Protein AF-A0A9P1H588-F1 (afdb_monomer)

pLDDT: mean 72.09, std 21.63, range [24.16, 95.81]

Foldseek 3Di:
DEAEEEEADAPVPDPDDPVVVVPVPPDDDDDDDDDDDDDDDDDDDDPVVVVVVVPPPDDDDPDPPVVVCCVVCVVVVVVVVVVVVVVPDPRYDYDDDPDHDDDLVVLVVVVVPDPPFDFDDLLDLDFFDFDPRYEYEYELADPPDDPVSLVVLLVVLVCLQACDRPSRRGFYFYHYHYACLSCCQAQFPPFLQSDAPNVLSNLQWFPAAADLADDALPDPVNQVSLVVPPRNVHRDDLVLLLVLLLVLVVLCVVVVHDNDPPRQHPSNVVSVVVVPVLQVVLVVCVVVVVDDCPDPSNVVNVVVVVVVVVCVVVCPPLVVLLVLQVVLQVCVVVVPDDPVVSVVSVVVSLVVLVPDDPVRNLVSLRVNLRVLQVPAVVRQGSSSVHNSDHIGTDRGNSLCHHPDPLVLVLSLLSVQQSVCQSFAPLVSLCSLPNCRSVQQVVQQVLQDDVNNSHFHDPRRSRGHGNSSDGNSSSSSSSVSLVVRPPRDDPVVSCVVCVVVPPPDPPPDDDDDDDDD

Sequence (516 aa):
MNGALLTIADSKQYGFSPSAASRLSRAAPCFLAEGGALKGILVPKGPVAEQLAATNVWKTQRSKLCQDIGRYLGPHFSAMLAATSLISSPARESGIIPKSGLLWTDLKEVLDSLPHQTRLDPQSPTPPARNDTLLVTANLSVYPKSRMTTLYLYQLLSAIRSGTLFQEYGLVRMLIWARPEDIRSTILPMTVQARGRSAVEAELACEWINEVAGLDSQDPVFQSAIYRSKRSGGPRDRAIELQSAYQTLQRLLSQGRTIPRGRDTKLIKEAKAMIKDQLDELEDAFDAGEFEKGSTEHKRLKRLQYRRNNDTKQAGSYVDLLQEHAELAQLHASGATSAEELQERERLWNDKVDALNPHSLSTFRLIRDNLHLFQQDPPAMLWDRRTLEPLAPQAMSPLLRGPGEGSKVFDLLVKVMLRNSTVPVTERLDDVWPDAAAGVLPGCAGLHDPARGGTFGQGRHAELCARALNAGQWVEMVEAWMKWPFRPRWERLERQHSEVEVEDDGSGTADGEFLL

Structure (mmCIF, N/CA/C/O backbone):
data_AF-A0A9P1H588-F1
#
_entry.id   AF-A0A9P1H588-F1
#
loop_
_atom_site.group_PDB
_atom_site.id
_atom_site.type_symbol
_atom_site.label_atom_id
_atom_site.label_alt_id
_atom_site.label_comp_id
_atom_site.label_asym_id
_atom_site.label_entity_id
_atom_site.label_seq_id
_atom_site.pdbx_PDB_ins_code
_atom_site.Cartn_x
_atom_site.Cartn_y
_atom_site.Cartn_z
_atom_site.occupancy
_atom_site.B_iso_or_equiv
_atom_site.auth_seq_id
_atom_site.auth_comp_id
_atom_site.auth_asym_id
_atom_site.auth_atom_id
_atom_site.pdbx_PDB_model_num
ATOM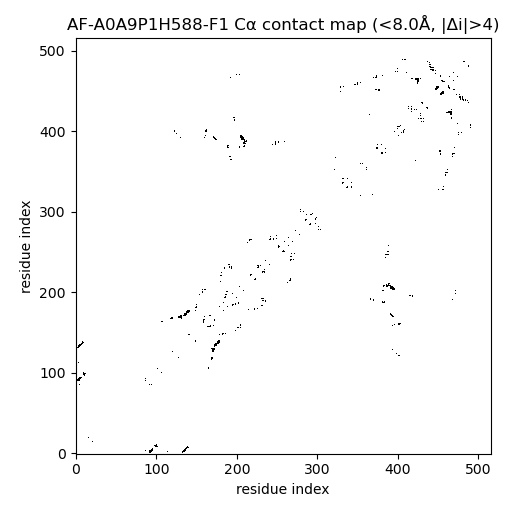 1 N N . MET A 1 1 ? 14.682 -33.164 -10.391 1.00 27.50 1 MET A N 1
ATOM 2 C CA . MET A 1 1 ? 14.469 -31.712 -10.572 1.00 27.50 1 MET A CA 1
ATOM 3 C C . MET A 1 1 ? 15.833 -31.053 -10.509 1.00 27.50 1 MET A C 1
ATOM 5 O O . MET A 1 1 ? 16.368 -30.909 -9.415 1.00 27.50 1 MET A O 1
ATOM 9 N N . ASN A 1 2 ? 16.410 -30.755 -11.673 1.00 27.55 2 ASN A N 1
ATOM 10 C CA . ASN A 1 2 ? 17.705 -30.088 -11.793 1.00 27.55 2 ASN A CA 1
ATOM 11 C C . ASN A 1 2 ? 17.444 -28.587 -11.639 1.00 27.55 2 ASN A C 1
ATOM 13 O O . ASN A 1 2 ? 16.837 -27.985 -12.518 1.00 27.55 2 ASN A O 1
ATOM 17 N N . GLY A 1 3 ? 17.793 -28.015 -10.490 1.00 30.83 3 GLY A N 1
ATOM 18 C CA . GLY A 1 3 ? 17.626 -26.589 -10.210 1.00 30.83 3 GLY A CA 1
ATOM 19 C C . GLY A 1 3 ? 18.947 -26.003 -9.739 1.00 30.83 3 GLY A C 1
ATOM 20 O O . GLY A 1 3 ? 19.636 -26.631 -8.932 1.00 30.83 3 GLY A O 1
ATOM 21 N N . ALA A 1 4 ? 19.290 -24.822 -10.248 1.00 38.81 4 ALA A N 1
ATOM 22 C CA . ALA A 1 4 ? 20.486 -24.089 -9.849 1.00 38.81 4 ALA A CA 1
ATOM 23 C C . ALA A 1 4 ? 20.171 -23.221 -8.621 1.00 38.81 4 ALA A C 1
ATOM 25 O O . ALA A 1 4 ? 19.165 -22.505 -8.594 1.00 38.81 4 ALA A O 1
ATOM 26 N N . LEU A 1 5 ? 21.027 -23.293 -7.598 1.00 36.19 5 LEU A N 1
ATOM 27 C CA . LEU A 1 5 ? 20.930 -22.469 -6.391 1.00 36.19 5 LEU A CA 1
ATOM 28 C C . LEU A 1 5 ? 22.098 -21.484 -6.365 1.00 36.19 5 LEU A C 1
ATOM 30 O O . LEU A 1 5 ? 23.245 -21.892 -6.181 1.00 36.19 5 LEU A O 1
ATOM 34 N N . LEU A 1 6 ? 21.799 -20.191 -6.496 1.00 39.62 6 LEU A N 1
ATOM 35 C CA . LEU A 1 6 ? 22.802 -19.134 -6.391 1.00 39.62 6 LEU A CA 1
ATOM 36 C C . LEU A 1 6 ? 22.753 -18.495 -5.001 1.00 39.62 6 LEU A C 1
ATOM 38 O O . LEU A 1 6 ? 21.721 -17.953 -4.602 1.00 39.62 6 LEU A O 1
ATOM 42 N N . THR A 1 7 ? 23.877 -18.546 -4.281 1.00 41.47 7 THR A N 1
ATOM 43 C CA . THR A 1 7 ? 24.024 -17.944 -2.947 1.00 41.47 7 THR A CA 1
ATOM 44 C C . THR A 1 7 ? 24.981 -16.762 -2.997 1.00 41.47 7 THR A C 1
ATOM 46 O O . THR A 1 7 ? 26.146 -16.927 -3.349 1.00 41.47 7 THR A O 1
ATOM 49 N N . ILE A 1 8 ? 24.496 -15.579 -2.610 1.00 47.53 8 ILE A N 1
ATOM 50 C CA . ILE A 1 8 ? 25.282 -14.339 -2.560 1.00 47.53 8 ILE A CA 1
ATOM 51 C C . ILE A 1 8 ? 25.551 -13.974 -1.093 1.00 47.53 8 ILE A C 1
ATOM 53 O O . ILE A 1 8 ? 24.610 -13.727 -0.330 1.00 47.53 8 ILE A O 1
ATOM 57 N N . ALA A 1 9 ? 26.829 -13.937 -0.702 1.00 38.12 9 ALA A N 1
ATOM 58 C CA . ALA A 1 9 ? 27.287 -13.557 0.636 1.00 38.12 9 ALA A CA 1
ATOM 59 C C . ALA A 1 9 ? 28.524 -12.646 0.553 1.00 38.12 9 ALA A C 1
ATOM 61 O O . ALA A 1 9 ? 29.421 -12.901 -0.246 1.00 38.12 9 ALA A O 1
ATOM 62 N N . ASP A 1 10 ? 28.589 -11.604 1.390 1.00 37.91 10 ASP A N 1
ATOM 63 C CA . ASP A 1 10 ? 29.762 -10.724 1.479 1.00 37.91 10 ASP A CA 1
ATOM 64 C C . ASP A 1 10 ? 30.864 -11.371 2.339 1.00 37.91 10 ASP A C 1
ATOM 66 O O . ASP A 1 10 ? 30.681 -11.657 3.526 1.00 37.91 10 ASP A O 1
ATOM 70 N N . SER A 1 11 ? 32.026 -11.612 1.731 1.00 34.56 11 SER A N 1
ATOM 71 C CA . SER A 1 11 ? 33.155 -12.351 2.311 1.00 34.56 11 SER A CA 1
ATOM 72 C C . SER A 1 11 ? 33.878 -11.609 3.445 1.00 34.56 11 SER A C 1
ATOM 74 O O . SER A 1 11 ? 34.605 -12.237 4.215 1.00 34.56 11 SER A O 1
ATOM 76 N N . LYS A 1 12 ? 33.662 -10.294 3.618 1.00 37.06 12 LYS A N 1
ATOM 77 C CA . LYS A 1 12 ? 34.299 -9.515 4.701 1.00 37.06 12 LYS A CA 1
ATOM 78 C C . LYS A 1 12 ? 33.851 -9.925 6.111 1.00 37.06 12 LYS A C 1
ATOM 80 O O . LYS A 1 12 ? 34.501 -9.543 7.082 1.00 37.06 12 LYS A O 1
ATOM 85 N N . GLN A 1 13 ? 32.772 -10.701 6.245 1.00 38.28 13 GLN A N 1
ATOM 86 C CA . GLN A 1 13 ? 32.217 -11.096 7.546 1.00 38.28 13 GLN A CA 1
ATOM 87 C C . GLN A 1 13 ? 33.038 -12.135 8.316 1.00 38.28 13 GLN A C 1
ATOM 89 O O . GLN A 1 13 ? 32.892 -12.238 9.534 1.00 38.28 13 GLN A O 1
ATOM 94 N N . TYR A 1 14 ? 33.914 -12.886 7.655 1.00 35.94 14 TYR A N 1
ATOM 95 C CA . TYR A 1 14 ? 34.681 -13.944 8.303 1.00 35.94 14 TYR A CA 1
ATOM 96 C C . TYR A 1 14 ? 36.145 -13.745 7.944 1.00 35.94 14 TYR A C 1
ATOM 98 O O . TYR A 1 14 ? 36.540 -14.087 6.839 1.00 35.94 14 TYR A O 1
ATOM 106 N N . GLY A 1 15 ? 36.935 -13.148 8.842 1.00 29.73 15 GLY A N 1
ATOM 107 C CA . GLY A 1 15 ? 38.349 -12.810 8.632 1.00 29.73 15 GLY A CA 1
ATOM 108 C C . GLY A 1 15 ? 39.268 -14.016 8.397 1.00 29.73 15 GLY A C 1
ATOM 109 O O . GLY A 1 15 ? 40.165 -14.282 9.192 1.00 29.73 15 GLY A O 1
ATOM 110 N N . PHE A 1 16 ? 39.061 -14.745 7.305 1.00 30.00 16 PHE A N 1
ATOM 111 C CA . PHE A 1 16 ? 39.879 -15.856 6.860 1.00 30.00 16 PHE A CA 1
ATOM 112 C C . PHE A 1 16 ? 40.763 -15.400 5.703 1.00 30.00 16 PHE A C 1
ATOM 114 O O . PHE A 1 16 ? 40.293 -14.935 4.667 1.00 30.00 16 PHE A O 1
ATOM 121 N N . SER A 1 17 ? 42.072 -15.555 5.897 1.00 30.83 17 SER A N 1
ATOM 122 C CA . SER A 1 17 ? 43.066 -15.411 4.836 1.00 30.83 17 SER A CA 1
ATOM 123 C C . SER A 1 17 ? 42.793 -16.417 3.699 1.00 30.83 17 SER A C 1
ATOM 125 O O . SER A 1 17 ? 42.458 -17.573 3.994 1.00 30.83 17 SER A O 1
ATOM 127 N N . PRO A 1 18 ? 43.006 -16.044 2.419 1.00 32.97 18 PRO A N 1
ATOM 128 C CA . PRO A 1 18 ? 42.780 -16.916 1.260 1.00 32.97 18 PRO A CA 1
ATOM 129 C C . PRO A 1 18 ? 43.540 -18.254 1.311 1.00 32.97 18 PRO A C 1
ATOM 131 O O . PRO A 1 18 ? 43.144 -19.219 0.660 1.00 32.97 18 PRO A O 1
ATOM 134 N N . SER A 1 19 ? 44.612 -18.360 2.106 1.00 33.56 19 SER A N 1
ATOM 135 C CA . SER A 1 19 ? 45.424 -19.581 2.197 1.00 33.56 19 SER A CA 1
ATOM 136 C C . SER A 1 19 ? 44.810 -20.690 3.065 1.00 33.56 19 SER A C 1
ATOM 138 O O . SER A 1 19 ? 45.186 -21.855 2.912 1.00 33.56 19 SER A O 1
ATOM 140 N N . ALA A 1 20 ? 43.841 -20.373 3.934 1.00 30.97 20 ALA A N 1
ATOM 141 C CA . ALA A 1 20 ? 43.217 -21.339 4.847 1.00 30.97 20 ALA A CA 1
ATOM 142 C C . ALA A 1 20 ? 42.082 -22.156 4.195 1.00 30.97 20 ALA A C 1
ATOM 144 O O . ALA A 1 20 ? 41.838 -23.296 4.592 1.00 30.97 20 ALA A O 1
ATOM 145 N N . ALA A 1 21 ? 41.434 -21.620 3.154 1.00 32.25 21 ALA A N 1
ATOM 146 C CA . ALA A 1 21 ? 40.310 -22.268 2.472 1.00 32.25 21 ALA A CA 1
ATOM 147 C C . ALA A 1 21 ? 40.713 -23.544 1.703 1.00 32.25 21 ALA A C 1
ATOM 149 O O . ALA A 1 21 ? 39.918 -24.472 1.581 1.00 32.25 21 ALA A O 1
ATOM 150 N N . SER A 1 22 ? 41.970 -23.645 1.253 1.00 31.50 22 SER A N 1
ATOM 151 C CA . SER A 1 22 ? 42.466 -24.807 0.494 1.00 31.50 22 SER A CA 1
ATOM 152 C C . SER A 1 22 ? 42.717 -26.062 1.345 1.00 31.50 22 SER A C 1
ATOM 154 O O . SER A 1 22 ? 42.789 -27.163 0.803 1.00 31.50 22 SER A O 1
ATOM 156 N N . ARG A 1 23 ? 42.832 -25.932 2.677 1.00 29.91 23 ARG A N 1
ATOM 157 C CA . ARG A 1 23 ? 43.155 -27.060 3.576 1.00 29.91 23 ARG A CA 1
ATOM 158 C C . ARG A 1 23 ? 41.939 -27.690 4.256 1.00 29.91 23 ARG A C 1
ATOM 160 O O . ARG A 1 23 ? 42.071 -28.756 4.848 1.00 29.91 23 ARG A O 1
ATOM 167 N N . LEU A 1 24 ? 40.759 -27.079 4.140 1.00 30.44 24 LEU A N 1
ATOM 168 C CA . LEU A 1 24 ? 39.520 -27.564 4.762 1.00 30.44 24 LEU A CA 1
ATOM 169 C C . LEU A 1 24 ? 38.734 -28.573 3.901 1.00 30.44 24 LEU A C 1
ATOM 171 O O . LEU A 1 24 ? 37.758 -29.133 4.385 1.00 30.44 24 LEU A O 1
ATOM 175 N N . SER A 1 25 ? 39.173 -28.885 2.673 1.00 29.28 25 SER A N 1
ATOM 176 C CA . SER A 1 25 ? 38.497 -29.870 1.805 1.00 29.28 25 SER A CA 1
ATOM 177 C C . SER A 1 25 ? 38.886 -31.337 2.056 1.00 29.28 25 SER A C 1
ATOM 179 O O . SER A 1 25 ? 38.383 -32.221 1.368 1.00 29.28 25 SER A O 1
ATOM 181 N N . ARG A 1 26 ? 39.768 -31.633 3.027 1.00 29.36 26 ARG A N 1
ATOM 182 C CA . ARG A 1 26 ? 40.278 -33.003 3.265 1.00 29.36 26 ARG A CA 1
ATOM 183 C C . ARG A 1 26 ? 40.139 -33.549 4.691 1.00 29.36 26 ARG A C 1
ATOM 185 O O . ARG A 1 26 ? 40.778 -34.546 5.005 1.00 29.36 26 ARG A O 1
ATOM 192 N N . ALA A 1 27 ? 39.298 -32.971 5.548 1.00 27.73 27 ALA A N 1
ATOM 193 C CA . ALA A 1 27 ? 39.083 -33.528 6.887 1.00 27.73 27 ALA A CA 1
ATOM 194 C C . ALA A 1 27 ? 37.613 -33.479 7.333 1.00 27.73 27 ALA A C 1
ATOM 196 O O . ALA A 1 27 ? 37.165 -32.529 7.966 1.00 27.73 27 ALA A O 1
ATOM 197 N N . ALA A 1 28 ? 36.888 -34.557 7.051 1.00 26.22 28 ALA A N 1
ATOM 198 C CA . ALA A 1 28 ? 35.768 -35.054 7.851 1.00 26.22 28 ALA A CA 1
ATOM 199 C C . ALA A 1 28 ? 35.839 -36.597 7.807 1.00 26.22 28 ALA A C 1
ATOM 201 O O . ALA A 1 28 ? 36.301 -37.103 6.781 1.00 26.22 28 ALA A O 1
ATOM 202 N N . PRO A 1 29 ? 35.417 -37.365 8.839 1.00 35.31 29 PRO A N 1
ATOM 203 C CA . PRO A 1 29 ? 34.586 -36.980 9.988 1.00 35.31 29 PRO A CA 1
ATOM 204 C C . PRO A 1 29 ? 35.124 -37.475 11.354 1.00 35.31 29 PRO A C 1
ATOM 206 O O . PRO A 1 29 ? 35.472 -38.638 11.493 1.00 35.31 29 PRO A O 1
ATOM 209 N N . CYS A 1 30 ? 35.099 -36.652 12.408 1.00 24.55 30 CYS A N 1
ATOM 210 C CA . CYS A 1 30 ? 35.303 -37.141 13.783 1.00 24.55 30 CYS A CA 1
ATOM 211 C C . CYS A 1 30 ? 34.562 -36.268 14.801 1.00 24.55 30 CYS A C 1
ATOM 213 O O . CYS A 1 30 ? 35.225 -35.595 15.567 1.00 24.55 30 CYS A O 1
ATOM 215 N N . PHE A 1 31 ? 33.225 -36.259 14.828 1.00 26.16 31 PHE A N 1
ATOM 216 C CA . PHE A 1 31 ? 32.462 -35.927 16.045 1.00 26.16 31 PHE A CA 1
ATOM 217 C C . PHE A 1 31 ? 31.064 -36.560 15.969 1.00 26.16 31 PHE A C 1
ATOM 219 O O . PHE A 1 31 ? 30.153 -36.024 15.345 1.00 26.16 31 PHE A O 1
ATOM 226 N N . LEU A 1 32 ? 30.918 -37.715 16.618 1.00 24.61 32 LEU A N 1
ATOM 227 C CA . LEU A 1 32 ? 29.656 -38.225 17.149 1.00 24.61 32 LEU A CA 1
ATOM 228 C C . LEU A 1 32 ? 29.742 -38.098 18.672 1.00 24.61 32 LEU A C 1
ATOM 230 O O . LEU A 1 32 ? 30.739 -38.522 19.253 1.00 24.61 32 LEU A O 1
ATOM 234 N N . ALA A 1 33 ? 28.709 -37.549 19.307 1.00 28.00 33 ALA A N 1
ATOM 235 C CA . ALA A 1 33 ? 28.378 -37.863 20.693 1.00 28.00 33 ALA A CA 1
ATOM 236 C C . ALA A 1 33 ? 26.897 -37.573 20.961 1.00 28.00 33 ALA A C 1
ATOM 238 O O . ALA A 1 33 ? 26.362 -36.531 20.580 1.00 28.00 33 ALA A O 1
ATOM 239 N N . GLU A 1 34 ? 26.280 -38.569 21.585 1.00 25.27 34 GLU A N 1
ATOM 240 C CA . GLU A 1 34 ? 24.872 -38.745 21.907 1.00 25.27 34 GLU A CA 1
ATOM 241 C C . GLU A 1 34 ? 24.440 -37.947 23.149 1.00 25.27 34 GLU A C 1
ATOM 243 O O . GLU A 1 34 ? 25.205 -37.187 23.742 1.00 25.27 34 GLU A O 1
ATOM 248 N N . GLY A 1 35 ? 23.164 -38.103 23.505 1.00 27.55 35 GLY A N 1
ATOM 249 C CA . GLY A 1 35 ? 22.452 -37.305 24.491 1.00 27.55 35 GLY A CA 1
ATOM 250 C C . GLY A 1 35 ? 23.005 -37.339 25.917 1.00 27.55 35 GLY A C 1
ATOM 251 O O . GLY A 1 35 ? 23.657 -38.275 26.365 1.00 27.55 35 GLY A O 1
ATOM 252 N N . GLY A 1 36 ? 22.658 -36.288 26.655 1.00 24.16 36 GLY A N 1
ATOM 253 C CA . GLY A 1 36 ? 22.963 -36.144 28.072 1.00 24.16 36 GLY A CA 1
ATOM 254 C C . GLY A 1 36 ? 23.165 -34.679 28.423 1.00 24.16 36 GLY A C 1
ATOM 255 O O . GLY A 1 36 ? 24.095 -34.036 27.947 1.00 24.16 36 GLY A O 1
ATOM 256 N N . ALA A 1 37 ? 22.272 -34.128 29.240 1.00 39.78 37 ALA A N 1
ATOM 257 C CA . ALA A 1 37 ? 22.438 -32.799 29.806 1.00 39.78 37 ALA A CA 1
ATOM 258 C C . ALA A 1 37 ? 23.765 -32.716 30.574 1.00 39.78 37 ALA A C 1
ATOM 260 O O . ALA A 1 37 ? 23.980 -33.552 31.441 1.00 39.78 37 ALA A O 1
ATOM 261 N N . LEU A 1 38 ? 24.604 -31.705 30.307 1.00 29.67 38 LEU A N 1
ATOM 262 C CA . LEU A 1 38 ? 25.518 -31.107 31.289 1.00 29.67 38 LEU A CA 1
ATOM 263 C C . LEU A 1 38 ? 26.227 -29.858 30.742 1.00 29.67 38 LEU A C 1
ATOM 265 O O . LEU A 1 38 ? 26.646 -29.783 29.589 1.00 29.67 38 LEU A O 1
ATOM 269 N N . LYS A 1 39 ? 26.387 -28.881 31.640 1.00 41.09 39 LYS A N 1
ATOM 270 C CA . LYS A 1 39 ? 27.333 -27.764 31.549 1.00 41.09 39 LYS A CA 1
ATOM 271 C C . LYS A 1 39 ? 28.730 -28.306 31.211 1.00 41.09 39 LYS A C 1
ATOM 273 O O . LYS A 1 39 ? 29.332 -28.973 32.045 1.00 41.09 39 LYS A O 1
ATOM 278 N N . GLY A 1 40 ? 29.257 -27.975 30.035 1.00 28.36 40 GLY A N 1
ATOM 279 C CA . GLY A 1 40 ? 30.626 -28.295 29.632 1.00 28.36 40 GLY A CA 1
ATOM 280 C C . GLY A 1 40 ? 31.400 -27.028 29.289 1.00 28.36 40 GLY A C 1
ATOM 281 O O . GLY A 1 40 ? 31.149 -26.400 28.265 1.00 28.36 40 GLY A O 1
ATOM 282 N N . ILE A 1 41 ? 32.335 -26.644 30.157 1.00 33.72 41 ILE A N 1
ATOM 283 C CA . ILE A 1 41 ? 33.382 -25.666 29.851 1.00 33.72 41 ILE A CA 1
ATOM 284 C C . ILE A 1 41 ? 34.325 -26.337 28.844 1.00 33.72 41 ILE A C 1
ATOM 286 O O . ILE A 1 41 ? 34.918 -27.368 29.150 1.00 33.72 41 ILE A O 1
ATOM 290 N N . LEU A 1 42 ? 34.450 -25.770 27.642 1.00 30.98 42 LEU A N 1
ATOM 291 C CA . LEU A 1 42 ? 35.423 -26.212 26.642 1.00 30.98 42 LEU A CA 1
ATOM 292 C C . LEU A 1 42 ? 36.839 -25.912 27.155 1.00 30.98 42 LEU A C 1
ATOM 294 O O . LEU A 1 42 ? 37.259 -24.756 27.179 1.00 30.98 42 LEU A O 1
ATOM 298 N N . VAL A 1 43 ? 37.568 -26.947 27.571 1.00 35.69 43 VAL A N 1
ATOM 299 C CA . VAL A 1 43 ? 39.010 -26.862 27.839 1.00 35.69 43 VAL A CA 1
ATOM 300 C C . VAL A 1 43 ? 39.738 -27.253 26.554 1.00 35.69 43 VAL A C 1
ATOM 302 O O . VAL A 1 43 ? 39.566 -28.383 26.090 1.00 35.69 43 VAL A O 1
ATOM 305 N N . PRO A 1 44 ? 40.532 -26.362 25.945 1.00 39.03 44 PRO A N 1
ATOM 306 C CA . PRO A 1 44 ? 41.253 -26.710 24.736 1.00 39.03 44 PRO A CA 1
ATOM 307 C C . PRO A 1 44 ? 42.464 -27.589 25.087 1.00 39.03 44 PRO A C 1
ATOM 309 O O . PRO A 1 44 ? 43.233 -27.263 25.987 1.00 39.03 44 PRO A O 1
ATOM 312 N N . LYS A 1 45 ? 42.634 -28.713 24.381 1.00 33.59 45 LYS A N 1
ATOM 313 C CA . LYS A 1 45 ? 43.837 -29.557 24.455 1.00 33.59 45 LYS A CA 1
ATOM 314 C C . LYS A 1 45 ? 44.614 -29.450 23.147 1.00 33.59 45 LYS A C 1
ATOM 316 O O . LYS A 1 45 ? 44.046 -29.661 22.079 1.00 33.59 45 LYS A O 1
ATOM 321 N N . GLY A 1 46 ? 45.906 -29.144 23.246 1.00 46.12 46 GLY A N 1
ATOM 322 C CA . GLY A 1 46 ? 46.850 -29.135 22.128 1.00 46.12 46 GLY A CA 1
ATOM 323 C C . GLY A 1 46 ? 47.916 -28.036 22.257 1.00 46.12 46 GLY A C 1
ATOM 324 O O . GLY A 1 46 ? 47.634 -26.981 22.828 1.00 46.12 46 GLY A O 1
ATOM 325 N N . PRO A 1 47 ? 49.119 -28.235 21.686 1.00 38.28 47 PRO A N 1
ATOM 326 C CA . PRO A 1 47 ? 50.273 -27.347 21.888 1.00 38.28 47 PRO A CA 1
ATOM 327 C C . PRO A 1 47 ? 50.039 -25.913 21.379 1.00 38.28 47 PRO A C 1
ATOM 329 O O . PRO A 1 47 ? 50.567 -24.955 21.935 1.00 38.28 47 PRO A O 1
ATOM 332 N N . VAL A 1 48 ? 49.176 -25.743 20.372 1.00 38.34 48 VAL A N 1
ATOM 333 C CA . VAL A 1 48 ? 48.781 -24.426 19.839 1.00 38.34 48 VAL A CA 1
ATOM 334 C C . VAL A 1 48 ? 47.819 -23.692 20.785 1.00 38.34 48 VAL A C 1
ATOM 336 O O . VAL A 1 48 ? 47.861 -22.468 20.897 1.00 38.34 48 VAL A O 1
ATOM 339 N N . ALA A 1 49 ? 46.968 -24.424 21.508 1.00 42.06 49 ALA A N 1
ATOM 340 C CA . ALA A 1 49 ? 46.029 -23.837 22.457 1.00 42.06 49 ALA A CA 1
ATOM 341 C C . ALA A 1 49 ? 46.699 -23.421 23.775 1.00 42.06 49 ALA A C 1
ATOM 343 O O . ALA A 1 49 ? 46.323 -22.403 24.354 1.00 42.06 49 ALA A O 1
ATOM 344 N N . GLU A 1 50 ? 47.719 -24.162 24.216 1.00 43.34 50 GLU A N 1
ATOM 345 C CA . GLU A 1 50 ? 48.541 -23.799 25.377 1.00 43.34 50 GLU A CA 1
ATOM 346 C C . GLU A 1 50 ? 49.407 -22.559 25.095 1.00 43.34 50 GLU A C 1
ATOM 348 O O . GLU A 1 50 ? 49.501 -21.671 25.943 1.00 43.34 50 GLU A O 1
ATOM 353 N N . GLN A 1 51 ? 49.938 -22.420 23.872 1.00 44.22 51 GLN A N 1
ATOM 354 C CA . GLN A 1 51 ? 50.652 -21.208 23.447 1.00 44.22 51 GLN A CA 1
ATOM 355 C C . GLN A 1 51 ? 49.742 -19.974 23.374 1.00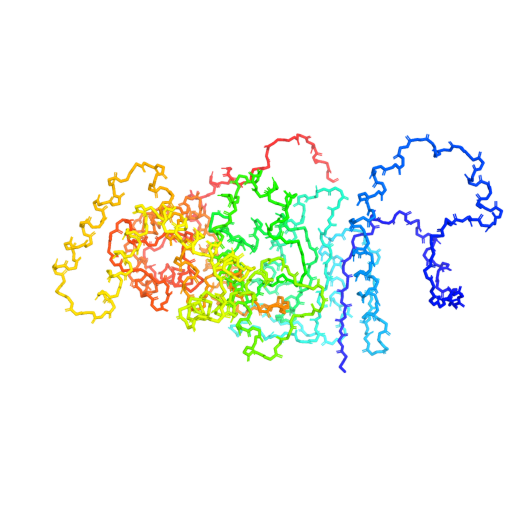 44.22 51 GLN A C 1
ATOM 357 O O . GLN A 1 51 ? 50.151 -18.888 23.775 1.00 44.22 51 GLN A O 1
ATOM 362 N N . LEU A 1 52 ? 48.490 -20.125 22.928 1.00 39.06 52 LEU A N 1
ATOM 363 C CA . LEU A 1 52 ? 47.524 -19.022 22.896 1.00 39.06 52 LEU A CA 1
ATOM 364 C C . LEU A 1 52 ? 47.047 -18.618 24.302 1.00 39.06 52 LEU A C 1
ATOM 366 O O . LEU A 1 52 ? 46.859 -17.427 24.556 1.00 39.06 52 LEU A O 1
ATOM 370 N N . ALA A 1 53 ? 46.922 -19.567 25.235 1.00 41.78 53 ALA A N 1
ATOM 371 C CA . ALA A 1 53 ? 46.572 -19.291 26.630 1.00 41.78 53 ALA A CA 1
ATOM 372 C C . ALA A 1 53 ? 47.672 -18.521 27.394 1.00 41.78 53 ALA A C 1
ATOM 374 O O . ALA A 1 53 ? 47.356 -17.726 28.280 1.00 41.78 53 ALA A O 1
ATOM 375 N N . ALA A 1 54 ? 48.946 -18.692 27.022 1.00 40.28 54 ALA A N 1
ATOM 376 C CA . ALA A 1 54 ? 50.085 -18.016 27.650 1.00 40.28 54 ALA A CA 1
ATOM 377 C C . ALA A 1 54 ? 50.204 -16.515 27.307 1.00 40.28 54 ALA A C 1
ATOM 379 O O . ALA A 1 54 ? 50.898 -15.777 28.003 1.00 40.28 54 ALA A O 1
ATOM 380 N N . THR A 1 55 ? 49.516 -16.031 26.265 1.00 40.31 55 THR A N 1
ATOM 381 C CA . THR A 1 55 ? 49.703 -14.654 25.766 1.00 40.31 55 THR A CA 1
ATOM 382 C C . THR A 1 55 ? 48.991 -13.565 26.578 1.00 40.31 55 THR A C 1
ATOM 384 O O . THR A 1 55 ? 49.233 -12.390 26.332 1.00 40.31 55 THR A O 1
ATOM 387 N N . ASN A 1 56 ? 48.139 -13.894 27.559 1.00 35.25 56 ASN A N 1
ATOM 388 C CA . ASN A 1 56 ? 47.437 -12.919 28.423 1.00 35.25 56 ASN A CA 1
ATOM 389 C C . ASN A 1 56 ? 46.674 -11.776 27.692 1.00 35.25 56 ASN A C 1
ATOM 391 O O . ASN A 1 56 ? 46.228 -10.832 28.339 1.00 35.25 56 ASN A O 1
ATOM 395 N N . VAL A 1 57 ? 46.426 -11.874 26.377 1.00 35.12 57 VAL A N 1
ATOM 396 C CA . VAL A 1 57 ? 45.772 -10.823 25.560 1.00 35.12 57 VAL A CA 1
ATOM 397 C C . VAL A 1 57 ? 44.261 -10.687 25.846 1.00 35.12 57 VAL A C 1
ATOM 399 O O . VAL A 1 57 ? 43.619 -9.738 25.410 1.00 35.12 57 VAL A O 1
ATOM 402 N N . TRP A 1 58 ? 43.664 -11.597 26.626 1.00 34.34 58 TRP A N 1
ATOM 403 C CA . TRP A 1 58 ? 42.211 -11.658 26.850 1.00 34.34 58 TRP A CA 1
ATOM 404 C C . TRP A 1 58 ? 41.817 -11.671 28.337 1.00 34.34 58 TRP A C 1
ATOM 406 O O . TRP A 1 58 ? 41.209 -12.618 28.835 1.00 34.34 58 TRP A O 1
ATOM 416 N N . LYS A 1 59 ? 42.106 -10.582 29.049 1.00 29.08 59 LYS A N 1
ATOM 417 C CA . LYS A 1 59 ? 41.395 -10.160 30.272 1.00 29.08 59 LYS A CA 1
ATOM 418 C C . LYS A 1 59 ? 41.100 -8.668 30.062 1.00 29.08 59 LYS A C 1
ATOM 420 O O . LYS A 1 59 ? 42.031 -7.889 29.974 1.00 29.08 59 LYS A O 1
ATOM 425 N N . THR A 1 60 ? 39.881 -8.164 29.867 1.00 31.69 60 THR A N 1
ATOM 426 C CA . THR A 1 60 ? 38.769 -8.138 30.825 1.00 31.69 60 THR A CA 1
ATOM 427 C C . THR A 1 60 ? 37.591 -7.414 30.142 1.00 31.69 60 THR A C 1
ATOM 429 O O . THR A 1 60 ? 37.629 -6.196 30.070 1.00 31.69 60 THR A O 1
ATOM 432 N N . GLN A 1 61 ? 36.575 -8.109 29.604 1.00 30.50 61 GLN A N 1
ATOM 433 C CA . GLN A 1 61 ? 35.232 -7.533 29.304 1.00 30.50 61 GLN A CA 1
ATOM 434 C C . GLN A 1 61 ? 34.214 -8.590 28.804 1.00 30.50 61 GLN A C 1
ATOM 436 O O . GLN A 1 61 ? 33.403 -8.359 27.911 1.00 30.50 61 GLN A O 1
ATOM 441 N N . ARG A 1 62 ? 34.250 -9.813 29.352 1.00 34.00 62 ARG A N 1
ATOM 442 C CA . ARG A 1 62 ? 33.599 -10.979 28.720 1.00 34.00 62 ARG A CA 1
ATOM 443 C C . ARG A 1 62 ? 32.189 -11.354 29.205 1.00 34.00 62 ARG A C 1
ATOM 445 O O . ARG A 1 62 ? 31.706 -12.396 28.782 1.00 34.00 62 ARG A O 1
ATOM 452 N N . SER A 1 63 ? 31.496 -10.573 30.042 1.00 35.72 63 SER A N 1
ATOM 453 C CA . SER A 1 63 ? 30.190 -11.032 30.571 1.00 35.72 63 SER A CA 1
ATOM 454 C C . SER A 1 63 ? 28.945 -10.498 29.848 1.00 35.72 63 SER A C 1
ATOM 456 O O . SER A 1 63 ? 27.994 -11.259 29.704 1.00 35.72 63 SER A O 1
ATOM 458 N N . LYS A 1 64 ? 28.933 -9.261 29.326 1.00 33.38 64 LYS A N 1
ATOM 459 C CA . LYS A 1 64 ? 27.747 -8.701 28.634 1.00 33.38 64 LYS A CA 1
ATOM 460 C C . LYS A 1 64 ? 27.746 -8.942 27.122 1.00 33.38 64 LYS A C 1
ATOM 462 O O . LYS A 1 64 ? 26.792 -9.494 26.587 1.00 33.38 64 LYS A O 1
ATOM 467 N N . LEU A 1 65 ? 28.857 -8.646 26.446 1.00 31.95 65 LEU A N 1
ATOM 468 C CA . LEU A 1 65 ? 28.934 -8.717 24.983 1.00 31.95 65 LEU A CA 1
ATOM 469 C C . LEU A 1 65 ? 28.792 -10.154 24.442 1.00 31.95 65 LEU A C 1
ATOM 471 O O . LEU A 1 65 ? 28.154 -10.369 23.421 1.00 31.95 65 LEU A O 1
ATOM 475 N N . CYS A 1 66 ? 29.326 -11.162 25.143 1.00 30.84 66 CYS A N 1
ATOM 476 C CA . CYS A 1 66 ? 29.197 -12.566 24.727 1.00 30.84 66 CYS A CA 1
ATOM 477 C C . CYS A 1 66 ? 27.790 -13.147 24.965 1.00 30.84 66 CYS A C 1
ATOM 479 O O . CYS A 1 66 ? 27.378 -14.037 24.224 1.00 30.84 66 CYS A O 1
ATOM 481 N N . GLN A 1 67 ? 27.039 -12.645 25.955 1.00 32.72 67 GLN A N 1
ATOM 482 C CA . GLN A 1 67 ? 25.646 -13.060 26.171 1.00 32.72 67 GLN A CA 1
ATOM 483 C C . GLN A 1 67 ? 24.712 -12.474 25.108 1.00 32.72 67 GLN A C 1
ATOM 485 O O . GLN A 1 67 ? 23.823 -13.179 24.629 1.00 32.72 67 GLN A O 1
ATOM 490 N N . ASP A 1 68 ? 24.957 -11.233 24.684 1.00 35.41 68 ASP A N 1
ATOM 491 C CA . ASP A 1 68 ? 24.184 -10.606 23.613 1.00 35.41 68 ASP A CA 1
ATOM 492 C C . ASP A 1 68 ? 24.551 -11.207 22.246 1.00 35.41 68 ASP A C 1
ATOM 494 O O . ASP A 1 68 ? 23.668 -11.647 21.513 1.00 35.41 68 ASP A O 1
ATOM 498 N N . ILE A 1 69 ? 25.842 -11.377 21.938 1.00 33.91 69 ILE A N 1
ATOM 499 C CA . ILE A 1 69 ? 26.295 -12.004 20.682 1.00 33.91 69 ILE A CA 1
ATOM 500 C C . ILE A 1 69 ? 25.795 -13.453 20.552 1.00 33.91 69 ILE A C 1
ATOM 502 O O . ILE A 1 69 ? 25.385 -13.858 19.466 1.00 33.91 69 ILE A O 1
ATOM 506 N N . GLY A 1 70 ? 25.757 -14.230 21.641 1.00 29.66 70 GLY A N 1
ATOM 507 C CA . GLY A 1 70 ? 25.221 -15.597 21.624 1.00 29.66 70 GLY A CA 1
ATOM 508 C C . GLY A 1 70 ? 23.716 -15.668 21.328 1.00 29.66 70 GLY A C 1
ATOM 509 O O . GLY A 1 70 ? 23.271 -16.594 20.649 1.00 29.66 70 GLY A O 1
ATOM 510 N N . ARG A 1 71 ? 22.935 -14.671 21.775 1.00 38.53 71 ARG A N 1
ATOM 511 C CA . ARG A 1 71 ? 21.498 -14.555 21.464 1.00 38.53 71 ARG A CA 1
ATOM 512 C C . ARG A 1 71 ? 21.238 -14.126 20.021 1.00 38.53 71 ARG A C 1
ATOM 514 O O . ARG A 1 71 ? 20.284 -14.615 19.426 1.00 38.53 71 ARG A O 1
ATOM 521 N N . TYR A 1 72 ? 22.089 -13.265 19.459 1.00 37.69 72 TYR A N 1
ATOM 522 C CA . TYR A 1 72 ? 21.972 -12.819 18.069 1.00 37.69 72 TYR A CA 1
ATOM 523 C C . TYR A 1 72 ? 22.486 -13.868 17.074 1.00 37.69 72 TYR A C 1
ATOM 525 O O . TYR A 1 72 ? 21.813 -14.158 16.093 1.00 37.69 72 TYR A O 1
ATOM 533 N N . LEU A 1 73 ? 23.642 -14.492 17.315 1.00 31.22 73 LEU A N 1
ATOM 534 C CA . LEU A 1 73 ? 24.269 -15.383 16.333 1.00 31.22 73 LEU A CA 1
ATOM 535 C C . LEU A 1 73 ? 23.747 -16.823 16.359 1.00 31.22 73 LEU A C 1
ATOM 537 O O . LEU A 1 73 ? 23.820 -17.488 15.331 1.00 31.22 73 LEU A O 1
ATOM 541 N N . GLY A 1 74 ? 23.196 -17.316 17.475 1.00 30.72 74 GLY A N 1
ATOM 542 C CA . GLY A 1 74 ? 22.704 -18.699 17.582 1.00 30.72 74 GLY A CA 1
ATOM 543 C C . GLY A 1 74 ? 21.676 -19.091 16.502 1.00 30.72 74 GLY A C 1
ATOM 544 O O . GLY A 1 74 ? 21.860 -20.115 15.838 1.00 30.72 74 GLY A O 1
ATOM 545 N N . PRO A 1 75 ? 20.632 -18.275 16.255 1.00 40.75 75 PRO A N 1
ATOM 546 C CA . PRO A 1 75 ? 19.676 -18.516 15.174 1.00 40.75 75 PRO A CA 1
ATOM 547 C C . PRO A 1 75 ? 20.280 -18.310 13.776 1.00 40.75 75 PRO A C 1
ATOM 549 O O . PRO A 1 75 ? 20.002 -19.101 12.879 1.00 40.75 75 PRO A O 1
ATOM 552 N N . HIS A 1 76 ? 21.135 -17.296 13.588 1.00 38.09 76 HIS A N 1
ATOM 553 C CA . HIS A 1 76 ? 21.755 -16.991 12.290 1.00 38.09 76 HIS A CA 1
ATOM 554 C C . HIS A 1 76 ? 22.743 -18.073 11.835 1.00 38.09 76 HIS A C 1
ATOM 556 O O . HIS A 1 76 ? 22.721 -18.466 10.672 1.00 38.09 76 HIS A O 1
ATOM 562 N N . PHE A 1 77 ? 23.561 -18.611 12.743 1.00 30.73 77 PHE A N 1
ATOM 563 C CA . PHE A 1 77 ? 24.530 -19.664 12.427 1.00 30.73 77 PHE A CA 1
ATOM 564 C C . PHE A 1 77 ? 23.834 -21.004 12.149 1.00 30.73 77 PHE A C 1
ATOM 566 O O . PHE A 1 77 ? 24.204 -21.711 11.215 1.00 30.73 77 PHE A O 1
ATOM 573 N N . SER A 1 78 ? 22.775 -21.321 12.902 1.00 32.28 78 SER A N 1
ATOM 574 C CA . SER A 1 78 ? 21.969 -22.530 12.690 1.00 32.28 78 SER A CA 1
ATOM 575 C C . SER A 1 78 ? 21.143 -22.458 11.395 1.00 32.28 78 SER A C 1
ATOM 577 O O . SER A 1 78 ? 21.067 -23.435 10.655 1.00 32.28 78 SER A O 1
ATOM 579 N N . ALA A 1 79 ? 20.599 -21.284 11.047 1.00 39.81 79 ALA A N 1
ATOM 580 C CA . ALA A 1 79 ? 19.900 -21.061 9.779 1.00 39.81 79 ALA A CA 1
ATOM 581 C C . ALA A 1 79 ? 20.848 -21.078 8.569 1.00 39.81 79 ALA A C 1
ATOM 583 O O . ALA A 1 79 ? 20.489 -21.617 7.524 1.00 39.81 79 ALA A O 1
ATOM 584 N N . MET A 1 80 ? 22.068 -20.549 8.709 1.00 34.88 80 MET A N 1
ATOM 585 C CA . MET A 1 80 ? 23.088 -20.616 7.661 1.00 34.88 80 MET A CA 1
ATOM 586 C C . MET A 1 80 ? 23.577 -22.056 7.452 1.00 34.88 80 MET A C 1
ATOM 588 O O . MET A 1 80 ? 23.686 -22.502 6.314 1.00 34.88 80 MET A O 1
ATOM 592 N N . LEU A 1 81 ? 23.772 -22.829 8.527 1.00 33.03 81 LEU A N 1
ATOM 593 C CA . LEU A 1 81 ? 24.069 -24.265 8.446 1.00 33.03 81 LEU A CA 1
ATOM 594 C C . LEU A 1 81 ? 22.901 -25.068 7.850 1.00 33.03 81 LEU A C 1
ATOM 596 O O . LEU A 1 81 ? 23.133 -25.968 7.048 1.00 33.03 81 LEU A O 1
ATOM 600 N N . ALA A 1 82 ? 21.648 -24.710 8.148 1.00 36.72 82 ALA A N 1
ATOM 601 C CA . ALA A 1 82 ? 20.472 -25.324 7.527 1.00 36.72 82 ALA A CA 1
ATOM 602 C C . ALA A 1 82 ? 20.349 -24.975 6.030 1.00 36.72 82 ALA A C 1
ATOM 604 O O . ALA A 1 82 ? 20.062 -25.856 5.219 1.00 36.72 82 ALA A O 1
ATOM 605 N N . ALA A 1 83 ? 20.647 -23.733 5.633 1.00 35.06 83 ALA A N 1
ATOM 606 C CA . ALA A 1 83 ? 20.780 -23.353 4.226 1.00 35.06 83 ALA A CA 1
ATOM 607 C C . ALA A 1 83 ? 21.928 -24.122 3.550 1.00 35.06 83 ALA A C 1
ATOM 609 O O . ALA A 1 83 ? 21.779 -24.569 2.421 1.00 35.06 83 ALA A O 1
ATOM 610 N N . THR A 1 84 ? 23.017 -24.385 4.276 1.00 33.97 84 THR A N 1
ATOM 611 C CA . THR A 1 84 ? 24.131 -25.223 3.805 1.00 33.97 84 THR A CA 1
ATOM 612 C C . THR A 1 84 ? 23.734 -26.703 3.683 1.00 33.97 84 THR A C 1
ATOM 614 O O . THR A 1 84 ? 24.200 -27.396 2.787 1.00 33.97 84 THR A O 1
ATOM 617 N N . SER A 1 85 ? 22.799 -27.201 4.497 1.00 32.91 85 SER A N 1
ATOM 618 C CA . SER A 1 85 ? 22.257 -28.564 4.349 1.00 32.91 85 SER A CA 1
ATOM 619 C C . SER A 1 85 ? 21.333 -28.732 3.129 1.00 32.91 85 SER A C 1
ATOM 621 O O . SER A 1 85 ? 21.218 -29.827 2.587 1.00 32.91 85 SER A O 1
ATOM 623 N N . LEU A 1 86 ? 20.723 -27.645 2.632 1.00 37.19 86 LEU A N 1
ATOM 624 C CA . LEU A 1 86 ? 20.001 -27.629 1.347 1.00 37.19 86 LEU A CA 1
ATOM 625 C C . LEU A 1 86 ? 20.947 -27.667 0.133 1.00 37.19 86 LEU A C 1
ATOM 627 O O . LEU A 1 86 ? 20.507 -28.023 -0.963 1.00 37.19 86 LEU A O 1
ATOM 631 N N . ILE A 1 87 ? 22.222 -27.316 0.334 1.00 40.28 87 ILE A N 1
ATOM 632 C CA . ILE A 1 87 ? 23.287 -27.326 -0.680 1.00 40.28 87 ILE A CA 1
ATOM 633 C C . ILE A 1 87 ? 23.833 -28.751 -0.896 1.00 40.28 87 ILE A C 1
ATOM 635 O O . ILE A 1 87 ? 24.304 -29.065 -1.980 1.00 40.28 87 ILE A O 1
ATOM 639 N N . SER A 1 88 ? 23.708 -29.665 0.074 1.00 31.84 88 SER A N 1
ATOM 640 C CA . SER A 1 88 ? 24.311 -31.008 0.002 1.00 31.84 88 SER A CA 1
ATOM 641 C C . SER A 1 88 ? 23.433 -32.096 -0.641 1.00 31.84 88 SER A C 1
ATOM 643 O O . SER A 1 88 ? 23.663 -33.282 -0.401 1.00 31.84 88 SER A O 1
ATOM 645 N N . SER A 1 89 ? 22.406 -31.744 -1.424 1.00 36.41 89 SER A N 1
ATOM 646 C CA . SER A 1 89 ? 21.639 -32.746 -2.178 1.00 36.41 89 SER A CA 1
ATOM 647 C C . SER A 1 89 ? 22.361 -33.056 -3.497 1.00 36.41 89 SER A C 1
ATOM 649 O O . SER A 1 89 ? 22.615 -32.125 -4.259 1.00 36.41 89 SER A O 1
ATOM 651 N N . PRO A 1 90 ? 22.662 -34.328 -3.821 1.00 35.47 90 PRO A N 1
ATOM 652 C CA . PRO A 1 90 ? 23.533 -34.705 -4.945 1.00 35.47 90 PRO A CA 1
ATOM 653 C C . PRO A 1 90 ? 22.970 -34.395 -6.348 1.00 35.47 90 PRO A C 1
ATOM 655 O O . PRO A 1 90 ? 23.607 -34.721 -7.342 1.00 35.47 90 PRO A O 1
ATOM 658 N N . ALA A 1 91 ? 21.789 -33.775 -6.447 1.00 39.22 91 ALA A N 1
ATOM 659 C CA . ALA A 1 91 ? 21.104 -33.458 -7.702 1.00 39.22 91 ALA A CA 1
ATOM 660 C C . ALA A 1 91 ? 21.075 -31.952 -8.047 1.00 39.22 91 ALA A C 1
ATOM 662 O O . ALA A 1 91 ? 20.330 -31.551 -8.941 1.00 39.22 91 ALA A O 1
ATOM 663 N N . ARG A 1 92 ? 21.813 -31.099 -7.321 1.00 49.56 92 ARG A N 1
ATOM 664 C CA . ARG A 1 92 ? 21.816 -29.641 -7.535 1.00 49.56 92 ARG A CA 1
ATOM 665 C C . ARG A 1 92 ? 23.230 -29.131 -7.784 1.00 49.56 92 ARG A C 1
ATOM 667 O O . ARG A 1 92 ? 24.117 -29.340 -6.964 1.00 49.56 92 ARG A O 1
ATOM 674 N N . GLU A 1 93 ? 23.420 -28.433 -8.897 1.00 50.53 93 GLU A N 1
ATOM 675 C CA . GLU A 1 93 ? 24.638 -27.669 -9.155 1.00 50.53 93 GLU A CA 1
ATOM 676 C C . GLU A 1 93 ? 24.618 -26.416 -8.269 1.00 50.53 93 GLU A C 1
ATOM 678 O O . GLU A 1 93 ? 23.762 -25.538 -8.413 1.00 50.53 93 GLU A O 1
ATOM 683 N N . SER A 1 94 ? 25.529 -26.356 -7.299 1.00 51.16 94 SER A N 1
ATOM 684 C CA . SER A 1 94 ? 25.697 -25.218 -6.396 1.00 51.16 94 SER A CA 1
ATOM 685 C C . SER A 1 94 ? 27.129 -24.698 -6.485 1.00 51.16 94 SER A C 1
ATOM 687 O O . SER A 1 94 ? 28.071 -25.433 -6.183 1.00 51.16 94 SER A O 1
ATOM 689 N N . GLY A 1 95 ? 27.296 -23.434 -6.874 1.00 52.12 95 GLY A N 1
ATOM 690 C CA . GLY A 1 95 ? 28.586 -22.745 -6.917 1.00 52.12 95 GLY A CA 1
ATOM 691 C C . GLY A 1 95 ? 28.634 -21.613 -5.894 1.00 52.12 95 GLY A C 1
ATOM 692 O O . GLY A 1 95 ? 27.712 -20.804 -5.821 1.00 52.12 95 GLY A O 1
ATOM 693 N N . ILE A 1 96 ? 29.708 -21.547 -5.104 1.00 54.44 96 ILE A N 1
ATOM 694 C CA . ILE A 1 96 ? 30.017 -20.383 -4.262 1.00 54.44 96 ILE A CA 1
ATOM 695 C C . ILE A 1 96 ? 31.026 -19.530 -5.027 1.00 54.44 96 ILE A C 1
ATOM 697 O O . ILE A 1 96 ? 32.100 -20.024 -5.367 1.00 54.44 96 ILE A O 1
ATOM 701 N N . ILE A 1 97 ? 30.703 -18.260 -5.279 1.00 56.91 97 ILE A N 1
ATOM 702 C CA . ILE A 1 97 ? 31.633 -17.312 -5.903 1.00 56.91 97 ILE A CA 1
ATOM 703 C C . ILE A 1 97 ? 32.374 -16.542 -4.804 1.00 56.91 97 ILE A C 1
ATOM 705 O O . ILE A 1 97 ? 31.747 -15.768 -4.080 1.00 56.91 97 ILE A O 1
ATOM 709 N N . PRO A 1 98 ? 33.698 -16.720 -4.654 1.00 54.31 98 PRO A N 1
ATOM 710 C CA . PRO A 1 98 ? 34.479 -16.055 -3.619 1.00 54.31 98 PRO A CA 1
ATOM 711 C C . PRO A 1 98 ? 34.898 -14.646 -4.074 1.00 54.31 98 PRO A C 1
ATOM 713 O O . PRO A 1 98 ? 36.086 -14.364 -4.213 1.00 54.31 98 PRO A O 1
ATOM 716 N N . LYS A 1 99 ? 33.930 -13.759 -4.334 1.00 59.88 99 LYS A N 1
ATOM 717 C CA . LYS A 1 99 ? 34.178 -12.338 -4.637 1.00 59.88 99 LYS A CA 1
ATOM 718 C C . LYS A 1 99 ? 33.606 -11.462 -3.515 1.00 59.88 99 LYS A C 1
ATOM 720 O O . LYS A 1 99 ? 32.563 -11.770 -2.945 1.00 59.88 99 LYS A O 1
ATOM 725 N N . SER A 1 100 ? 34.343 -10.418 -3.136 1.00 52.69 100 SER A N 1
ATOM 726 C CA . SER A 1 100 ? 33.994 -9.527 -2.020 1.00 52.69 100 SER A CA 1
ATOM 727 C C . SER A 1 100 ? 33.100 -8.386 -2.502 1.00 52.69 100 SER A C 1
ATOM 729 O O . SER A 1 100 ? 33.478 -7.673 -3.428 1.00 52.69 100 SER A O 1
ATOM 731 N N . GLY A 1 101 ? 31.975 -8.149 -1.824 1.00 58.88 101 GLY A N 1
ATOM 732 C CA . GLY A 1 101 ? 30.994 -7.137 -2.222 1.00 58.88 101 GLY A CA 1
ATOM 733 C C . GLY A 1 101 ? 30.056 -7.574 -3.357 1.00 58.88 101 GLY A C 1
ATOM 734 O O . GLY A 1 101 ? 30.294 -8.548 -4.066 1.00 58.88 101 GLY A O 1
ATOM 735 N N . LEU A 1 102 ? 28.944 -6.849 -3.504 1.00 67.06 102 LEU A N 1
ATOM 736 C CA . LEU A 1 102 ? 27.915 -7.118 -4.511 1.00 67.06 102 LEU A CA 1
ATOM 737 C C . LEU A 1 102 ? 28.141 -6.174 -5.701 1.00 67.06 102 LEU A C 1
ATOM 739 O O . LEU A 1 102 ? 27.573 -5.082 -5.762 1.00 67.06 102 LEU A O 1
ATOM 743 N N . LEU A 1 103 ? 29.047 -6.570 -6.601 1.00 71.94 103 LEU A N 1
ATOM 744 C CA . LEU A 1 103 ? 29.294 -5.885 -7.870 1.00 71.94 103 LEU A CA 1
ATOM 745 C C . LEU A 1 103 ? 28.446 -6.531 -8.969 1.00 71.94 103 LEU A C 1
ATOM 747 O O . LEU A 1 103 ? 28.535 -7.730 -9.229 1.00 71.94 103 LEU A O 1
ATOM 751 N N . TRP A 1 104 ? 27.618 -5.731 -9.639 1.00 72.94 104 TRP A N 1
ATOM 752 C CA . TRP A 1 104 ? 26.695 -6.228 -10.665 1.00 72.94 104 TRP A CA 1
ATOM 753 C C . TRP A 1 104 ? 27.400 -6.837 -11.882 1.00 72.94 104 TRP A C 1
ATOM 755 O O . TRP A 1 104 ? 26.844 -7.718 -12.532 1.00 72.94 104 TRP A O 1
ATOM 765 N N . THR A 1 105 ? 28.623 -6.398 -12.177 1.00 76.75 105 THR A N 1
ATOM 766 C CA . THR A 1 105 ? 29.473 -6.964 -13.234 1.00 76.75 105 THR A CA 1
ATOM 767 C C . THR A 1 105 ? 29.835 -8.415 -12.944 1.00 76.75 105 THR A C 1
ATOM 769 O O . THR A 1 105 ? 29.673 -9.269 -13.810 1.00 76.75 105 THR A O 1
ATOM 772 N N . ASP A 1 106 ? 30.225 -8.709 -11.705 1.00 75.50 106 ASP A N 1
ATOM 773 C CA . ASP A 1 106 ? 30.572 -10.063 -11.273 1.00 75.50 106 ASP A CA 1
ATOM 774 C C . ASP A 1 106 ? 29.359 -10.988 -11.297 1.00 75.50 106 ASP A C 1
ATOM 776 O O . ASP A 1 106 ? 29.466 -12.166 -11.629 1.00 75.50 106 ASP A O 1
ATOM 780 N N . LEU A 1 107 ? 28.187 -10.446 -10.967 1.00 76.50 107 LEU A N 1
ATOM 781 C CA . LEU A 1 107 ? 26.947 -11.199 -11.026 1.00 76.50 107 LEU A CA 1
ATOM 782 C C . LEU A 1 107 ? 26.580 -11.573 -12.468 1.00 76.50 107 LEU A C 1
ATOM 784 O O . LEU A 1 107 ? 26.112 -12.684 -12.692 1.00 76.50 107 LEU A O 1
ATOM 788 N N . LYS A 1 108 ? 26.813 -10.688 -13.444 1.00 79.25 108 LYS A N 1
ATOM 789 C CA . LYS A 1 108 ? 26.565 -10.992 -14.861 1.00 79.25 108 LYS A CA 1
ATOM 790 C C . LYS A 1 108 ? 27.422 -12.156 -15.350 1.00 79.25 108 LYS A C 1
ATOM 792 O O . LYS A 1 108 ? 26.877 -13.079 -15.934 1.00 79.25 108 LYS A O 1
ATOM 797 N N . GLU A 1 109 ? 28.714 -12.184 -15.022 1.00 78.44 109 GLU A N 1
ATOM 798 C CA . GLU A 1 109 ? 29.592 -13.317 -15.377 1.00 78.44 109 GLU A CA 1
ATOM 799 C C . GLU A 1 109 ? 29.044 -14.657 -14.865 1.00 78.44 109 GLU A C 1
ATOM 801 O O . GLU A 1 109 ? 29.089 -15.677 -15.550 1.00 78.44 109 GLU A O 1
ATOM 806 N N . VAL A 1 110 ? 28.488 -14.647 -13.654 1.00 76.44 110 VAL A N 1
ATOM 807 C CA . VAL A 1 110 ? 27.883 -15.829 -13.039 1.00 76.44 110 VAL A CA 1
ATOM 808 C C . VAL A 1 110 ? 26.586 -16.214 -13.738 1.00 76.44 110 VAL A C 1
ATOM 810 O O . VAL A 1 110 ? 26.358 -17.394 -13.997 1.00 76.44 110 VAL A O 1
ATOM 813 N N . LEU A 1 111 ? 25.741 -15.238 -14.059 1.00 79.69 111 LEU A N 1
ATOM 814 C CA . LEU A 1 111 ? 24.492 -15.480 -14.775 1.00 79.69 111 LEU A CA 1
ATOM 815 C C . LEU A 1 111 ? 24.740 -16.049 -16.174 1.00 79.69 111 LEU A C 1
ATOM 817 O O . LEU A 1 111 ? 23.971 -16.898 -16.615 1.00 79.69 111 LEU A O 1
ATOM 821 N N . ASP A 1 112 ? 25.826 -15.647 -16.826 1.00 80.06 112 ASP A N 1
ATOM 822 C CA . ASP A 1 112 ? 26.217 -16.116 -18.160 1.00 80.06 112 ASP A CA 1
ATOM 823 C C . ASP A 1 112 ? 26.695 -17.573 -18.148 1.00 80.06 112 ASP A C 1
ATOM 825 O O . ASP A 1 112 ? 26.657 -18.255 -19.170 1.00 80.06 112 ASP A O 1
ATOM 829 N N . SER A 1 113 ? 27.102 -18.072 -16.979 1.00 76.94 113 SER A N 1
ATOM 830 C CA . SER A 1 113 ? 27.568 -19.447 -16.795 1.00 76.94 113 SER A CA 1
ATOM 831 C C . SER A 1 113 ? 26.451 -20.471 -16.549 1.00 76.94 113 SER A C 1
ATOM 833 O O . SER A 1 113 ? 26.749 -21.656 -16.413 1.00 76.94 113 SER A O 1
ATOM 835 N N . LEU A 1 114 ? 25.176 -20.056 -16.485 1.00 78.94 114 LEU A N 1
ATOM 836 C CA . LEU A 1 114 ? 24.050 -20.943 -16.166 1.00 78.94 114 LEU A CA 1
ATOM 837 C C . LEU A 1 114 ? 23.648 -21.812 -17.383 1.00 78.94 114 LEU A C 1
ATOM 839 O O . LEU A 1 114 ? 23.025 -21.305 -18.316 1.00 78.94 114 LEU A O 1
ATOM 843 N N . PRO A 1 115 ? 23.907 -23.137 -17.377 1.00 67.31 115 PRO A N 1
ATOM 844 C CA . PRO A 1 115 ? 23.887 -23.978 -18.586 1.00 67.31 115 PRO A CA 1
ATOM 845 C C . PRO A 1 115 ? 22.488 -24.298 -19.151 1.00 67.31 115 PRO A C 1
ATOM 847 O O . PRO A 1 115 ? 22.376 -24.923 -20.206 1.00 67.31 115 PRO A O 1
ATOM 850 N N . HIS A 1 116 ? 21.409 -23.894 -18.472 1.00 76.19 116 HIS A N 1
ATOM 851 C CA . HIS A 1 116 ? 20.026 -24.257 -18.827 1.00 76.19 116 HIS A CA 1
ATOM 852 C C . HIS A 1 116 ? 19.051 -23.075 -18.866 1.00 76.19 116 HIS A C 1
ATOM 854 O O . HIS A 1 116 ? 17.843 -23.283 -18.968 1.00 76.19 116 HIS A O 1
ATOM 860 N N . GLN A 1 117 ? 19.547 -21.842 -18.765 1.00 81.25 117 GLN A N 1
ATOM 861 C CA . GLN A 1 117 ? 18.698 -20.654 -18.754 1.00 81.25 117 GLN A CA 1
ATOM 862 C C . GLN A 1 117 ? 18.763 -19.938 -20.104 1.00 81.25 117 GLN A C 1
ATOM 864 O O . GLN A 1 117 ? 19.840 -19.687 -20.635 1.00 81.25 117 GLN A O 1
ATOM 869 N N . THR A 1 118 ? 17.600 -19.610 -20.670 1.00 83.81 118 THR A N 1
ATOM 870 C CA . THR A 1 118 ? 17.499 -18.829 -21.912 1.00 83.81 118 THR A CA 1
ATOM 871 C C . THR A 1 118 ? 17.085 -17.410 -21.565 1.00 83.81 118 THR A C 1
ATOM 873 O O . THR A 1 118 ? 16.095 -17.221 -20.858 1.00 83.81 118 THR A O 1
ATOM 876 N N . ARG A 1 119 ? 17.832 -16.418 -22.056 1.00 85.94 119 ARG A N 1
ATOM 877 C CA . ARG A 1 119 ? 17.477 -15.011 -21.859 1.00 85.94 119 ARG A CA 1
ATOM 878 C C . ARG A 1 119 ? 16.227 -14.667 -22.664 1.00 85.94 119 ARG A C 1
ATOM 880 O O . ARG A 1 119 ? 16.143 -14.970 -23.853 1.00 85.94 119 ARG A O 1
ATOM 887 N N . LEU A 1 120 ? 15.273 -14.036 -22.001 1.00 84.12 120 LEU A N 1
ATOM 888 C CA . LEU A 1 120 ? 14.071 -13.470 -22.585 1.00 84.12 120 LEU A CA 1
ATOM 889 C C . LEU A 1 120 ? 14.347 -12.034 -23.026 1.00 84.12 120 LEU A C 1
ATOM 891 O O . LEU A 1 120 ? 15.141 -11.326 -22.409 1.00 84.12 120 LEU A O 1
ATOM 895 N N . ASP A 1 121 ? 13.660 -11.600 -24.080 1.00 80.31 121 ASP A N 1
ATOM 896 C CA . ASP A 1 121 ? 13.672 -10.199 -24.490 1.00 80.31 121 ASP A CA 1
ATOM 897 C C . ASP A 1 121 ? 12.871 -9.349 -23.481 1.00 80.31 121 ASP A C 1
ATOM 899 O O . ASP A 1 121 ? 11.659 -9.562 -23.338 1.00 80.31 121 ASP A O 1
ATOM 903 N N . PRO A 1 122 ? 13.499 -8.366 -22.804 1.00 70.25 122 PRO A N 1
ATOM 904 C CA . PRO A 1 122 ? 12.807 -7.485 -21.868 1.00 70.25 122 PRO A CA 1
ATOM 905 C C . PRO A 1 122 ? 11.729 -6.612 -22.523 1.00 70.25 122 PRO A C 1
ATOM 907 O O . PRO A 1 122 ? 10.812 -6.162 -21.836 1.00 70.25 122 PRO A O 1
ATOM 910 N N . GLN A 1 123 ? 11.826 -6.362 -23.836 1.00 71.56 123 GLN A N 1
ATOM 911 C CA . GLN A 1 123 ? 10.868 -5.549 -24.595 1.00 71.56 123 GLN A CA 1
ATOM 912 C C . GLN A 1 123 ? 9.695 -6.361 -25.153 1.00 71.56 123 GLN A C 1
ATOM 914 O O . GLN A 1 123 ? 8.820 -5.807 -25.822 1.00 71.56 123 GLN A O 1
ATOM 919 N N . SER A 1 124 ? 9.643 -7.667 -24.875 1.00 78.19 124 SER A N 1
ATOM 920 C CA . SER A 1 124 ? 8.559 -8.500 -25.374 1.00 78.19 124 SER A CA 1
ATOM 921 C C . SER A 1 124 ? 7.195 -8.019 -24.844 1.00 78.19 124 SER A C 1
ATOM 923 O O . SER A 1 124 ? 7.015 -7.843 -23.627 1.00 78.19 124 SER A O 1
ATOM 925 N N . PRO A 1 125 ? 6.186 -7.848 -25.725 1.00 72.06 125 PRO A N 1
ATOM 926 C CA . PRO A 1 125 ? 4.850 -7.427 -25.316 1.00 72.06 125 PRO A CA 1
ATOM 927 C C . PRO A 1 125 ? 4.186 -8.471 -24.416 1.00 72.06 125 PRO A C 1
ATOM 929 O O . PRO A 1 125 ? 3.361 -8.120 -23.573 1.00 72.06 125 PRO A O 1
ATOM 932 N N . THR A 1 126 ? 4.582 -9.742 -24.520 1.00 78.88 126 THR A N 1
ATOM 933 C CA . THR A 1 126 ? 4.084 -10.792 -23.634 1.00 78.88 126 THR A CA 1
ATOM 934 C C . THR A 1 126 ? 4.715 -10.672 -22.246 1.00 78.88 126 THR A C 1
ATOM 936 O O . THR A 1 126 ? 5.930 -10.474 -22.147 1.00 78.88 126 THR A O 1
ATOM 939 N N . PRO A 1 127 ? 3.928 -10.793 -21.165 1.00 79.00 127 PRO A N 1
AT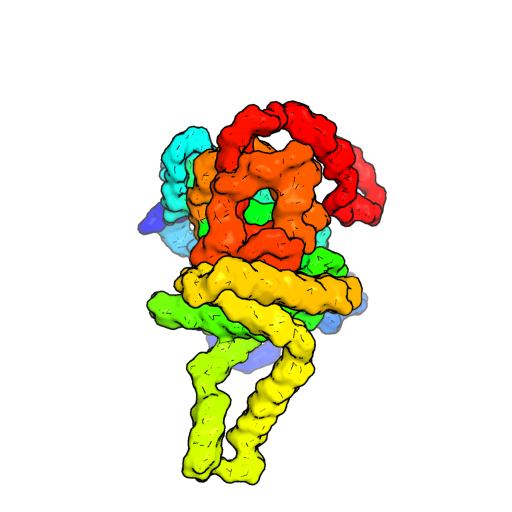OM 940 C CA . PRO A 1 127 ? 4.475 -10.821 -19.817 1.00 79.00 127 PRO A CA 1
ATOM 941 C C . PRO A 1 127 ? 5.421 -12.022 -19.640 1.00 79.00 127 PRO A C 1
ATOM 943 O O . PRO A 1 127 ? 5.107 -13.113 -20.123 1.00 79.00 127 PRO A O 1
ATOM 946 N N . PRO A 1 128 ? 6.572 -11.851 -18.963 1.00 84.19 128 PRO A N 1
ATOM 947 C CA . PRO A 1 128 ? 7.480 -12.959 -18.694 1.00 84.19 128 PRO A CA 1
ATOM 948 C C . PRO A 1 128 ? 6.791 -14.009 -17.816 1.00 84.19 128 PRO A C 1
ATOM 950 O O . PRO A 1 128 ? 6.098 -13.679 -16.853 1.00 84.19 128 PRO A O 1
ATOM 953 N N . ALA A 1 129 ? 6.993 -15.284 -18.144 1.00 86.06 129 ALA A N 1
ATOM 954 C CA . ALA A 1 129 ? 6.496 -16.385 -17.333 1.00 86.06 129 ALA A CA 1
ATOM 955 C C . ALA A 1 129 ? 7.325 -16.548 -16.048 1.00 86.06 129 ALA A C 1
ATOM 957 O O . ALA A 1 129 ? 8.489 -16.143 -15.969 1.00 86.06 129 ALA A O 1
ATOM 958 N N . ARG A 1 130 ? 6.720 -17.181 -15.040 1.00 86.31 130 ARG A N 1
ATOM 959 C CA . ARG A 1 130 ? 7.398 -17.579 -13.804 1.00 86.31 130 ARG A CA 1
ATOM 960 C C . ARG A 1 130 ? 8.530 -18.562 -14.094 1.00 86.31 130 ARG A C 1
ATOM 962 O O . ARG A 1 130 ? 8.312 -19.573 -14.755 1.00 86.31 130 ARG A O 1
ATOM 969 N N . ASN A 1 131 ? 9.719 -18.282 -13.562 1.00 87.19 131 ASN A N 1
ATOM 970 C CA . ASN A 1 131 ? 10.851 -19.196 -13.637 1.00 87.19 131 ASN A CA 1
ATOM 971 C C . ASN A 1 131 ? 10.922 -20.048 -12.360 1.00 87.19 131 ASN A C 1
ATOM 973 O O . ASN A 1 131 ? 11.313 -19.567 -11.296 1.00 87.19 131 ASN A O 1
ATOM 977 N N . ASP A 1 132 ? 10.565 -21.327 -12.483 1.00 83.94 132 ASP A N 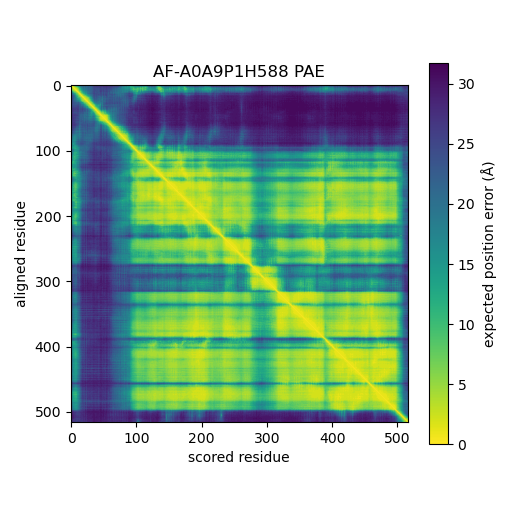1
ATOM 978 C CA . ASP A 1 132 ? 10.625 -22.306 -11.386 1.00 83.94 132 ASP A CA 1
ATOM 979 C C . ASP A 1 132 ? 11.930 -23.127 -11.366 1.00 83.94 132 ASP A C 1
ATOM 981 O O . ASP A 1 132 ? 12.098 -24.033 -10.548 1.00 83.94 132 ASP A O 1
ATOM 985 N N . THR A 1 133 ? 12.876 -22.811 -12.253 1.00 85.12 133 THR A N 1
ATOM 986 C CA . THR A 1 133 ? 14.165 -23.514 -12.387 1.00 85.12 133 THR A CA 1
ATOM 987 C C . THR A 1 133 ? 15.332 -22.787 -11.713 1.00 85.12 133 THR A C 1
ATOM 989 O O . THR A 1 133 ? 16.348 -23.419 -11.408 1.00 85.12 133 THR A O 1
ATOM 992 N N . LEU A 1 134 ? 15.181 -21.487 -11.435 1.00 84.81 134 LEU A N 1
ATOM 993 C CA . LEU A 1 134 ? 16.181 -20.646 -10.778 1.00 84.81 134 LEU A CA 1
ATOM 994 C C . LEU A 1 134 ? 15.657 -20.107 -9.439 1.00 84.81 134 LEU A C 1
ATOM 996 O O . LEU A 1 134 ? 14.591 -19.497 -9.369 1.00 84.81 134 LEU A O 1
ATOM 1000 N N . LEU A 1 135 ? 16.439 -20.301 -8.374 1.00 86.06 135 LEU A N 1
ATOM 1001 C CA . LEU A 1 135 ? 16.194 -19.714 -7.057 1.00 86.06 135 LEU A CA 1
ATOM 1002 C C . LEU A 1 135 ? 17.404 -18.883 -6.632 1.00 86.06 135 LEU A C 1
ATOM 1004 O O . LEU A 1 135 ? 18.523 -19.394 -6.548 1.00 86.06 135 LEU A O 1
ATOM 1008 N N . VAL A 1 136 ? 17.159 -17.617 -6.301 1.00 85.75 136 VAL A N 1
ATOM 1009 C CA . VAL A 1 136 ? 18.198 -16.704 -5.811 1.00 85.75 136 VAL A CA 1
ATOM 1010 C C . VAL A 1 136 ? 18.074 -16.558 -4.301 1.00 85.75 136 VAL A C 1
ATOM 1012 O O . VAL A 1 136 ? 16.995 -16.257 -3.790 1.00 85.75 136 VAL A O 1
ATOM 1015 N N . THR A 1 137 ? 19.181 -16.727 -3.579 1.00 86.31 137 THR A N 1
ATOM 1016 C CA . THR A 1 137 ? 19.262 -16.393 -2.153 1.00 86.31 137 THR A CA 1
ATOM 1017 C C . THR A 1 137 ? 20.359 -15.363 -1.899 1.00 86.31 137 THR A C 1
ATOM 1019 O O . THR A 1 137 ? 21.499 -15.525 -2.336 1.00 86.31 137 THR A O 1
ATOM 1022 N N . ALA A 1 138 ? 20.023 -14.298 -1.175 1.00 85.88 138 ALA A N 1
ATOM 1023 C CA . ALA A 1 138 ? 20.931 -13.196 -0.875 1.00 85.88 138 ALA A CA 1
ATOM 1024 C C . ALA A 1 138 ? 20.900 -12.846 0.614 1.00 85.88 138 ALA A C 1
ATOM 1026 O O . ALA A 1 138 ? 19.838 -12.833 1.240 1.00 85.88 138 ALA A O 1
ATOM 1027 N N . ASN A 1 139 ? 22.062 -12.524 1.181 1.00 86.69 139 ASN A N 1
ATOM 1028 C CA . ASN A 1 139 ? 22.157 -11.960 2.523 1.00 86.69 139 ASN A CA 1
ATOM 1029 C C . ASN A 1 139 ? 22.697 -10.527 2.475 1.00 86.69 139 ASN A C 1
ATOM 1031 O O . ASN A 1 139 ? 23.874 -10.301 2.218 1.00 86.69 139 ASN A O 1
ATOM 1035 N N . LEU A 1 140 ? 21.818 -9.567 2.754 1.00 86.38 140 LEU A N 1
ATOM 1036 C CA . LEU A 1 140 ? 22.089 -8.130 2.806 1.00 86.38 140 LEU A CA 1
ATOM 1037 C C . LEU A 1 140 ? 22.139 -7.594 4.251 1.00 86.38 140 LEU A C 1
ATOM 1039 O O . LEU A 1 140 ? 22.116 -6.379 4.475 1.00 86.38 140 LEU A O 1
ATOM 1043 N N . SER A 1 141 ? 22.188 -8.487 5.246 1.00 82.00 141 SER A N 1
ATOM 1044 C CA . SER A 1 141 ? 22.279 -8.147 6.670 1.00 82.00 141 SER A CA 1
ATOM 1045 C C . SER A 1 141 ? 23.719 -7.786 7.042 1.00 82.00 141 SER A C 1
ATOM 1047 O O . SER A 1 141 ? 24.460 -8.591 7.606 1.00 82.00 141 SER A O 1
ATOM 1049 N N . VAL A 1 142 ? 24.131 -6.565 6.699 1.00 76.50 142 VAL A N 1
ATOM 1050 C CA . VAL A 1 142 ? 25.486 -6.063 6.972 1.00 76.50 142 VAL A CA 1
ATOM 1051 C C . VAL A 1 142 ? 25.554 -5.403 8.356 1.00 76.50 142 VAL A C 1
ATOM 1053 O O . VAL A 1 142 ? 24.694 -4.592 8.718 1.00 76.50 142 VAL A O 1
ATOM 1056 N N . TYR A 1 143 ? 26.597 -5.744 9.123 1.00 68.94 143 TYR A N 1
ATOM 1057 C CA . TYR A 1 143 ? 26.999 -5.047 10.346 1.00 68.94 143 TYR A CA 1
ATOM 1058 C C . TYR A 1 143 ? 28.443 -4.533 10.187 1.00 68.94 143 TYR A C 1
ATOM 1060 O O . TYR A 1 143 ? 29.312 -5.338 9.849 1.00 68.94 143 TYR A O 1
ATOM 1068 N N . PRO A 1 144 ? 28.726 -3.239 10.439 1.00 74.88 144 PRO A N 1
ATOM 1069 C CA . PRO A 1 144 ? 27.803 -2.188 10.883 1.00 74.88 144 PRO A CA 1
ATOM 1070 C C . PRO A 1 144 ? 26.780 -1.794 9.803 1.00 74.88 144 PRO A C 1
ATOM 1072 O O . PRO A 1 144 ? 26.855 -2.241 8.662 1.00 74.88 144 PRO A O 1
ATOM 1075 N N . LYS A 1 145 ? 25.786 -0.971 10.170 1.00 72.81 145 LYS A N 1
ATOM 1076 C CA . LYS A 1 145 ? 24.723 -0.538 9.250 1.00 72.81 145 LYS A CA 1
ATOM 1077 C C . LYS A 1 145 ? 25.309 0.114 7.998 1.00 72.81 145 LYS A C 1
ATOM 1079 O O . LYS A 1 145 ? 25.820 1.222 8.070 1.00 72.81 145 LYS A O 1
ATOM 1084 N N . SER A 1 146 ? 25.131 -0.545 6.855 1.00 75.75 146 SER A N 1
ATOM 1085 C CA . SER A 1 146 ? 25.397 0.044 5.545 1.00 75.75 146 SER A CA 1
ATOM 1086 C C . SER A 1 146 ? 24.133 0.683 4.972 1.00 75.75 146 SER A C 1
ATOM 1088 O O . SER A 1 146 ? 23.040 0.129 5.110 1.00 75.75 146 SER A O 1
ATOM 1090 N N . ARG A 1 147 ? 24.283 1.842 4.319 1.00 73.94 147 ARG A N 1
ATOM 1091 C CA . ARG A 1 147 ? 23.221 2.464 3.505 1.00 73.94 147 ARG A CA 1
ATOM 1092 C C . ARG A 1 147 ? 22.998 1.717 2.182 1.00 73.94 147 ARG A C 1
ATOM 1094 O O . ARG A 1 147 ? 21.938 1.846 1.580 1.00 73.94 147 ARG A O 1
ATOM 1101 N N . MET A 1 148 ? 23.954 0.882 1.769 1.00 79.44 148 MET A N 1
ATOM 1102 C CA . MET A 1 148 ? 23.903 0.151 0.501 1.00 79.44 148 MET A CA 1
ATOM 1103 C C . MET A 1 148 ? 22.789 -0.898 0.450 1.00 79.44 148 MET A C 1
ATOM 1105 O O . MET A 1 148 ? 22.273 -1.170 -0.625 1.00 79.44 148 MET A O 1
ATOM 1109 N N . THR A 1 149 ? 22.370 -1.462 1.590 1.00 82.88 149 THR A N 1
ATOM 1110 C CA . THR A 1 149 ? 21.305 -2.481 1.638 1.00 82.88 149 THR A CA 1
ATOM 1111 C C . THR A 1 149 ? 20.012 -1.989 0.986 1.00 82.88 149 THR A C 1
ATOM 1113 O O . THR A 1 149 ? 19.418 -2.710 0.190 1.00 82.88 149 THR A O 1
ATOM 1116 N N . THR A 1 150 ? 19.603 -0.750 1.267 1.00 82.75 150 THR A N 1
ATOM 1117 C CA . THR A 1 150 ? 18.410 -0.145 0.660 1.00 82.75 150 THR A CA 1
ATOM 1118 C C . THR A 1 150 ? 18.581 0.070 -0.843 1.00 82.75 150 THR A C 1
ATOM 1120 O O . THR A 1 150 ? 17.656 -0.207 -1.601 1.00 82.75 150 THR A O 1
ATOM 1123 N N . LEU A 1 151 ? 19.769 0.494 -1.285 1.00 85.50 151 LEU A N 1
ATOM 1124 C CA . LEU A 1 151 ? 20.074 0.658 -2.709 1.00 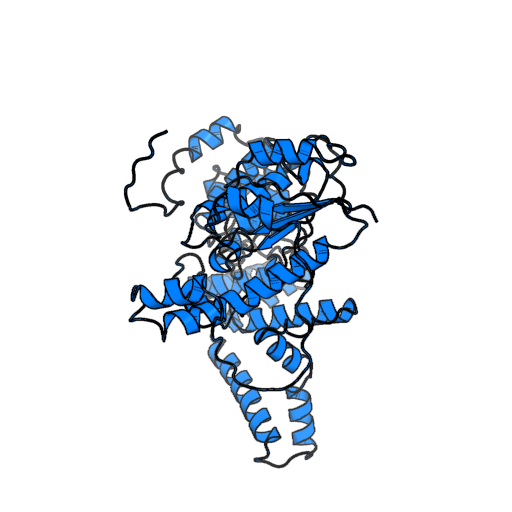85.50 151 LEU A CA 1
ATOM 1125 C C . LEU A 1 151 ? 20.017 -0.680 -3.454 1.00 85.50 151 LEU A C 1
ATOM 1127 O O . LEU A 1 151 ? 19.417 -0.752 -4.521 1.00 85.50 151 LEU A O 1
ATOM 1131 N N . TYR A 1 152 ? 20.566 -1.750 -2.875 1.00 86.94 152 TYR A N 1
ATOM 1132 C CA . TYR A 1 152 ? 20.488 -3.089 -3.461 1.00 86.94 152 TYR A CA 1
ATOM 1133 C C . TYR A 1 152 ? 19.049 -3.591 -3.549 1.00 86.94 152 TYR A C 1
ATOM 1135 O O . TYR A 1 152 ? 18.653 -4.137 -4.572 1.00 86.94 152 TYR A O 1
ATOM 1143 N N . LEU A 1 153 ? 18.251 -3.377 -2.503 1.00 87.50 153 LEU A N 1
ATOM 1144 C CA . LEU A 1 153 ? 16.832 -3.724 -2.504 1.00 87.50 153 LEU A CA 1
ATOM 1145 C C . LEU A 1 153 ? 16.064 -2.982 -3.613 1.00 87.50 153 LEU A C 1
ATOM 1147 O O . LEU A 1 153 ? 15.303 -3.610 -4.347 1.00 87.50 153 LEU A O 1
ATOM 1151 N N . TYR A 1 154 ? 16.316 -1.681 -3.788 1.00 87.44 154 TYR A N 1
ATOM 1152 C CA . TYR A 1 154 ? 15.748 -0.893 -4.885 1.00 87.44 154 TYR A CA 1
ATOM 1153 C C . TYR A 1 154 ? 16.205 -1.396 -6.261 1.00 87.44 154 TYR A C 1
ATOM 1155 O O . TYR A 1 154 ? 15.393 -1.551 -7.166 1.00 87.44 154 TYR A O 1
ATOM 1163 N N . GLN A 1 155 ? 17.491 -1.714 -6.420 1.00 88.19 155 GLN A N 1
ATOM 1164 C CA . GLN A 1 155 ? 18.036 -2.240 -7.674 1.00 88.19 155 GLN A CA 1
ATOM 1165 C C . GLN A 1 155 ? 17.434 -3.603 -8.035 1.00 88.19 155 GLN A C 1
ATOM 1167 O O . GLN A 1 155 ? 17.087 -3.822 -9.191 1.00 88.19 155 GLN A O 1
ATOM 1172 N N . LEU A 1 156 ? 17.244 -4.496 -7.057 1.00 88.75 156 LEU A N 1
ATOM 1173 C CA . LEU A 1 156 ? 16.572 -5.781 -7.268 1.00 88.75 156 LEU A CA 1
ATOM 1174 C C . LEU A 1 156 ? 15.110 -5.598 -7.683 1.00 88.75 156 LEU A C 1
ATOM 1176 O O . LEU A 1 156 ? 14.630 -6.322 -8.550 1.00 88.75 156 LEU A O 1
ATOM 1180 N N . LEU A 1 157 ? 14.413 -4.629 -7.091 1.00 88.69 157 LEU A N 1
ATOM 1181 C CA . LEU A 1 157 ? 13.038 -4.303 -7.455 1.00 88.69 157 LEU A CA 1
ATOM 1182 C C . LEU A 1 157 ? 12.948 -3.702 -8.870 1.00 88.69 157 LEU A C 1
ATOM 1184 O O . LEU A 1 157 ? 12.160 -4.165 -9.693 1.00 88.69 157 LEU A O 1
ATOM 1188 N N . SER A 1 158 ? 13.820 -2.747 -9.193 1.00 87.31 158 SER A N 1
ATOM 1189 C CA . SER A 1 158 ? 13.922 -2.148 -10.529 1.00 87.31 158 SER A CA 1
ATOM 1190 C C . SER A 1 158 ? 14.310 -3.178 -11.601 1.00 87.31 158 SER A C 1
ATOM 1192 O O . SER A 1 158 ? 13.850 -3.105 -12.744 1.00 87.31 158 SER A O 1
ATOM 1194 N N . ALA A 1 159 ? 15.097 -4.196 -11.240 1.00 87.81 159 ALA A N 1
ATOM 1195 C CA . ALA A 1 159 ? 15.430 -5.312 -12.122 1.00 87.81 159 ALA A CA 1
ATOM 1196 C C . ALA A 1 159 ? 14.192 -6.125 -12.548 1.00 87.81 159 ALA A C 1
ATOM 1198 O O . ALA A 1 159 ? 14.132 -6.574 -13.690 1.00 87.81 159 ALA A O 1
ATOM 1199 N N . ILE A 1 160 ? 13.171 -6.244 -11.687 1.00 88.25 160 ILE A N 1
ATOM 1200 C CA . ILE A 1 160 ? 11.880 -6.875 -12.032 1.00 88.25 160 ILE A CA 1
ATOM 1201 C C . ILE A 1 160 ? 11.153 -6.070 -13.109 1.00 88.25 160 ILE A C 1
ATOM 1203 O O . ILE A 1 160 ? 10.689 -6.637 -14.095 1.00 88.25 160 ILE A O 1
ATOM 1207 N N . ARG A 1 161 ? 11.100 -4.743 -12.961 1.00 84.06 161 ARG A N 1
ATOM 1208 C CA . ARG A 1 161 ? 10.440 -3.851 -13.926 1.00 84.06 161 ARG A CA 1
ATOM 1209 C C . ARG A 1 161 ? 11.150 -3.804 -15.278 1.00 84.06 161 ARG A C 1
ATOM 1211 O O . ARG A 1 161 ? 10.510 -3.778 -16.329 1.00 84.06 161 ARG A O 1
ATOM 1218 N N . SER A 1 162 ? 12.476 -3.743 -15.238 1.00 83.75 162 SER A N 1
ATOM 1219 C CA . SER A 1 162 ? 13.333 -3.626 -16.420 1.00 83.75 162 SER A CA 1
ATOM 1220 C C . SER A 1 162 ? 13.606 -4.961 -17.114 1.00 83.75 162 SER A C 1
ATOM 1222 O O . SER A 1 162 ? 14.112 -4.943 -18.231 1.00 83.75 162 SER A O 1
ATOM 1224 N N . GLY A 1 163 ? 13.290 -6.094 -16.477 1.00 85.31 163 GLY A N 1
ATOM 1225 C CA . GLY A 1 163 ? 13.635 -7.422 -16.987 1.00 85.31 163 GLY A CA 1
ATOM 1226 C C . GLY A 1 163 ? 15.146 -7.654 -17.059 1.00 85.31 163 GLY A C 1
ATOM 1227 O O . GLY A 1 163 ? 15.609 -8.313 -17.981 1.00 85.31 163 GLY A O 1
ATOM 1228 N N . THR A 1 164 ? 15.917 -7.074 -16.132 1.00 86.81 164 THR A N 1
ATOM 1229 C CA . THR A 1 164 ? 17.390 -7.171 -16.095 1.00 86.81 164 THR A CA 1
ATOM 1230 C C . THR A 1 164 ? 17.881 -8.090 -14.969 1.00 86.81 164 THR A C 1
ATOM 1232 O O . THR A 1 164 ? 17.107 -8.528 -14.111 1.00 86.81 164 THR A O 1
ATOM 1235 N N . LEU A 1 165 ? 19.185 -8.392 -14.945 1.00 86.56 165 LEU A N 1
ATOM 1236 C CA . LEU A 1 165 ? 19.819 -9.261 -13.942 1.00 86.56 165 LEU A CA 1
ATOM 1237 C C . LEU A 1 165 ? 19.195 -10.668 -13.951 1.00 86.56 165 LEU A C 1
ATOM 1239 O O . LEU A 1 165 ? 19.184 -11.347 -14.969 1.00 86.56 165 LEU A O 1
ATOM 1243 N N . PHE A 1 166 ? 18.663 -11.122 -12.814 1.00 87.50 166 PHE A N 1
ATOM 1244 C CA . PHE A 1 166 ? 18.013 -12.426 -12.686 1.00 87.50 166 PHE A CA 1
ATOM 1245 C C . PHE A 1 166 ? 16.740 -12.527 -13.527 1.00 87.50 166 PHE A C 1
ATOM 1247 O O . PHE A 1 166 ? 16.365 -13.616 -13.948 1.00 87.50 166 PHE A O 1
ATOM 1254 N N . GLN A 1 167 ? 16.082 -11.391 -13.756 1.00 88.75 167 GLN A N 1
ATOM 1255 C CA . GLN A 1 167 ? 14.763 -11.330 -14.376 1.00 88.75 167 GLN A CA 1
ATOM 1256 C C . GLN A 1 167 ? 14.845 -11.429 -15.908 1.00 88.75 167 GLN A C 1
ATOM 1258 O O . GLN A 1 167 ? 13.827 -11.613 -16.571 1.00 88.75 167 GLN A O 1
ATOM 1263 N N . GLU A 1 168 ? 16.066 -11.417 -16.463 1.00 88.94 168 GLU A N 1
ATOM 1264 C CA . GLU A 1 168 ? 16.344 -11.765 -17.865 1.00 88.94 168 GLU A CA 1
ATOM 1265 C C . GLU A 1 168 ? 15.929 -13.206 -18.180 1.00 88.94 168 GLU A C 1
ATOM 1267 O O . GLU A 1 168 ? 15.682 -13.539 -19.330 1.00 88.94 168 GLU A O 1
ATOM 1272 N N . TYR A 1 169 ? 15.809 -14.071 -17.171 1.00 88.81 169 TYR A N 1
ATOM 1273 C CA . TYR A 1 169 ? 15.432 -15.476 -17.335 1.00 88.81 169 TYR A CA 1
ATOM 1274 C C . TYR A 1 169 ? 13.952 -15.747 -17.020 1.00 88.81 169 TYR A C 1
ATOM 1276 O O . TYR A 1 169 ? 13.561 -16.895 -16.819 1.00 88.81 169 TYR A O 1
ATOM 1284 N N . GLY A 1 170 ? 13.119 -14.709 -16.942 1.00 88.06 170 GLY A N 1
ATOM 1285 C CA . GLY A 1 170 ? 11.728 -14.798 -16.492 1.00 88.06 170 GLY A CA 1
ATOM 1286 C C . GLY A 1 170 ? 11.559 -14.335 -15.050 1.00 88.06 170 GLY A C 1
ATOM 1287 O O . GLY A 1 170 ? 12.482 -13.799 -14.450 1.00 88.06 170 GLY A O 1
ATOM 1288 N N . LEU A 1 171 ? 10.370 -14.526 -14.478 1.00 88.69 171 LEU A N 1
ATOM 1289 C CA . LEU A 1 171 ? 10.069 -14.034 -13.134 1.00 88.69 171 LEU A CA 1
ATOM 1290 C C . LEU A 1 171 ? 10.682 -14.963 -12.071 1.00 88.69 171 LEU A C 1
ATOM 1292 O O . LEU A 1 171 ? 10.121 -16.015 -11.748 1.00 88.69 171 LEU A O 1
ATOM 1296 N N . VAL A 1 172 ? 11.843 -14.576 -11.539 1.00 88.69 172 VAL A N 1
ATOM 1297 C CA . VAL A 1 172 ? 12.662 -15.385 -10.620 1.00 88.69 172 VAL A CA 1
ATOM 1298 C C . VAL A 1 172 ? 12.300 -15.135 -9.157 1.00 88.69 172 VAL A C 1
ATOM 1300 O O . VAL A 1 172 ? 12.257 -13.997 -8.681 1.00 88.69 172 VAL A O 1
ATOM 1303 N N . ARG A 1 173 ? 12.104 -16.226 -8.406 1.00 87.12 173 ARG A N 1
ATOM 1304 C CA . ARG A 1 173 ? 11.878 -16.198 -6.954 1.00 87.12 173 ARG A CA 1
ATOM 1305 C C . ARG A 1 173 ? 13.174 -15.867 -6.204 1.00 87.12 173 ARG A C 1
ATOM 1307 O O . ARG A 1 173 ? 14.220 -16.469 -6.450 1.00 87.12 173 ARG A O 1
ATOM 1314 N N . MET A 1 174 ? 13.074 -14.967 -5.224 1.00 88.25 174 MET A N 1
ATOM 1315 C CA . MET A 1 174 ? 14.200 -14.531 -4.391 1.00 88.25 174 MET A CA 1
ATOM 1316 C C . MET A 1 174 ? 13.943 -14.801 -2.900 1.00 88.25 174 MET A C 1
ATOM 1318 O O . MET A 1 174 ? 12.823 -14.655 -2.414 1.00 88.25 174 MET A O 1
ATOM 1322 N N . LEU A 1 175 ? 14.989 -15.173 -2.161 1.00 88.56 175 LEU A N 1
ATOM 1323 C CA . LEU A 1 175 ? 15.018 -15.256 -0.699 1.00 88.56 175 LEU A CA 1
ATOM 1324 C C . LEU A 1 175 ? 16.076 -14.291 -0.175 1.00 88.56 175 LEU A C 1
ATOM 1326 O O . LEU A 1 175 ? 17.268 -14.496 -0.388 1.00 88.56 175 LEU A O 1
ATOM 1330 N N . ILE A 1 176 ? 15.645 -13.226 0.495 1.00 88.00 176 ILE A N 1
ATOM 1331 C CA . ILE A 1 176 ? 16.544 -12.147 0.909 1.00 88.00 176 ILE A CA 1
ATOM 1332 C C . ILE A 1 176 ? 16.544 -12.042 2.429 1.00 88.00 176 ILE A C 1
ATOM 1334 O O . ILE A 1 176 ? 15.516 -11.768 3.046 1.00 88.00 176 ILE A O 1
ATOM 1338 N N . TRP A 1 177 ? 17.716 -12.221 3.029 1.00 87.00 177 TRP A N 1
ATOM 1339 C CA . TRP A 1 177 ? 17.958 -11.882 4.424 1.00 87.00 177 TRP A CA 1
ATOM 1340 C C . TRP A 1 177 ? 18.375 -10.424 4.505 1.00 87.00 177 TRP A C 1
ATOM 1342 O O . TRP A 1 177 ? 19.468 -10.069 4.073 1.00 87.00 177 TRP A O 1
ATOM 1352 N N . ALA A 1 178 ? 17.542 -9.573 5.084 1.00 86.62 178 ALA A N 1
ATOM 1353 C CA . ALA A 1 178 ? 17.953 -8.225 5.439 1.00 86.62 178 ALA A CA 1
ATOM 1354 C C . ALA A 1 178 ? 17.387 -7.851 6.803 1.00 86.62 178 ALA A C 1
ATOM 1356 O O . ALA A 1 178 ? 16.567 -8.563 7.388 1.00 86.62 178 ALA A O 1
ATOM 1357 N N . ARG A 1 179 ? 17.844 -6.715 7.319 1.00 83.38 179 ARG A N 1
ATOM 1358 C CA . ARG A 1 179 ? 17.382 -6.241 8.615 1.00 83.38 179 ARG A CA 1
ATOM 1359 C C . ARG A 1 179 ? 15.944 -5.731 8.518 1.00 83.38 179 ARG A C 1
ATOM 1361 O O . ARG A 1 179 ? 15.605 -5.079 7.522 1.00 83.38 179 ARG A O 1
ATOM 1368 N N . PRO A 1 180 ? 15.115 -5.957 9.550 1.00 79.81 180 PRO A N 1
ATOM 1369 C CA . PRO A 1 180 ? 13.729 -5.505 9.555 1.00 79.81 180 PRO A CA 1
ATOM 1370 C C . PRO A 1 180 ? 13.582 -4.003 9.310 1.00 79.81 180 PRO A C 1
ATOM 1372 O O . PRO A 1 180 ? 12.652 -3.589 8.624 1.00 79.81 180 PRO A O 1
ATOM 1375 N N . GLU A 1 181 ? 14.509 -3.185 9.815 1.00 77.75 181 GLU A N 1
ATOM 1376 C CA . GLU A 1 181 ? 14.459 -1.729 9.665 1.00 77.75 181 GLU A CA 1
ATOM 1377 C C . GLU A 1 181 ? 14.684 -1.281 8.221 1.00 77.75 181 GLU A C 1
ATOM 1379 O O . GLU A 1 181 ? 14.197 -0.219 7.848 1.00 77.75 181 GLU A O 1
ATOM 1384 N N . ASP A 1 182 ? 15.412 -2.058 7.416 1.00 81.88 182 ASP A N 1
ATOM 1385 C CA . ASP A 1 182 ? 15.685 -1.712 6.021 1.00 81.88 182 ASP A CA 1
ATOM 1386 C C . ASP A 1 182 ? 14.532 -2.167 5.117 1.00 81.88 182 ASP A C 1
ATOM 1388 O O . ASP A 1 182 ? 14.094 -1.388 4.279 1.00 81.88 182 ASP A O 1
ATOM 1392 N N . ILE A 1 183 ? 13.978 -3.373 5.314 1.00 83.50 183 ILE A N 1
ATOM 1393 C CA . ILE A 1 183 ? 12.859 -3.888 4.496 1.00 83.50 183 ILE A CA 1
ATOM 1394 C C . ILE A 1 183 ? 11.535 -3.197 4.844 1.00 83.50 183 ILE A C 1
ATOM 1396 O O . ILE A 1 183 ? 10.835 -2.719 3.949 1.00 83.50 183 ILE A O 1
ATOM 1400 N N . ARG A 1 184 ? 11.175 -3.134 6.135 1.00 80.62 184 ARG A N 1
ATOM 1401 C CA . ARG A 1 184 ? 9.845 -2.667 6.568 1.00 80.62 184 ARG A CA 1
ATOM 1402 C C . ARG A 1 184 ? 9.660 -1.154 6.453 1.00 80.62 184 ARG A C 1
ATOM 1404 O O . ARG A 1 184 ? 8.544 -0.675 6.582 1.00 80.62 184 ARG A O 1
ATOM 1411 N N . SER A 1 185 ? 10.731 -0.389 6.245 1.00 76.62 185 SER A N 1
ATOM 1412 C CA . SER A 1 185 ? 10.643 1.061 6.022 1.00 76.62 185 SER A CA 1
ATOM 1413 C C . SER A 1 185 ? 10.695 1.461 4.546 1.00 76.62 185 SER A C 1
ATOM 1415 O O . SER A 1 185 ? 10.535 2.641 4.249 1.00 76.62 185 SER A O 1
ATOM 1417 N N . THR A 1 186 ? 10.941 0.512 3.633 1.00 80.69 186 THR A N 1
ATOM 1418 C CA . THR A 1 186 ? 11.181 0.809 2.212 1.00 80.69 186 THR A CA 1
ATOM 1419 C C . THR A 1 186 ? 10.240 0.042 1.289 1.00 80.69 186 THR A C 1
ATOM 1421 O O . THR A 1 186 ? 9.479 0.661 0.554 1.00 80.69 186 THR A O 1
ATOM 1424 N N . ILE A 1 187 ? 10.272 -1.291 1.336 1.00 86.94 187 ILE A N 1
ATOM 1425 C CA . ILE A 1 187 ? 9.594 -2.173 0.373 1.00 86.94 187 ILE A CA 1
ATOM 1426 C C . ILE A 1 187 ? 8.345 -2.820 0.968 1.00 86.94 187 ILE A C 1
ATOM 1428 O O . ILE A 1 187 ? 7.363 -3.015 0.261 1.00 86.94 187 ILE A O 1
ATOM 1432 N N . LEU A 1 188 ? 8.366 -3.156 2.262 1.00 88.25 188 LEU A N 1
ATOM 1433 C CA . LEU A 1 188 ? 7.252 -3.830 2.936 1.00 88.25 188 LEU A CA 1
ATOM 1434 C C . LEU A 1 188 ? 6.751 -3.015 4.138 1.00 88.25 188 LEU A C 1
ATOM 1436 O O . LEU A 1 188 ? 6.893 -3.459 5.283 1.00 88.25 188 LEU A O 1
ATOM 1440 N N . PRO A 1 189 ? 6.215 -1.803 3.910 1.00 87.25 189 PRO A N 1
ATOM 1441 C CA . PRO A 1 189 ? 5.687 -0.976 4.980 1.00 87.25 189 PRO A CA 1
ATOM 1442 C C . PRO A 1 189 ? 4.524 -1.666 5.688 1.00 87.25 189 PRO A C 1
ATOM 1444 O O . PRO A 1 189 ? 3.658 -2.281 5.068 1.00 87.25 189 PRO A O 1
ATOM 1447 N N . MET A 1 190 ? 4.509 -1.545 7.014 1.00 83.44 190 MET A N 1
ATOM 1448 C CA . MET A 1 190 ? 3.387 -2.009 7.834 1.00 83.44 190 MET A CA 1
ATOM 1449 C C . MET A 1 190 ? 2.315 -0.928 7.989 1.00 83.44 190 MET A C 1
ATOM 1451 O O . MET A 1 190 ? 1.188 -1.248 8.350 1.00 83.44 190 MET A O 1
ATOM 1455 N N . THR A 1 191 ? 2.667 0.335 7.757 1.00 84.81 191 THR A N 1
ATOM 1456 C CA . THR A 1 191 ? 1.819 1.509 7.966 1.00 84.81 191 THR A CA 1
ATOM 1457 C C . THR A 1 191 ? 1.733 2.325 6.682 1.00 84.81 191 THR A C 1
ATOM 1459 O O . THR A 1 191 ? 2.704 2.405 5.926 1.00 84.81 191 THR A O 1
ATOM 1462 N N . VAL A 1 192 ? 0.595 2.982 6.447 1.00 88.38 192 VAL A N 1
ATOM 1463 C CA . VAL A 1 192 ? 0.416 3.832 5.260 1.00 88.38 192 VAL A CA 1
ATOM 1464 C C . VAL A 1 192 ? 1.380 5.028 5.232 1.00 88.38 192 VAL A C 1
ATOM 1466 O O . VAL A 1 192 ? 1.745 5.504 4.165 1.00 88.38 192 VAL A O 1
ATOM 1469 N N . GLN A 1 193 ? 1.850 5.507 6.389 1.00 84.94 193 GLN A N 1
ATOM 1470 C CA . GLN A 1 193 ? 2.816 6.612 6.476 1.00 84.94 193 GLN A CA 1
ATOM 1471 C C . GLN A 1 193 ? 4.188 6.224 5.923 1.00 84.94 193 GLN A C 1
ATOM 1473 O O . GLN A 1 193 ? 4.860 7.052 5.31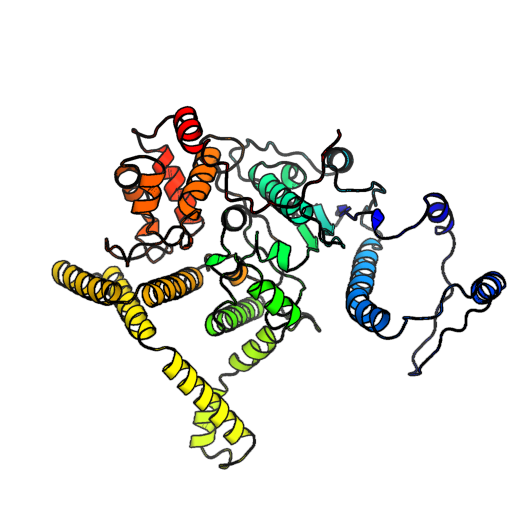8 1.00 84.94 193 GLN A O 1
ATOM 1478 N N . ALA A 1 194 ? 4.590 4.966 6.123 1.00 84.62 194 ALA A N 1
ATOM 1479 C CA . ALA A 1 194 ? 5.850 4.438 5.614 1.00 84.62 194 ALA A CA 1
ATOM 1480 C C . ALA A 1 194 ? 5.762 4.029 4.134 1.00 84.62 194 ALA A C 1
ATOM 1482 O O . ALA A 1 194 ? 6.768 3.625 3.547 1.00 84.62 194 ALA A O 1
ATOM 1483 N N . ARG A 1 195 ? 4.569 4.097 3.530 1.00 88.31 195 ARG A N 1
ATOM 1484 C CA . ARG A 1 195 ? 4.331 3.720 2.139 1.00 88.31 195 ARG A CA 1
ATOM 1485 C C . ARG A 1 195 ? 4.863 4.798 1.199 1.00 88.31 195 ARG A C 1
ATOM 1487 O O . ARG A 1 195 ? 4.174 5.753 0.856 1.00 88.31 195 ARG A O 1
ATOM 1494 N N . GLY A 1 196 ? 6.123 4.632 0.811 1.00 88.56 196 GLY A N 1
ATOM 1495 C CA . GLY A 1 196 ? 6.805 5.469 -0.173 1.00 88.56 196 GLY A CA 1
ATOM 1496 C C . GLY A 1 196 ? 6.848 4.845 -1.568 1.00 88.56 196 GLY A C 1
ATOM 1497 O O . GLY A 1 196 ? 6.275 3.785 -1.824 1.00 88.56 196 GLY A O 1
ATOM 1498 N N . ARG A 1 197 ? 7.612 5.481 -2.462 1.00 89.81 197 ARG A N 1
ATOM 1499 C CA . ARG A 1 197 ? 7.793 5.056 -3.859 1.00 89.81 197 ARG A CA 1
ATOM 1500 C C . ARG A 1 197 ? 8.159 3.578 -4.008 1.00 89.81 197 ARG A C 1
ATOM 1502 O O . ARG A 1 197 ? 7.523 2.875 -4.783 1.00 89.81 197 ARG A O 1
ATOM 1509 N N . SER A 1 198 ? 9.145 3.097 -3.250 1.00 89.00 198 SER A N 1
ATOM 1510 C CA . SER A 1 198 ? 9.609 1.706 -3.359 1.00 89.00 198 SER A CA 1
ATOM 1511 C C . SER A 1 198 ? 8.557 0.683 -2.932 1.00 89.00 198 SER A C 1
ATOM 1513 O O . SER A 1 198 ? 8.556 -0.426 -3.451 1.00 89.00 198 SER A O 1
ATOM 1515 N N . ALA A 1 199 ? 7.649 1.040 -2.022 1.00 90.50 199 ALA A N 1
ATOM 1516 C CA . ALA A 1 199 ? 6.547 0.168 -1.630 1.00 90.50 199 ALA A CA 1
ATOM 1517 C C . ALA A 1 199 ? 5.491 0.070 -2.738 1.00 90.50 199 ALA A C 1
ATOM 1519 O O . ALA A 1 199 ? 5.048 -1.025 -3.064 1.00 90.50 199 ALA A O 1
ATOM 1520 N N . VAL A 1 200 ? 5.144 1.199 -3.368 1.00 92.31 200 VAL A N 1
ATOM 1521 C CA . VAL A 1 200 ? 4.224 1.216 -4.518 1.00 92.31 200 VAL A CA 1
ATOM 1522 C C . VAL A 1 200 ? 4.811 0.438 -5.697 1.00 92.31 200 VAL A C 1
ATOM 1524 O O . VAL A 1 200 ? 4.126 -0.382 -6.302 1.00 92.31 200 VAL A O 1
ATOM 1527 N N . GLU A 1 201 ? 6.098 0.630 -5.997 1.00 90.12 201 GLU A N 1
ATOM 1528 C CA . GLU A 1 201 ? 6.780 -0.140 -7.043 1.00 90.12 201 GLU A CA 1
ATOM 1529 C C . GLU A 1 201 ? 6.810 -1.640 -6.706 1.00 90.12 201 GLU A C 1
ATOM 1531 O O . GLU A 1 201 ? 6.605 -2.475 -7.585 1.00 90.12 201 GLU A O 1
ATOM 1536 N N . ALA A 1 202 ? 6.980 -2.000 -5.432 1.00 90.62 202 ALA A N 1
ATOM 1537 C CA . ALA A 1 202 ? 6.927 -3.384 -4.976 1.00 90.62 202 ALA A CA 1
ATOM 1538 C C . ALA A 1 202 ? 5.545 -4.015 -5.155 1.00 90.62 202 ALA A C 1
ATOM 1540 O O . ALA A 1 202 ? 5.461 -5.151 -5.613 1.00 90.62 202 ALA A O 1
ATOM 1541 N N . GLU A 1 203 ? 4.475 -3.285 -4.849 1.00 91.00 203 GLU A N 1
ATOM 1542 C CA . GLU A 1 203 ? 3.091 -3.729 -5.054 1.00 91.00 203 GLU A CA 1
ATOM 1543 C C . GLU A 1 203 ? 2.736 -3.925 -6.536 1.00 91.00 203 GLU A C 1
ATOM 1545 O O . GLU A 1 203 ? 1.875 -4.741 -6.853 1.00 91.00 203 GLU A O 1
ATOM 1550 N N . LEU A 1 204 ? 3.397 -3.195 -7.440 1.00 89.25 204 LEU A N 1
ATOM 1551 C CA . LEU A 1 204 ? 3.229 -3.332 -8.891 1.00 89.25 204 LEU A CA 1
ATOM 1552 C C . LEU A 1 204 ? 4.099 -4.441 -9.494 1.00 89.25 204 LEU A C 1
ATOM 1554 O O . LEU A 1 204 ? 3.730 -5.033 -10.508 1.00 89.25 204 LEU A O 1
ATOM 1558 N N . ALA A 1 205 ? 5.271 -4.694 -8.910 1.00 87.44 205 ALA A N 1
ATOM 1559 C CA . ALA A 1 205 ? 6.244 -5.660 -9.418 1.00 87.44 205 ALA A CA 1
ATOM 1560 C C . ALA A 1 205 ? 6.081 -7.067 -8.825 1.00 87.44 205 ALA A C 1
ATOM 1562 O O . ALA A 1 205 ? 6.524 -8.052 -9.417 1.00 87.44 205 ALA A O 1
ATOM 1563 N N . CYS A 1 206 ? 5.514 -7.181 -7.625 1.00 86.31 206 CYS A N 1
ATOM 1564 C CA . CYS A 1 206 ? 5.443 -8.431 -6.878 1.00 86.31 206 CYS A CA 1
ATOM 1565 C C . CYS A 1 206 ? 4.001 -8.768 -6.512 1.00 86.31 206 CYS A C 1
ATOM 1567 O O . CYS A 1 206 ? 3.273 -7.931 -5.988 1.00 86.31 206 CYS A O 1
ATOM 1569 N N . GLU A 1 207 ? 3.634 -10.035 -6.691 1.00 81.69 207 GLU A N 1
ATOM 1570 C CA . GLU A 1 207 ? 2.316 -10.536 -6.293 1.00 81.69 207 GLU A CA 1
ATOM 1571 C C . GLU A 1 207 ? 2.249 -10.637 -4.767 1.00 81.69 207 GLU A C 1
ATOM 1573 O O . GLU A 1 207 ? 1.298 -10.190 -4.121 1.00 81.69 207 GLU A O 1
ATOM 1578 N N . TRP A 1 208 ? 3.329 -11.163 -4.175 1.00 79.44 208 TRP A N 1
ATOM 1579 C CA . TRP A 1 208 ? 3.493 -11.244 -2.729 1.00 79.44 208 TRP A CA 1
ATOM 1580 C C . TRP A 1 208 ? 4.921 -10.932 -2.306 1.00 79.44 208 TRP A C 1
ATOM 1582 O O . TRP A 1 208 ? 5.882 -11.427 -2.898 1.00 79.44 208 TRP A O 1
ATOM 1592 N N . ILE A 1 209 ? 5.042 -10.194 -1.200 1.00 86.25 209 ILE A N 1
ATOM 1593 C CA . ILE A 1 209 ? 6.279 -10.029 -0.441 1.00 86.25 209 ILE A CA 1
ATOM 1594 C C . ILE A 1 209 ? 6.042 -10.522 0.977 1.00 86.25 209 ILE A C 1
ATOM 1596 O O . ILE A 1 209 ? 5.351 -9.889 1.771 1.00 86.25 209 ILE A O 1
ATOM 1600 N N . ASN A 1 210 ? 6.618 -11.685 1.282 1.00 81.75 210 ASN A N 1
ATOM 1601 C CA . ASN A 1 210 ? 6.340 -12.413 2.510 1.00 81.75 210 ASN A CA 1
ATOM 1602 C C . ASN A 1 210 ? 7.565 -12.497 3.407 1.00 81.75 210 ASN A C 1
ATOM 1604 O O . ASN A 1 210 ? 8.632 -12.968 3.012 1.00 81.75 210 ASN A O 1
ATOM 1608 N N . GLU A 1 211 ? 7.371 -12.093 4.657 1.00 80.81 211 GLU A N 1
ATOM 1609 C CA . GLU A 1 211 ? 8.328 -12.352 5.717 1.00 80.81 211 GLU A CA 1
ATOM 1610 C C . GLU A 1 211 ? 8.242 -13.826 6.126 1.00 80.81 211 GLU A C 1
ATOM 1612 O O . GLU A 1 211 ? 7.293 -14.259 6.777 1.00 80.81 211 GLU A O 1
ATOM 1617 N N . VAL A 1 212 ? 9.241 -14.608 5.715 1.00 78.69 212 VAL A N 1
ATOM 1618 C CA . VAL A 1 212 ? 9.323 -16.047 6.024 1.00 78.69 212 VAL A CA 1
ATOM 1619 C C . VAL A 1 212 ? 9.780 -16.282 7.466 1.00 78.69 212 VAL A C 1
ATOM 1621 O O . VAL A 1 212 ? 9.354 -17.237 8.121 1.00 78.69 212 VAL A O 1
ATOM 1624 N N . ALA A 1 213 ? 10.680 -15.425 7.946 1.00 77.06 213 ALA A N 1
ATOM 1625 C CA . ALA A 1 213 ? 11.198 -15.419 9.303 1.00 77.06 213 ALA A CA 1
ATOM 1626 C C . ALA A 1 213 ? 11.678 -14.008 9.654 1.00 77.06 213 ALA A C 1
ATOM 1628 O O . ALA A 1 213 ? 12.340 -13.362 8.843 1.00 77.06 213 ALA A O 1
ATOM 1629 N N . GLY A 1 214 ? 11.405 -13.568 10.877 1.00 76.19 214 GLY A N 1
ATOM 1630 C CA . GLY A 1 214 ? 11.943 -12.317 11.388 1.00 76.19 214 GLY A CA 1
ATOM 1631 C C . GLY A 1 214 ? 11.470 -12.005 12.799 1.00 76.19 214 GLY A C 1
ATOM 1632 O O . GLY A 1 214 ? 11.003 -12.887 13.526 1.00 76.19 214 GLY A O 1
ATOM 1633 N N . LEU A 1 215 ? 11.686 -10.758 13.209 1.00 73.38 215 LEU A N 1
ATOM 1634 C CA . LEU A 1 215 ? 11.396 -10.299 14.562 1.00 73.38 215 LEU A CA 1
ATOM 1635 C C . LEU A 1 215 ? 9.908 -9.996 14.728 1.00 73.38 215 LEU A C 1
ATOM 1637 O O . LEU A 1 215 ? 9.239 -9.480 13.827 1.00 73.38 215 LEU A O 1
ATOM 1641 N N . ASP A 1 216 ? 9.414 -10.278 15.927 1.00 70.81 216 ASP A N 1
ATOM 1642 C CA . ASP A 1 216 ? 8.053 -9.940 16.321 1.00 70.81 216 ASP A CA 1
ATOM 1643 C C . ASP A 1 216 ? 7.822 -8.422 16.219 1.00 70.81 216 ASP A C 1
ATOM 1645 O O . ASP A 1 216 ? 8.692 -7.636 16.601 1.00 70.81 216 ASP A O 1
ATOM 1649 N N . SER A 1 217 ? 6.650 -7.988 15.739 1.00 66.69 217 SER A N 1
ATOM 1650 C CA . SER A 1 217 ? 6.308 -6.553 15.675 1.00 66.69 217 SER A CA 1
ATOM 1651 C C . SER A 1 217 ? 6.259 -5.909 17.068 1.00 66.69 217 SER A C 1
ATOM 1653 O O . SER A 1 217 ? 6.397 -4.695 17.206 1.00 66.69 217 SER A O 1
ATOM 1655 N N . GLN A 1 218 ? 6.112 -6.737 18.107 1.00 64.25 218 GLN A N 1
ATOM 1656 C CA . GLN A 1 218 ? 6.091 -6.353 19.519 1.00 64.25 218 GLN A CA 1
ATOM 1657 C C . GLN A 1 218 ? 7.454 -6.490 20.217 1.00 64.25 218 GLN A C 1
ATOM 1659 O O . GLN A 1 218 ? 7.526 -6.456 21.448 1.00 64.25 218 GLN A O 1
ATOM 1664 N N . ASP A 1 219 ? 8.541 -6.703 19.472 1.00 71.94 219 ASP A N 1
ATOM 1665 C CA . ASP A 1 219 ? 9.877 -6.681 20.059 1.00 71.94 219 ASP A CA 1
ATOM 1666 C C . ASP A 1 219 ? 10.250 -5.242 20.493 1.00 71.94 219 ASP A C 1
ATOM 1668 O O . ASP A 1 219 ? 10.184 -4.328 19.668 1.00 71.94 219 ASP A O 1
ATOM 1672 N N . PRO A 1 220 ? 10.643 -5.000 21.762 1.00 67.31 220 PRO A N 1
ATOM 1673 C CA . PRO A 1 220 ? 10.933 -3.651 22.256 1.00 67.31 220 PRO A CA 1
ATOM 1674 C C . PRO A 1 220 ? 12.088 -2.957 21.529 1.00 67.31 220 PRO A C 1
ATOM 1676 O O . PRO A 1 220 ? 12.066 -1.736 21.362 1.00 67.31 220 PRO A O 1
ATOM 1679 N N . VAL A 1 221 ? 13.100 -3.715 21.093 1.00 68.81 221 VAL A N 1
ATOM 1680 C CA . VAL A 1 221 ? 14.246 -3.163 20.361 1.00 68.81 221 VAL A CA 1
ATOM 1681 C C . VAL A 1 221 ? 13.766 -2.675 19.003 1.00 68.81 221 VAL A C 1
ATOM 1683 O O . VAL A 1 221 ? 14.030 -1.528 18.636 1.00 68.81 221 VAL A O 1
ATOM 1686 N N . PHE A 1 222 ? 12.980 -3.501 18.315 1.00 67.81 222 PHE A N 1
ATOM 1687 C CA . PHE A 1 222 ? 12.406 -3.160 17.021 1.00 67.81 222 PHE A CA 1
ATOM 1688 C C . PHE A 1 222 ? 11.390 -2.012 17.106 1.00 67.81 222 PHE A C 1
ATOM 1690 O O . PHE A 1 222 ? 11.476 -1.059 16.334 1.00 67.81 222 PHE A O 1
ATOM 1697 N N . GLN A 1 223 ? 10.484 -2.022 18.088 1.00 67.38 223 GLN A N 1
ATOM 1698 C CA . GLN A 1 223 ? 9.566 -0.904 18.310 1.00 67.38 223 GLN A CA 1
ATOM 1699 C C . GLN A 1 223 ? 10.330 0.388 18.574 1.00 67.38 223 GLN A C 1
ATOM 1701 O O . GLN A 1 223 ? 10.023 1.407 17.964 1.00 67.38 223 GLN A O 1
ATOM 1706 N N . SER A 1 224 ? 11.383 0.357 19.396 1.00 64.12 224 SER A N 1
ATOM 1707 C CA . SER A 1 224 ? 12.215 1.544 19.628 1.00 64.12 224 SER A CA 1
ATOM 1708 C C . SER A 1 224 ? 12.893 2.061 18.351 1.00 64.12 224 SER A C 1
ATOM 1710 O O . SER A 1 224 ? 13.182 3.254 18.258 1.00 64.12 224 SER A O 1
ATOM 1712 N N . ALA A 1 225 ? 13.161 1.189 17.374 1.00 66.19 225 ALA A N 1
ATOM 1713 C CA . ALA A 1 225 ? 13.692 1.568 16.069 1.00 66.19 225 ALA A CA 1
ATOM 1714 C C . ALA A 1 225 ? 12.597 2.167 15.168 1.00 66.19 225 ALA A C 1
ATOM 1716 O O . ALA A 1 225 ? 12.842 3.185 14.523 1.00 66.19 225 ALA A O 1
ATOM 1717 N N . ILE A 1 226 ? 11.379 1.609 15.187 1.00 64.12 226 ILE A N 1
ATOM 1718 C CA . ILE A 1 226 ? 10.200 2.187 14.518 1.00 64.12 226 ILE A CA 1
ATOM 1719 C C . ILE A 1 226 ? 9.904 3.580 15.070 1.00 64.12 226 ILE A C 1
ATOM 1721 O O . ILE A 1 226 ? 9.812 4.517 14.284 1.00 64.12 226 ILE A O 1
ATOM 1725 N N . TYR A 1 227 ? 9.811 3.735 16.394 1.00 58.16 227 TYR A N 1
ATOM 1726 C CA . TYR A 1 227 ? 9.546 5.020 17.050 1.00 58.16 227 TYR A CA 1
ATOM 1727 C C . TYR A 1 227 ? 10.627 6.064 16.755 1.00 58.16 227 TYR A C 1
ATOM 1729 O O . TYR A 1 227 ? 10.332 7.252 16.670 1.00 58.16 227 TYR A O 1
ATOM 1737 N N . ARG A 1 228 ? 11.886 5.636 16.583 1.00 56.88 228 ARG A N 1
ATOM 1738 C CA . ARG A 1 228 ? 12.983 6.528 16.178 1.00 56.88 228 ARG A CA 1
ATOM 1739 C C . ARG A 1 228 ? 12.956 6.875 14.691 1.00 56.88 228 ARG A C 1
ATOM 1741 O O . ARG A 1 228 ? 13.507 7.904 14.302 1.00 56.88 228 ARG A O 1
ATOM 1748 N N . SER A 1 229 ? 12.336 6.044 13.857 1.00 60.94 229 SER A N 1
ATOM 1749 C CA . SER A 1 229 ? 12.163 6.337 12.439 1.00 60.94 229 SER A CA 1
ATOM 1750 C C . SER A 1 229 ? 11.080 7.395 12.259 1.00 60.94 229 SER A C 1
ATOM 1752 O O . SER A 1 229 ? 9.892 7.108 12.379 1.00 60.94 229 SER A O 1
ATOM 1754 N N . LYS A 1 230 ? 11.486 8.611 11.877 1.00 58.00 230 LYS A N 1
ATOM 1755 C CA . LYS A 1 230 ? 10.556 9.687 11.492 1.00 58.00 230 LYS A CA 1
ATOM 1756 C C . LYS A 1 230 ? 9.599 9.269 10.362 1.00 58.00 230 LYS A C 1
ATOM 1758 O O . LYS A 1 230 ? 8.508 9.813 10.268 1.00 58.00 230 LYS A O 1
ATOM 1763 N N . ARG A 1 231 ? 9.998 8.296 9.529 1.00 56.84 231 ARG A N 1
ATOM 1764 C CA . ARG A 1 231 ? 9.235 7.814 8.364 1.00 56.84 231 ARG A CA 1
ATOM 1765 C C . ARG A 1 231 ? 8.145 6.797 8.707 1.00 56.84 231 ARG A C 1
ATOM 1767 O O . ARG A 1 231 ? 7.224 6.627 7.924 1.00 56.84 231 ARG A O 1
ATOM 1774 N N . SER A 1 232 ? 8.237 6.101 9.842 1.00 58.53 232 SER A N 1
ATOM 1775 C CA . SER A 1 232 ? 7.278 5.029 10.156 1.00 58.53 232 SER A CA 1
ATOM 1776 C C . SER A 1 232 ? 5.894 5.556 10.551 1.00 58.53 232 SER A C 1
ATOM 1778 O O . SER A 1 232 ? 4.901 4.841 10.429 1.00 58.53 232 SER A O 1
ATOM 1780 N N . GLY A 1 233 ? 5.832 6.804 11.034 1.00 60.06 233 GLY A N 1
ATOM 1781 C CA . GLY A 1 233 ? 4.622 7.384 11.613 1.00 60.06 233 GLY A CA 1
ATOM 1782 C C . GLY A 1 233 ? 4.187 6.721 12.925 1.00 60.06 233 GLY A C 1
ATOM 1783 O O . GLY A 1 233 ? 3.069 6.971 13.366 1.00 60.06 233 GLY A O 1
ATOM 1784 N N . GLY A 1 234 ? 5.050 5.900 13.541 1.00 68.38 234 GLY A N 1
ATOM 1785 C CA . GLY A 1 234 ? 4.748 5.126 14.747 1.00 68.38 234 GLY A CA 1
ATOM 1786 C C . GLY A 1 234 ? 4.341 3.672 14.463 1.00 68.38 234 GLY A C 1
ATOM 1787 O O . GLY A 1 234 ? 4.409 3.209 13.322 1.00 68.38 234 GLY A O 1
ATOM 1788 N N . PRO A 1 235 ? 3.977 2.904 15.507 1.00 69.94 235 PRO A N 1
ATOM 1789 C CA . PRO A 1 235 ? 3.445 1.557 15.338 1.00 69.94 235 PRO A CA 1
ATOM 1790 C C . PRO A 1 235 ? 2.106 1.596 14.595 1.00 69.94 235 PRO A C 1
ATOM 1792 O O . PRO A 1 235 ? 1.340 2.554 14.712 1.00 69.94 235 PRO A O 1
ATOM 1795 N N . ARG A 1 236 ? 1.812 0.528 13.849 1.00 77.69 236 ARG A N 1
ATOM 1796 C CA . ARG A 1 236 ? 0.496 0.342 13.236 1.00 77.69 236 ARG A CA 1
ATOM 1797 C C . ARG A 1 236 ? -0.556 0.151 14.329 1.00 77.69 236 ARG A C 1
ATOM 1799 O O . ARG A 1 236 ? -0.254 -0.386 15.396 1.00 77.69 236 ARG A O 1
ATOM 1806 N N . ASP A 1 237 ? -1.791 0.545 14.030 1.00 79.62 237 ASP A N 1
ATOM 1807 C CA . ASP A 1 237 ? -2.950 0.209 14.852 1.00 79.62 237 ASP A CA 1
ATOM 1808 C C . ASP A 1 237 ? -2.972 -1.297 15.165 1.00 79.62 237 ASP A C 1
ATOM 1810 O O . ASP A 1 237 ? -2.894 -2.153 14.273 1.00 79.62 237 ASP A O 1
ATOM 1814 N N . ARG A 1 238 ? -3.068 -1.608 16.460 1.00 79.44 238 ARG A N 1
ATOM 1815 C CA . ARG A 1 238 ? -3.036 -2.973 16.971 1.00 79.44 238 ARG A CA 1
ATOM 1816 C C . ARG A 1 238 ? -4.229 -3.799 16.499 1.00 79.44 238 ARG A C 1
ATOM 1818 O O . ARG A 1 238 ? -4.051 -4.995 16.271 1.00 79.44 238 ARG A O 1
ATOM 1825 N N . ALA A 1 239 ? -5.411 -3.199 16.366 1.00 80.38 239 ALA A N 1
ATOM 1826 C CA . ALA A 1 239 ? -6.603 -3.890 15.887 1.00 80.38 239 ALA A CA 1
ATOM 1827 C C . ALA A 1 239 ? -6.395 -4.365 14.445 1.00 80.38 239 ALA A C 1
ATOM 1829 O O . ALA A 1 239 ? -6.609 -5.539 14.142 1.00 80.38 239 ALA A O 1
ATOM 1830 N N . ILE A 1 240 ? -5.849 -3.490 13.594 1.00 85.00 240 ILE A N 1
ATOM 1831 C CA . ILE A 1 240 ? -5.538 -3.826 12.203 1.00 85.00 240 ILE A CA 1
ATOM 1832 C C . ILE A 1 240 ? -4.431 -4.890 12.127 1.00 85.00 240 ILE A C 1
ATOM 1834 O O . ILE A 1 240 ? -4.558 -5.847 11.367 1.00 85.00 240 ILE A O 1
ATOM 1838 N N . GLU A 1 241 ? -3.359 -4.788 12.928 1.00 83.56 241 GLU A N 1
ATOM 1839 C CA . GLU A 1 241 ? -2.319 -5.835 12.968 1.00 83.56 241 GLU A CA 1
ATOM 1840 C C . GLU A 1 241 ? -2.893 -7.209 13.333 1.00 83.56 241 GLU A C 1
ATOM 1842 O O . GLU A 1 241 ? -2.519 -8.226 12.743 1.00 83.56 241 GLU A O 1
ATOM 1847 N N . LEU A 1 242 ? -3.783 -7.242 14.323 1.00 82.88 242 LEU A N 1
ATOM 1848 C CA . LEU A 1 242 ? -4.382 -8.470 14.825 1.00 82.88 242 LEU A CA 1
ATOM 1849 C C . LEU A 1 242 ? -5.338 -9.085 13.803 1.00 82.88 242 LEU A C 1
ATOM 1851 O O . LEU A 1 242 ? -5.253 -10.286 13.545 1.00 82.88 242 LEU A O 1
ATOM 1855 N N . GLN A 1 243 ? -6.164 -8.263 13.154 1.00 84.50 243 GLN A N 1
ATOM 1856 C CA . GLN A 1 243 ? -7.051 -8.705 12.082 1.00 84.50 243 GLN A CA 1
ATOM 1857 C C . GLN A 1 243 ? -6.268 -9.171 10.842 1.00 84.50 243 GLN A C 1
ATOM 1859 O O . GLN A 1 243 ? -6.585 -10.212 10.274 1.00 84.50 243 GLN A O 1
ATOM 1864 N N . SER A 1 244 ? -5.189 -8.478 10.465 1.00 87.00 244 SER A N 1
ATOM 1865 C CA . SER A 1 244 ? -4.268 -8.889 9.390 1.00 87.00 244 SER A CA 1
ATOM 1866 C C . SER A 1 244 ? -3.626 -10.256 9.673 1.00 87.00 244 SER A C 1
ATOM 1868 O O . SER A 1 244 ? -3.563 -11.137 8.805 1.00 87.00 244 SER A O 1
ATOM 1870 N N . ALA A 1 245 ? -3.196 -10.491 10.918 1.00 85.88 245 ALA A N 1
ATOM 1871 C CA . ALA A 1 245 ? -2.671 -11.788 11.341 1.00 85.88 245 ALA A CA 1
ATOM 1872 C C . ALA A 1 245 ? -3.746 -12.886 11.343 1.00 85.88 245 ALA A C 1
ATOM 1874 O O . ALA A 1 245 ? -3.467 -14.020 10.951 1.00 85.88 245 ALA A O 1
ATOM 1875 N N . TYR A 1 246 ? -4.971 -12.549 11.740 1.00 84.69 246 TYR A N 1
ATOM 1876 C CA . TYR A 1 246 ? -6.117 -13.450 11.693 1.00 84.69 246 TYR A CA 1
ATOM 1877 C C . TYR A 1 246 ? -6.469 -13.856 10.253 1.00 84.69 246 TYR A C 1
ATOM 1879 O O . TYR A 1 246 ? -6.528 -15.048 9.955 1.00 84.69 246 TYR A O 1
ATOM 1887 N N . GLN A 1 247 ? -6.586 -12.900 9.328 1.00 85.62 247 GLN A N 1
ATOM 1888 C CA . GLN A 1 247 ? -6.812 -13.178 7.903 1.00 85.62 247 GLN A CA 1
ATOM 1889 C C . GLN A 1 247 ? -5.685 -14.032 7.308 1.00 85.62 247 GLN A C 1
ATOM 1891 O O . GLN A 1 247 ? -5.930 -14.946 6.524 1.00 85.62 247 GLN A O 1
ATOM 1896 N N . THR A 1 248 ? -4.436 -13.786 7.714 1.00 85.88 248 THR A N 1
ATOM 1897 C CA . THR A 1 248 ? -3.292 -14.622 7.319 1.00 85.88 248 THR A CA 1
ATOM 1898 C C . THR A 1 248 ? -3.464 -16.070 7.786 1.00 85.88 248 THR A C 1
ATOM 1900 O O . THR A 1 248 ? -3.213 -16.998 7.017 1.00 85.88 248 THR A O 1
ATOM 1903 N N . LEU A 1 249 ? -3.928 -16.285 9.021 1.00 83.44 249 LEU A N 1
ATOM 1904 C CA . LEU A 1 249 ? -4.221 -17.620 9.544 1.00 83.44 249 LEU A CA 1
ATOM 1905 C C . LEU A 1 249 ? -5.375 -18.294 8.803 1.00 83.44 249 LEU A C 1
ATOM 1907 O O . LEU A 1 249 ? -5.244 -19.461 8.446 1.00 83.44 249 LEU A O 1
ATOM 1911 N N . GLN A 1 250 ? -6.464 -17.578 8.523 1.00 83.31 250 GLN A N 1
ATOM 1912 C CA . GLN A 1 250 ? -7.573 -18.111 7.727 1.00 83.31 250 GLN A CA 1
ATOM 1913 C C . GLN A 1 250 ? -7.108 -18.536 6.331 1.00 83.31 250 GLN A C 1
ATOM 1915 O O . GLN A 1 250 ? -7.407 -19.646 5.893 1.00 83.31 250 GLN A O 1
ATOM 1920 N N . ARG A 1 251 ? -6.295 -17.705 5.663 1.00 84.88 251 ARG A N 1
ATOM 1921 C CA . ARG A 1 251 ? -5.709 -18.031 4.355 1.00 84.88 251 ARG A CA 1
ATOM 1922 C C . ARG A 1 251 ? -4.830 -19.283 4.436 1.00 84.88 251 ARG A C 1
ATOM 1924 O O . ARG A 1 251 ? -4.956 -20.162 3.589 1.00 84.88 251 ARG A O 1
ATOM 1931 N N . LEU A 1 252 ? -4.025 -19.437 5.488 1.00 82.50 252 LEU A N 1
ATOM 1932 C CA . LEU A 1 252 ? -3.233 -20.654 5.704 1.00 82.50 252 LEU A CA 1
ATOM 1933 C C . LEU A 1 252 ? -4.091 -21.903 5.913 1.00 82.50 252 LEU A C 1
ATOM 1935 O O . LEU A 1 252 ? -3.830 -22.927 5.283 1.00 82.50 252 LEU A O 1
ATOM 1939 N N . LEU A 1 253 ? -5.127 -21.803 6.748 1.00 82.75 253 LEU A N 1
ATOM 1940 C CA . LEU A 1 253 ? -6.062 -22.897 7.007 1.00 82.75 253 LEU A CA 1
ATOM 1941 C C . LEU A 1 253 ? -6.794 -23.314 5.727 1.00 82.75 253 LEU A C 1
ATOM 1943 O O . LEU A 1 253 ? -6.848 -24.503 5.424 1.00 82.75 253 LEU A O 1
ATOM 1947 N N . SER A 1 254 ? -7.266 -22.346 4.933 1.00 82.06 254 SER A N 1
ATOM 1948 C CA . SER A 1 254 ? -7.932 -22.607 3.649 1.00 82.06 254 SER A CA 1
ATOM 1949 C C . SER A 1 254 ? -7.025 -23.312 2.633 1.00 82.06 254 SER A C 1
ATOM 1951 O O . SER A 1 254 ? -7.492 -24.107 1.826 1.00 82.06 254 SER A O 1
ATOM 1953 N N . GLN A 1 255 ? -5.712 -23.074 2.709 1.00 84.00 255 GLN A N 1
ATOM 1954 C CA . GLN A 1 255 ? -4.703 -23.708 1.858 1.00 84.00 255 GLN A CA 1
ATOM 1955 C C . GLN A 1 255 ? -4.194 -25.047 2.422 1.00 84.00 255 GLN A C 1
ATOM 1957 O O . GLN A 1 255 ? -3.277 -25.637 1.851 1.00 84.00 255 GLN A O 1
ATOM 1962 N N . GLY A 1 256 ? -4.722 -25.513 3.561 1.00 82.50 256 GLY A N 1
ATOM 1963 C CA . GLY A 1 256 ? -4.240 -26.718 4.243 1.00 82.50 256 GLY A CA 1
ATOM 1964 C C . GLY A 1 256 ? -2.799 -26.597 4.755 1.00 82.50 256 GLY A C 1
ATOM 1965 O O . GLY A 1 256 ? -2.121 -27.603 4.960 1.00 82.50 256 GLY A O 1
ATOM 1966 N N . ARG A 1 257 ? -2.299 -25.369 4.938 1.00 81.12 257 ARG A N 1
ATOM 1967 C CA . ARG A 1 257 ? -0.921 -25.089 5.354 1.00 81.12 257 ARG A CA 1
ATOM 1968 C C . ARG A 1 257 ? -0.859 -24.837 6.852 1.00 81.12 257 ARG A C 1
ATOM 1970 O O . ARG A 1 257 ? -1.623 -24.055 7.409 1.00 81.12 257 ARG A O 1
ATOM 1977 N N . THR A 1 258 ? 0.120 -25.447 7.510 1.00 82.69 258 THR A N 1
ATOM 1978 C CA . THR A 1 258 ? 0.397 -25.214 8.931 1.00 82.69 258 THR A CA 1
ATOM 1979 C C . THR A 1 258 ? 1.642 -24.363 9.108 1.00 82.69 258 THR A C 1
ATOM 1981 O O . THR A 1 258 ? 2.643 -24.569 8.421 1.00 82.69 258 THR A O 1
ATOM 1984 N N . ILE A 1 259 ? 1.620 -23.454 10.082 1.00 80.44 259 ILE A N 1
ATOM 1985 C CA . ILE A 1 259 ? 2.806 -22.681 10.456 1.00 80.44 259 ILE A CA 1
ATOM 1986 C C . ILE A 1 259 ? 3.869 -23.638 11.019 1.00 80.44 259 ILE A C 1
ATOM 1988 O O . ILE A 1 259 ? 3.578 -24.363 11.975 1.00 80.44 259 ILE A O 1
ATOM 1992 N N . PRO A 1 260 ? 5.100 -23.649 10.472 1.00 79.62 260 PRO A N 1
ATOM 1993 C CA . PRO A 1 260 ? 6.169 -24.490 10.984 1.00 79.62 260 PRO A CA 1
ATOM 1994 C C . PRO A 1 260 ? 6.473 -24.210 12.458 1.00 79.62 260 PRO A C 1
ATOM 1996 O O . PRO A 1 260 ? 6.459 -23.063 12.917 1.00 79.62 260 PRO A O 1
ATOM 1999 N N . ARG A 1 261 ? 6.810 -25.268 13.200 1.00 78.69 261 ARG A N 1
ATOM 2000 C CA . ARG A 1 261 ? 7.147 -25.174 14.624 1.00 78.69 261 ARG A CA 1
ATOM 2001 C C . ARG A 1 261 ? 8.258 -24.142 14.850 1.00 78.69 261 ARG A C 1
ATOM 2003 O O . ARG A 1 261 ? 9.292 -24.178 14.194 1.00 78.69 261 ARG A O 1
ATOM 2010 N N . GLY A 1 262 ? 8.040 -23.238 15.805 1.00 76.50 262 GLY A N 1
ATOM 2011 C CA . GLY A 1 262 ? 8.998 -22.182 16.153 1.00 76.50 262 GLY A CA 1
ATOM 2012 C C . GLY A 1 262 ? 8.883 -20.899 15.323 1.00 76.50 262 GLY A C 1
ATOM 2013 O O . GLY A 1 262 ? 9.597 -19.949 15.620 1.00 76.50 262 GLY A O 1
ATOM 2014 N N . ARG A 1 263 ? 7.971 -20.834 14.341 1.00 74.19 263 ARG A N 1
ATOM 2015 C CA . ARG A 1 263 ? 7.685 -19.612 13.561 1.00 74.19 263 ARG A CA 1
ATOM 2016 C C . ARG A 1 263 ? 6.465 -18.824 14.050 1.00 74.19 263 ARG A C 1
ATOM 2018 O O . ARG A 1 263 ? 6.086 -17.829 13.444 1.00 74.19 263 ARG A O 1
ATOM 2025 N N . ASP A 1 264 ? 5.854 -19.253 15.151 1.00 76.62 264 ASP A N 1
ATOM 2026 C CA . ASP A 1 264 ? 4.716 -18.563 15.757 1.00 76.62 264 ASP A CA 1
ATOM 2027 C C . ASP A 1 264 ? 5.163 -17.284 16.485 1.00 76.62 264 ASP A C 1
ATOM 2029 O O . ASP A 1 264 ? 5.714 -17.345 17.593 1.00 76.62 264 ASP A O 1
ATOM 2033 N N . THR A 1 265 ? 4.871 -16.125 15.893 1.00 80.69 265 THR A N 1
ATOM 2034 C CA . THR A 1 265 ? 5.013 -14.813 16.549 1.00 80.69 265 THR A CA 1
ATOM 2035 C C . THR A 1 265 ? 3.970 -14.637 17.659 1.00 80.69 265 THR A C 1
ATOM 2037 O O . THR A 1 265 ? 2.962 -15.350 17.700 1.00 80.69 265 THR A O 1
ATOM 2040 N N . LYS A 1 266 ? 4.174 -13.693 18.588 1.00 81.19 266 LYS A N 1
ATOM 2041 C CA . LYS A 1 266 ? 3.173 -13.358 19.619 1.00 81.19 266 LYS A CA 1
ATOM 2042 C C . LYS A 1 266 ? 1.862 -12.913 18.981 1.00 81.19 266 LYS A C 1
ATOM 2044 O O . LYS A 1 266 ? 0.812 -13.383 19.398 1.00 81.19 266 LYS A O 1
ATOM 2049 N N . LEU A 1 267 ? 1.934 -12.096 17.928 1.00 80.06 267 LEU A N 1
ATOM 2050 C CA . LEU A 1 267 ? 0.764 -11.659 17.166 1.00 80.06 267 LEU A CA 1
ATOM 2051 C C . LEU A 1 267 ? -0.029 -12.849 16.599 1.00 80.06 267 LEU A C 1
ATOM 2053 O O . LEU A 1 267 ? -1.243 -12.904 16.750 1.00 80.06 267 LEU A O 1
ATOM 2057 N N . ILE A 1 268 ? 0.652 -13.842 16.019 1.00 82.12 268 ILE A N 1
ATOM 2058 C CA . ILE A 1 268 ? 0.010 -15.063 15.511 1.00 82.12 268 ILE A CA 1
ATOM 2059 C C . ILE A 1 268 ? -0.600 -15.887 16.650 1.00 82.12 268 ILE A C 1
ATOM 2061 O O . ILE A 1 268 ? -1.688 -16.433 16.495 1.00 82.12 268 ILE A O 1
ATOM 2065 N N . LYS A 1 269 ? 0.068 -15.985 17.804 1.00 83.31 269 LYS A N 1
ATOM 2066 C CA . LYS A 1 269 ? -0.478 -16.680 18.983 1.00 83.31 269 LYS A CA 1
ATOM 2067 C C . LYS A 1 269 ? -1.740 -16.000 19.510 1.00 83.31 269 LYS A C 1
ATOM 2069 O O . LYS A 1 269 ? -2.685 -16.692 19.870 1.00 83.31 269 LYS A O 1
ATOM 2074 N N . GLU A 1 270 ? -1.761 -14.671 19.531 1.00 81.00 270 GLU A N 1
ATOM 2075 C CA . GLU A 1 270 ? -2.946 -13.886 19.887 1.00 81.00 270 GLU A CA 1
ATOM 2076 C C . GLU A 1 270 ? -4.068 -14.067 18.859 1.00 81.00 270 GLU A C 1
ATOM 2078 O O . GLU A 1 270 ? -5.196 -14.353 19.246 1.00 81.00 270 GLU A O 1
ATOM 2083 N N . ALA A 1 271 ? -3.766 -14.010 17.561 1.00 81.88 271 ALA A N 1
ATOM 2084 C CA . ALA A 1 271 ? -4.755 -14.240 16.507 1.00 81.88 271 ALA A CA 1
ATOM 2085 C C . ALA A 1 271 ? -5.329 -15.671 16.548 1.00 81.88 271 ALA A C 1
ATOM 2087 O O . ALA A 1 271 ? -6.536 -15.857 16.420 1.00 81.88 271 ALA A O 1
ATOM 2088 N N . LYS A 1 272 ? -4.503 -16.690 16.834 1.00 80.12 272 LYS A N 1
ATOM 2089 C CA . LYS A 1 272 ? -4.964 -18.069 17.098 1.00 80.12 272 LYS A CA 1
ATOM 2090 C C . LYS A 1 272 ? -5.905 -18.150 18.303 1.00 80.12 272 LYS A C 1
ATOM 2092 O O . LYS A 1 272 ? -6.779 -19.011 18.324 1.00 80.12 272 LYS A O 1
ATOM 2097 N N . ALA A 1 273 ? -5.716 -17.294 19.309 1.00 75.81 273 ALA A N 1
ATOM 2098 C CA . ALA A 1 273 ? -6.615 -17.235 20.455 1.00 75.81 273 ALA A CA 1
ATOM 2099 C C . ALA A 1 273 ? -7.972 -16.613 20.098 1.00 75.81 273 ALA A C 1
ATOM 2101 O O . ALA A 1 273 ? -8.943 -17.004 20.728 1.00 75.81 273 ALA A O 1
ATOM 2102 N N . MET A 1 274 ? -8.033 -15.724 19.096 1.00 67.88 274 MET A N 1
ATOM 2103 C CA . MET A 1 274 ? -9.283 -15.147 18.573 1.00 67.88 274 MET A CA 1
ATOM 2104 C C . MET A 1 274 ? -10.033 -16.059 17.597 1.00 67.88 274 MET A C 1
ATOM 2106 O O . MET A 1 274 ? -11.240 -15.945 17.502 1.00 67.88 274 MET A O 1
ATOM 2110 N N . ILE A 1 275 ? -9.349 -16.959 16.873 1.00 59.59 275 ILE A N 1
ATOM 2111 C CA . ILE A 1 275 ? -10.011 -17.983 16.024 1.00 59.59 275 ILE A CA 1
ATOM 2112 C C . ILE A 1 275 ? -10.858 -18.946 16.855 1.00 59.59 275 ILE A C 1
ATOM 2114 O O . ILE A 1 275 ? -11.790 -19.556 16.348 1.00 59.59 275 ILE A O 1
ATOM 2118 N N . LYS A 1 276 ? -10.525 -19.100 18.132 1.00 55.94 276 LYS A N 1
ATOM 2119 C CA . LYS A 1 276 ? -11.484 -19.641 19.079 1.00 55.94 276 LYS A CA 1
ATOM 2120 C C . LYS A 1 276 ? -12.361 -18.460 19.470 1.00 55.94 276 LYS A C 1
ATOM 2122 O O . LYS A 1 276 ? -11.803 -17.523 20.044 1.00 55.94 276 LYS A O 1
ATOM 2127 N N . ASP A 1 277 ? -13.656 -18.505 19.174 1.00 56.59 277 ASP A N 1
ATOM 2128 C CA . ASP A 1 277 ? -14.664 -17.491 19.522 1.00 56.59 277 ASP A CA 1
ATOM 2129 C C . ASP A 1 277 ? -14.883 -17.443 21.042 1.00 56.59 277 ASP A C 1
ATOM 2131 O O . ASP A 1 277 ? -15.971 -17.567 21.578 1.00 56.59 277 ASP A O 1
ATOM 2135 N N . GLN A 1 278 ? -13.797 -17.261 21.786 1.00 61.81 278 GLN A N 1
ATOM 2136 C CA . GLN A 1 278 ? -13.731 -17.444 23.223 1.00 61.81 278 GLN A CA 1
ATOM 2137 C C . GLN A 1 278 ? -14.498 -16.376 23.968 1.00 61.81 278 GLN A C 1
ATOM 2139 O O . GLN A 1 278 ? -14.696 -16.552 25.155 1.00 61.81 278 GLN A O 1
ATOM 2144 N N . LEU A 1 279 ? -14.814 -15.231 23.363 1.00 66.94 279 LEU A N 1
ATOM 2145 C CA . LEU A 1 279 ? -15.596 -14.231 24.078 1.00 66.94 279 LEU A CA 1
ATOM 2146 C C . LEU A 1 279 ? -17.062 -14.635 24.089 1.00 66.94 279 LEU A C 1
ATOM 2148 O O . LEU A 1 279 ? -17.609 -14.759 25.175 1.00 66.94 279 LEU A O 1
ATOM 2152 N N . ASP A 1 280 ? -17.629 -14.902 22.919 1.00 68.94 280 ASP A N 1
ATOM 2153 C CA . ASP A 1 280 ? -19.038 -15.260 22.780 1.00 68.94 280 ASP A CA 1
ATOM 2154 C C . ASP A 1 280 ? -19.286 -16.647 23.391 1.00 68.94 280 ASP A C 1
ATOM 2156 O O . ASP A 1 280 ? -20.164 -16.789 24.230 1.00 68.94 280 ASP A O 1
ATOM 2160 N N . GLU A 1 281 ? -18.392 -17.618 23.159 1.00 76.56 281 GLU A N 1
ATOM 2161 C CA . GLU A 1 281 ? -18.435 -18.926 23.831 1.00 76.56 281 GLU A CA 1
ATOM 2162 C C . GLU A 1 281 ? -18.314 -18.814 25.364 1.00 76.56 281 GLU A C 1
ATOM 2164 O O . GLU A 1 281 ? -18.921 -19.603 26.081 1.00 76.56 281 GLU A O 1
ATOM 2169 N N . LEU A 1 282 ? -17.525 -17.869 25.904 1.00 76.06 282 LEU A N 1
ATOM 2170 C CA . LEU A 1 282 ? -17.417 -17.678 27.361 1.00 76.06 282 LEU A CA 1
ATOM 2171 C C . LEU A 1 282 ? -18.560 -16.833 27.935 1.00 76.06 282 LEU A C 1
ATOM 2173 O O . LEU A 1 282 ? -18.843 -16.980 29.122 1.00 76.06 282 LEU A O 1
ATOM 2177 N N . GLU A 1 283 ? -19.164 -15.929 27.160 1.00 79.38 283 GLU A N 1
ATOM 2178 C CA . GLU A 1 283 ? -20.387 -15.214 27.546 1.00 79.38 283 GLU A CA 1
ATOM 2179 C C . GLU A 1 283 ? -21.545 -16.223 27.616 1.00 79.38 283 GLU A C 1
ATOM 2181 O O . GLU A 1 283 ? -22.154 -16.351 28.677 1.00 79.38 283 GLU A O 1
ATOM 2186 N N . ASP A 1 284 ? -21.708 -17.061 26.590 1.00 82.12 284 ASP A N 1
ATOM 2187 C CA . ASP A 1 284 ? -22.701 -18.139 26.546 1.00 82.12 284 ASP A CA 1
ATOM 2188 C C . ASP A 1 284 ? -22.478 -19.184 27.650 1.00 82.12 284 ASP A C 1
ATOM 2190 O O . ASP A 1 284 ? -23.414 -19.553 28.358 1.00 82.12 284 ASP A O 1
ATOM 2194 N N . ALA A 1 285 ? -21.237 -19.634 27.867 1.00 82.56 285 ALA A N 1
ATOM 2195 C CA . ALA A 1 285 ? -20.911 -20.594 28.925 1.00 82.56 285 ALA A CA 1
ATOM 2196 C C . ALA A 1 285 ? -21.080 -20.006 30.338 1.00 82.56 285 ALA A C 1
ATOM 2198 O O . ALA A 1 285 ? -21.436 -20.722 31.276 1.00 82.56 285 ALA A O 1
ATOM 2199 N N . PHE A 1 286 ? -20.848 -18.702 30.526 1.00 85.88 286 PHE A N 1
ATOM 2200 C CA . PHE A 1 286 ? -21.122 -18.045 31.805 1.00 85.88 286 PHE A CA 1
ATOM 2201 C C . PHE A 1 286 ? -22.626 -17.915 32.059 1.00 85.88 286 PHE A C 1
ATOM 2203 O O . PHE A 1 286 ? -23.075 -18.192 33.172 1.00 85.88 286 PHE A O 1
ATOM 2210 N N . ASP A 1 287 ? -23.397 -17.545 31.035 1.00 85.25 287 ASP A N 1
ATOM 2211 C CA . ASP A 1 287 ? -24.854 -17.410 31.110 1.00 85.25 287 ASP A CA 1
ATOM 2212 C C . ASP A 1 287 ? -25.546 -18.775 31.278 1.00 85.25 287 ASP A C 1
ATOM 2214 O O . ASP A 1 287 ? -26.531 -18.889 32.010 1.00 85.25 287 ASP A O 1
ATOM 2218 N N . ALA A 1 288 ? -24.972 -19.836 30.704 1.00 88.88 288 ALA A N 1
ATOM 2219 C CA . ALA A 1 288 ? -25.353 -21.228 30.945 1.00 88.88 288 ALA A CA 1
ATOM 2220 C C . ALA A 1 288 ? -24.924 -21.758 32.331 1.00 88.88 288 ALA A C 1
ATOM 2222 O O . ALA A 1 288 ? -25.318 -22.857 32.725 1.00 88.88 288 ALA A O 1
ATOM 2223 N N . GLY A 1 289 ? -24.142 -20.986 33.095 1.00 86.62 289 GLY A N 1
ATOM 2224 C CA . GLY A 1 289 ? -23.706 -21.335 34.447 1.00 86.62 289 GLY A CA 1
ATOM 2225 C C . GLY A 1 289 ? -22.575 -22.366 34.511 1.00 86.62 289 GLY A C 1
ATOM 2226 O O . GLY A 1 289 ? -22.383 -22.987 35.555 1.00 86.62 289 GLY A O 1
ATOM 2227 N N . GLU A 1 290 ? -21.812 -22.557 33.431 1.00 86.75 290 GLU A N 1
ATOM 2228 C CA . GLU A 1 290 ? -20.754 -23.575 33.344 1.00 86.75 290 GLU A CA 1
ATOM 2229 C C . GLU A 1 290 ? -19.541 -23.280 34.238 1.00 86.75 290 GLU A C 1
ATOM 2231 O O . GLU A 1 290 ? -18.778 -24.185 34.580 1.00 86.75 290 GLU A O 1
ATOM 2236 N N . PHE A 1 291 ? -19.344 -22.022 34.643 1.00 85.81 291 PHE A N 1
ATOM 2237 C CA . PHE A 1 291 ? -18.286 -21.651 35.577 1.00 85.81 291 PHE A CA 1
ATOM 2238 C C . PHE A 1 291 ? -18.694 -20.525 36.530 1.00 85.81 291 PHE A C 1
ATOM 2240 O O . PHE A 1 291 ? -19.386 -19.572 36.180 1.00 85.81 291 PHE A O 1
ATOM 2247 N N . GLU A 1 292 ? -18.200 -20.606 37.767 1.00 85.44 292 GLU A N 1
ATOM 2248 C CA . GLU A 1 292 ? -18.581 -19.681 38.832 1.00 85.44 292 GLU A CA 1
ATOM 2249 C C . GLU A 1 292 ? -17.880 -18.318 38.744 1.00 85.44 292 GLU A C 1
ATOM 2251 O O . GLU A 1 292 ? -16.762 -18.156 38.230 1.00 85.44 292 GLU A O 1
ATOM 2256 N N . LYS A 1 293 ? -18.519 -17.313 39.347 1.00 84.25 293 LYS A N 1
ATOM 2257 C CA . LYS A 1 293 ? -17.974 -15.965 39.500 1.00 84.25 293 LYS A CA 1
ATOM 2258 C C . LYS A 1 293 ? -16.683 -16.001 40.328 1.00 84.25 293 LYS A C 1
ATOM 2260 O O . LYS A 1 293 ? -16.694 -16.303 41.513 1.00 84.25 293 LYS A O 1
ATOM 2265 N N . GLY A 1 294 ? -15.565 -15.622 39.709 1.00 81.19 294 GLY A N 1
ATOM 2266 C CA . GLY A 1 294 ? -14.240 -15.583 40.351 1.00 81.19 294 GLY A CA 1
ATOM 2267 C C . GLY A 1 294 ? -13.275 -16.688 39.911 1.00 81.19 294 GLY A C 1
ATOM 2268 O O . GLY A 1 294 ? -12.078 -16.583 40.209 1.00 81.19 294 GLY A O 1
ATOM 2269 N N . SER A 1 295 ? -13.765 -17.666 39.141 1.00 86.25 295 SER A N 1
ATOM 2270 C CA . SER A 1 295 ? -12.961 -18.669 38.432 1.00 86.25 295 SER A CA 1
ATOM 2271 C C . SER A 1 295 ? -11.914 -18.043 37.500 1.00 86.25 295 SER A C 1
ATOM 2273 O O . SER A 1 295 ? -11.938 -16.844 37.178 1.00 86.25 295 SER A O 1
ATOM 2275 N N . THR A 1 296 ? -10.951 -18.855 37.067 1.00 81.56 296 THR A N 1
ATOM 2276 C CA . THR A 1 296 ? -9.943 -18.478 36.066 1.00 81.56 296 THR A CA 1
ATOM 2277 C C . THR A 1 296 ? -10.583 -18.012 34.754 1.00 81.56 296 THR A C 1
ATOM 2279 O O . THR A 1 296 ? -10.125 -17.034 34.155 1.00 81.56 296 THR A O 1
ATOM 2282 N N . GLU A 1 297 ? -11.688 -18.646 34.382 1.00 79.50 297 GLU A N 1
ATOM 2283 C CA . GLU A 1 297 ? -12.528 -18.434 33.210 1.00 79.50 297 GLU A CA 1
ATOM 2284 C C . GLU A 1 297 ? -13.309 -17.121 33.345 1.00 79.50 297 GLU A C 1
ATOM 2286 O O . GLU A 1 297 ? -13.199 -16.255 32.480 1.00 79.50 297 GLU A O 1
ATOM 2291 N N . HIS A 1 298 ? -13.947 -16.861 34.493 1.00 82.00 298 HIS A N 1
ATOM 2292 C CA . HIS A 1 298 ? -14.611 -15.577 34.758 1.00 82.00 298 HIS A CA 1
ATOM 2293 C C . HIS A 1 298 ? -13.620 -14.395 34.789 1.00 82.00 298 HIS A C 1
ATOM 2295 O O . HIS A 1 298 ? -13.901 -13.310 34.275 1.00 82.00 298 HIS A O 1
ATOM 2301 N N . LYS A 1 299 ? -12.412 -14.582 35.343 1.00 80.69 299 LYS A N 1
ATOM 2302 C CA . LYS A 1 299 ? -11.338 -13.565 35.294 1.00 80.69 299 LYS A CA 1
ATOM 2303 C C . LYS A 1 299 ? -10.828 -13.319 33.872 1.00 80.69 299 LYS A C 1
ATOM 2305 O O . LYS A 1 299 ? -10.294 -12.243 33.589 1.00 80.69 299 LYS A O 1
ATOM 2310 N N . ARG A 1 300 ? -10.915 -14.314 32.989 1.00 75.75 300 ARG A N 1
ATOM 2311 C CA . ARG A 1 300 ? -10.589 -14.183 31.565 1.00 75.75 300 ARG A CA 1
ATOM 2312 C C . ARG A 1 300 ? -11.704 -13.443 30.825 1.00 75.75 300 ARG A C 1
ATOM 2314 O O . ARG A 1 300 ? -11.388 -12.460 30.162 1.00 75.75 300 ARG A O 1
ATOM 2321 N N . LEU A 1 301 ? -12.967 -13.817 31.042 1.00 80.62 301 LEU A N 1
ATOM 2322 C CA . LEU A 1 301 ? -14.147 -13.120 30.523 1.00 80.62 301 LEU A CA 1
ATOM 2323 C C . LEU A 1 301 ? -14.112 -11.627 30.883 1.00 80.62 301 LEU A C 1
ATOM 2325 O O . LEU A 1 301 ? -14.173 -10.772 30.005 1.00 80.62 301 LEU A O 1
ATOM 2329 N N . LYS A 1 302 ? -13.881 -11.286 32.159 1.00 81.62 302 LYS A N 1
ATOM 2330 C CA . LYS A 1 302 ? -13.788 -9.882 32.598 1.00 81.62 302 LYS A CA 1
ATOM 2331 C C . LYS A 1 302 ? -12.647 -9.105 31.943 1.00 81.62 302 LYS A C 1
ATOM 2333 O O . LYS A 1 302 ? -12.807 -7.917 31.681 1.00 81.62 302 LYS A O 1
ATOM 2338 N N . ARG A 1 303 ? -11.510 -9.749 31.657 1.00 72.62 303 ARG A N 1
ATOM 2339 C CA . ARG A 1 303 ? -10.400 -9.117 30.922 1.00 72.62 303 ARG A CA 1
ATOM 2340 C C . ARG A 1 303 ? -10.767 -8.842 29.466 1.00 72.62 303 ARG A C 1
ATOM 2342 O O . ARG A 1 303 ? -10.432 -7.772 28.967 1.00 72.62 303 ARG A O 1
ATOM 2349 N N . LEU A 1 304 ? -11.463 -9.769 28.811 1.00 71.62 304 LEU A N 1
ATOM 2350 C CA . LEU A 1 304 ? -11.944 -9.588 27.441 1.00 71.62 304 LEU A CA 1
ATOM 2351 C C . LEU A 1 304 ? -13.036 -8.508 27.364 1.00 71.62 304 LEU A C 1
ATOM 2353 O O . LEU A 1 304 ? -12.928 -7.611 26.534 1.00 71.62 304 LEU A O 1
ATOM 2357 N N . GLN A 1 305 ? -14.001 -8.501 28.291 1.00 78.56 305 GLN A N 1
ATOM 2358 C CA . GLN A 1 305 ? -15.014 -7.441 28.413 1.00 78.56 305 GLN A CA 1
ATOM 2359 C C . GLN A 1 305 ? -14.386 -6.070 28.689 1.00 78.56 305 GLN A C 1
ATOM 2361 O O . GLN A 1 305 ? -14.775 -5.072 28.087 1.00 78.56 305 GLN A O 1
ATOM 2366 N N . TYR A 1 306 ? -13.393 -6.006 29.583 1.00 73.44 306 TYR A N 1
ATOM 2367 C CA . TYR A 1 306 ? -12.649 -4.774 29.839 1.00 73.44 306 TYR A CA 1
ATOM 2368 C C . TYR A 1 306 ? -11.942 -4.279 28.577 1.00 73.44 306 TYR A C 1
ATOM 2370 O O . TYR A 1 306 ? -12.005 -3.088 28.292 1.00 73.44 306 TYR A O 1
ATOM 2378 N N . ARG A 1 307 ? -11.322 -5.179 27.804 1.00 64.44 307 ARG A N 1
ATOM 2379 C CA . ARG A 1 307 ? -10.684 -4.842 26.528 1.00 64.44 307 ARG A CA 1
ATOM 2380 C C . ARG A 1 307 ? -11.702 -4.303 25.521 1.00 64.44 307 ARG A C 1
ATOM 2382 O O . ARG A 1 307 ? -11.521 -3.180 25.081 1.00 64.44 307 ARG A O 1
ATOM 2389 N N . ARG A 1 308 ? -12.817 -5.010 25.282 1.00 69.62 308 ARG A N 1
ATOM 2390 C CA . ARG A 1 308 ? -13.935 -4.554 24.424 1.00 69.62 308 ARG A CA 1
ATOM 2391 C C . ARG A 1 308 ? -14.407 -3.153 24.819 1.00 69.62 308 ARG A C 1
ATOM 2393 O O . ARG A 1 308 ? -14.504 -2.264 23.979 1.00 69.62 308 ARG A O 1
ATOM 2400 N N . ASN A 1 309 ? -14.628 -2.927 26.113 1.00 70.69 309 ASN A N 1
ATOM 2401 C CA . ASN A 1 309 ? -15.077 -1.636 26.631 1.00 70.69 309 ASN A CA 1
ATOM 2402 C C . ASN A 1 309 ? -14.004 -0.544 26.524 1.00 70.69 309 ASN A C 1
ATOM 2404 O O . ASN A 1 309 ? -14.341 0.615 26.309 1.00 70.69 309 ASN A O 1
ATOM 2408 N N . ASN A 1 310 ? -12.726 -0.878 26.708 1.00 57.81 310 ASN A N 1
ATOM 2409 C CA . ASN A 1 310 ? -11.628 0.076 26.583 1.00 57.81 310 ASN A CA 1
ATOM 2410 C C . ASN A 1 310 ? -11.379 0.447 25.117 1.00 57.81 310 ASN A C 1
ATOM 2412 O O . ASN A 1 310 ? -11.193 1.622 24.830 1.00 57.81 310 ASN A O 1
ATOM 2416 N N . ASP A 1 311 ? -11.470 -0.518 24.204 1.00 57.03 311 ASP A N 1
ATOM 2417 C CA . ASP A 1 311 ? -11.390 -0.301 22.759 1.00 57.03 311 ASP A CA 1
ATOM 2418 C C . ASP A 1 311 ? -12.571 0.572 22.294 1.00 57.03 311 ASP A C 1
ATOM 2420 O O . ASP A 1 311 ? -12.369 1.547 21.582 1.00 57.03 311 ASP A O 1
ATOM 2424 N N . THR A 1 312 ? -13.782 0.330 22.816 1.00 61.22 312 THR A N 1
ATOM 2425 C CA . THR A 1 312 ? -14.975 1.168 22.557 1.00 61.22 312 THR A CA 1
ATOM 2426 C C . THR A 1 312 ? -14.831 2.588 23.124 1.00 61.22 312 THR A C 1
ATOM 2428 O O . THR A 1 312 ? -15.286 3.554 22.522 1.00 61.22 312 THR A O 1
ATOM 2431 N N . LYS A 1 313 ? -14.177 2.750 24.282 1.00 62.19 313 LYS A N 1
ATOM 2432 C CA . LYS A 1 313 ? -13.914 4.072 24.881 1.00 62.19 313 LYS A CA 1
ATOM 2433 C C . LYS A 1 313 ? -12.792 4.833 24.172 1.00 62.19 313 LYS A C 1
ATOM 2435 O O . LYS A 1 313 ? -12.853 6.055 24.102 1.00 62.19 313 LYS A O 1
ATOM 2440 N N . GLN A 1 314 ? -11.769 4.131 23.682 1.00 52.00 314 GLN A N 1
ATOM 2441 C CA . GLN A 1 314 ? -10.656 4.717 22.926 1.00 52.00 314 GLN A CA 1
ATOM 2442 C C . GLN A 1 314 ? -11.029 5.023 21.471 1.00 52.00 314 GLN A C 1
ATOM 2444 O O . GLN A 1 314 ? -10.460 5.944 20.893 1.00 52.00 314 GLN A O 1
ATOM 2449 N N . ALA A 1 315 ? -12.005 4.301 20.914 1.00 59.22 315 ALA A N 1
ATOM 2450 C CA . ALA A 1 315 ? -12.559 4.503 19.576 1.00 59.22 315 ALA A CA 1
ATOM 2451 C C . ALA A 1 315 ? -13.089 5.930 19.329 1.00 59.22 315 ALA A C 1
ATOM 2453 O O . ALA A 1 315 ? -13.001 6.414 18.200 1.00 59.22 315 ALA A O 1
ATOM 2454 N N . GLY A 1 316 ? -13.538 6.630 20.380 1.00 65.38 316 GLY A N 1
ATOM 2455 C CA . GLY A 1 316 ? -13.786 8.075 20.373 1.00 65.38 316 GLY A CA 1
ATOM 2456 C C . GLY A 1 316 ? -14.677 8.589 19.231 1.00 65.38 316 GLY A C 1
ATOM 2457 O O . GLY A 1 316 ? -15.373 7.840 18.555 1.00 65.38 316 GLY A O 1
ATOM 2458 N N . SER A 1 317 ? -14.616 9.900 18.993 1.00 69.62 317 SER A N 1
ATOM 2459 C CA . SER A 1 317 ? -15.382 10.610 17.956 1.00 69.62 317 SER A CA 1
ATOM 2460 C C . SER A 1 317 ? -15.030 10.216 16.513 1.00 69.62 317 SER A C 1
ATOM 2462 O O . SER A 1 317 ? -15.718 10.627 15.585 1.00 69.62 317 SER A O 1
ATOM 2464 N N . TYR A 1 318 ? -13.934 9.481 16.288 1.00 85.19 318 TYR A N 1
ATOM 2465 C CA . TYR A 1 318 ? -13.518 9.087 14.938 1.00 85.19 318 TYR A CA 1
ATOM 2466 C C . TYR A 1 318 ? -14.303 7.890 14.415 1.00 85.19 318 TYR A C 1
ATOM 2468 O O . TYR A 1 318 ? -14.535 7.818 13.212 1.00 85.19 318 TYR A O 1
ATOM 2476 N N . VAL A 1 319 ? -14.711 6.965 15.290 1.00 85.19 319 VAL A N 1
ATOM 2477 C CA . VAL A 1 319 ? -15.496 5.799 14.865 1.00 85.19 319 VAL A CA 1
ATOM 2478 C C . VAL A 1 319 ? -16.842 6.225 14.300 1.00 85.19 319 VAL A C 1
ATOM 2480 O O . VAL A 1 319 ? -17.198 5.735 13.234 1.00 85.19 319 VAL A O 1
ATOM 2483 N N . ASP A 1 320 ? -17.515 7.194 14.920 1.00 88.06 320 ASP A N 1
ATOM 2484 C CA . ASP A 1 320 ? -18.786 7.724 14.413 1.00 88.06 320 ASP A CA 1
ATOM 2485 C C . ASP A 1 320 ? -18.619 8.311 12.999 1.00 88.06 320 ASP A C 1
ATOM 2487 O O . ASP A 1 320 ? -19.384 7.993 12.091 1.00 88.06 320 ASP A O 1
ATOM 2491 N N . LEU A 1 321 ? -17.556 9.097 12.769 1.00 91.25 321 LEU A N 1
ATOM 2492 C CA . LEU A 1 321 ? -17.252 9.665 11.448 1.00 91.25 321 LEU A CA 1
ATOM 2493 C C . LEU A 1 321 ? -16.911 8.593 10.402 1.00 91.25 321 LEU A C 1
ATOM 2495 O O . LEU A 1 321 ? -17.248 8.753 9.229 1.00 91.25 321 LEU A O 1
ATOM 2499 N N . LEU A 1 322 ? -16.224 7.519 10.802 1.00 90.06 322 LEU A N 1
ATOM 2500 C CA . LEU A 1 322 ? -15.878 6.404 9.915 1.00 90.06 322 LEU A CA 1
ATOM 2501 C C . LEU A 1 322 ? -17.090 5.520 9.599 1.00 90.06 322 LEU A C 1
ATOM 2503 O O . LEU A 1 322 ? -17.197 5.032 8.476 1.00 90.06 322 LEU A O 1
ATOM 2507 N N . GLN A 1 323 ? -17.996 5.325 10.559 1.00 90.06 323 GLN A N 1
ATOM 2508 C CA . GLN A 1 323 ? -19.260 4.619 10.354 1.00 90.06 323 GLN A CA 1
ATOM 2509 C C . GLN A 1 323 ? -20.163 5.401 9.402 1.00 90.06 323 GLN A C 1
ATOM 2511 O O . GLN A 1 323 ? -20.600 4.836 8.406 1.00 90.06 323 GLN A O 1
ATOM 2516 N N . GLU A 1 324 ? -20.334 6.708 9.621 1.00 90.69 324 GLU A N 1
ATOM 2517 C CA . GLU A 1 324 ? -21.099 7.577 8.716 1.00 90.69 324 GLU A CA 1
ATOM 2518 C C . GLU A 1 324 ? -20.501 7.572 7.296 1.00 90.69 324 GLU A C 1
ATOM 2520 O O . GLU A 1 324 ? -21.228 7.469 6.311 1.00 90.69 324 GLU A O 1
ATOM 2525 N N . HIS A 1 325 ? -19.168 7.581 7.172 1.00 90.12 325 HIS A N 1
ATOM 2526 C CA . HIS A 1 325 ? -18.493 7.423 5.879 1.00 90.12 325 HIS A CA 1
ATOM 2527 C C . HIS A 1 325 ? -18.795 6.064 5.223 1.00 90.12 325 HIS A C 1
ATOM 2529 O O . HIS A 1 325 ? -19.074 5.999 4.029 1.00 90.12 325 HIS A O 1
ATOM 2535 N N . ALA A 1 326 ? -18.756 4.963 5.979 1.00 88.75 326 ALA A N 1
ATOM 2536 C CA . ALA A 1 326 ? -19.069 3.635 5.451 1.00 88.75 326 ALA A CA 1
ATOM 2537 C C . ALA A 1 326 ? -20.544 3.505 5.028 1.00 88.75 326 ALA A C 1
ATOM 2539 O O . ALA A 1 326 ? -20.835 2.906 3.994 1.00 88.75 326 ALA A O 1
ATOM 2540 N N . GLU A 1 327 ? -21.465 4.095 5.788 1.00 89.69 327 GLU A N 1
ATOM 2541 C CA . GLU A 1 327 ? -22.887 4.155 5.446 1.00 89.69 327 GLU A CA 1
ATOM 2542 C C . GLU A 1 327 ? -23.112 4.938 4.151 1.00 89.69 327 GLU A C 1
ATOM 2544 O O . GLU A 1 327 ? -23.796 4.451 3.252 1.00 89.69 327 GLU A O 1
ATOM 2549 N N . LEU A 1 328 ? -22.483 6.108 4.000 1.00 89.19 328 LEU A N 1
ATOM 2550 C CA . LEU A 1 328 ? -22.547 6.885 2.761 1.00 89.19 328 LEU A CA 1
ATOM 2551 C C . LEU A 1 328 ? -22.021 6.087 1.559 1.00 89.19 328 LEU A C 1
ATOM 2553 O O . LEU A 1 328 ? -22.673 6.066 0.514 1.00 89.19 328 LEU A O 1
ATOM 2557 N N . ALA A 1 329 ? -20.912 5.357 1.718 1.00 86.88 329 ALA A N 1
ATOM 2558 C CA . ALA A 1 329 ? -20.388 4.476 0.673 1.00 86.88 329 ALA A CA 1
ATOM 2559 C C . ALA A 1 329 ? -21.408 3.410 0.243 1.00 86.88 329 ALA A C 1
ATOM 2561 O O . ALA A 1 329 ? -21.584 3.156 -0.950 1.00 86.88 329 ALA A O 1
ATOM 2562 N N . GLN A 1 330 ? -22.105 2.799 1.205 1.00 87.06 330 GLN A N 1
ATOM 2563 C CA . GLN A 1 330 ? -23.142 1.802 0.931 1.00 87.06 330 GLN A CA 1
ATOM 2564 C C . GLN A 1 330 ? -24.363 2.415 0.243 1.00 87.06 330 GLN A C 1
ATOM 2566 O O . GLN A 1 330 ? -24.909 1.813 -0.683 1.00 87.06 330 GLN A O 1
ATOM 2571 N N . LEU A 1 331 ? -24.783 3.615 0.650 1.00 87.50 331 LEU A N 1
ATOM 2572 C CA . LEU A 1 331 ? -25.900 4.307 0.010 1.00 87.50 331 LEU A CA 1
ATOM 2573 C C . LEU A 1 331 ? -25.584 4.632 -1.455 1.00 87.50 331 LEU A C 1
ATOM 2575 O O . LEU A 1 331 ? -26.419 4.358 -2.317 1.00 87.50 331 LEU A O 1
ATOM 2579 N N . HIS A 1 332 ? -24.364 5.097 -1.747 1.00 84.50 332 HIS A N 1
ATOM 2580 C CA . HIS A 1 332 ? -23.879 5.285 -3.121 1.00 84.50 332 HIS A CA 1
ATOM 2581 C C . HIS A 1 332 ? -23.882 3.992 -3.929 1.00 84.50 332 HIS A C 1
ATOM 2583 O O . HIS A 1 332 ? -24.389 3.970 -5.047 1.00 84.50 332 HIS A O 1
ATOM 2589 N N . ALA A 1 333 ? -23.371 2.902 -3.354 1.00 83.94 333 ALA A N 1
ATOM 2590 C CA . ALA A 1 333 ? -23.330 1.608 -4.030 1.00 83.94 333 ALA A CA 1
ATOM 2591 C C . ALA A 1 333 ? -24.733 1.028 -4.293 1.00 83.94 333 ALA A C 1
ATOM 2593 O O . ALA A 1 333 ? -24.958 0.389 -5.318 1.00 83.94 333 ALA A O 1
ATOM 2594 N N . SER A 1 334 ? -25.680 1.245 -3.376 1.00 84.69 334 SER A N 1
ATOM 2595 C CA . SER A 1 334 ? -27.050 0.729 -3.491 1.00 84.69 334 SER A CA 1
ATOM 2596 C C . SER A 1 334 ? -27.940 1.541 -4.437 1.00 84.69 334 SER A C 1
ATOM 2598 O O . SER A 1 334 ? -28.932 1.012 -4.936 1.00 84.69 334 SER A O 1
ATOM 2600 N N . GLY A 1 335 ? -27.630 2.826 -4.654 1.00 81.31 335 GLY A N 1
ATOM 2601 C CA . GLY A 1 335 ? -28.462 3.745 -5.437 1.00 81.31 335 GLY A CA 1
ATOM 2602 C C . GLY A 1 335 ? -29.870 3.970 -4.865 1.00 81.31 335 GLY A C 1
ATOM 2603 O O . GLY A 1 335 ? -30.742 4.465 -5.573 1.00 81.31 335 GLY A O 1
ATOM 2604 N N . ALA A 1 336 ? -30.120 3.586 -3.607 1.00 77.94 336 ALA A N 1
ATOM 2605 C CA . ALA A 1 336 ? -31.454 3.584 -3.001 1.00 77.94 336 ALA A CA 1
ATOM 2606 C C . ALA A 1 336 ? -31.948 4.976 -2.560 1.00 77.94 336 ALA A C 1
ATOM 2608 O O . ALA A 1 336 ? -33.133 5.146 -2.271 1.00 77.94 336 ALA A O 1
ATOM 2609 N N . THR A 1 337 ? -31.055 5.966 -2.509 1.00 83.69 337 THR A N 1
ATOM 2610 C CA . THR A 1 337 ? -31.321 7.316 -1.995 1.00 83.69 337 THR A CA 1
ATOM 2611 C C . THR A 1 337 ? -31.297 8.344 -3.124 1.00 83.69 337 THR A C 1
ATOM 2613 O O . THR A 1 337 ? -30.548 8.200 -4.091 1.00 83.69 337 THR A O 1
ATOM 2616 N N . SER A 1 338 ? -32.104 9.403 -3.006 1.00 86.38 338 SER A N 1
ATOM 2617 C CA . SER A 1 338 ? -32.090 10.504 -3.976 1.00 86.38 338 SER A CA 1
ATOM 2618 C C . SER A 1 338 ? -30.718 11.198 -4.026 1.00 86.38 338 SER A C 1
ATOM 2620 O O . SER A 1 338 ? -30.041 11.335 -3.005 1.00 86.38 338 SER A O 1
ATOM 2622 N N . ALA A 1 339 ? -30.307 11.656 -5.213 1.00 84.69 339 ALA A N 1
ATOM 2623 C CA . ALA A 1 339 ? -29.007 12.304 -5.406 1.00 84.69 339 ALA A CA 1
ATOM 2624 C C . ALA A 1 339 ? -28.845 13.581 -4.558 1.00 84.69 339 ALA A C 1
ATOM 2626 O O . ALA A 1 339 ? -27.760 13.844 -4.048 1.00 84.69 339 ALA A O 1
ATOM 2627 N N . GLU A 1 340 ? -29.925 14.344 -4.369 1.00 86.56 340 GLU A N 1
ATOM 2628 C CA . GLU A 1 340 ? -29.926 15.566 -3.554 1.00 86.56 340 GLU A CA 1
ATOM 2629 C C . GLU A 1 340 ? -29.733 15.259 -2.063 1.00 86.56 340 GLU A C 1
ATOM 2631 O O . GLU A 1 340 ? -28.939 15.912 -1.390 1.00 86.56 340 GLU A O 1
ATOM 2636 N N . GLU A 1 341 ? -30.400 14.224 -1.545 1.00 88.50 341 GLU A N 1
ATOM 2637 C CA . GLU A 1 341 ? -30.234 13.807 -0.150 1.00 88.50 341 GLU A CA 1
ATOM 2638 C C . GLU A 1 341 ? -28.825 13.255 0.111 1.00 88.50 341 GLU A C 1
ATOM 2640 O O . GLU A 1 341 ? -28.241 13.529 1.160 1.00 88.50 341 GLU A O 1
ATOM 2645 N N . LEU A 1 342 ? -28.250 12.521 -0.847 1.00 87.19 342 LEU A N 1
ATOM 2646 C CA . LEU A 1 342 ? -26.863 12.059 -0.760 1.00 87.19 342 LEU A CA 1
ATOM 2647 C C . LEU A 1 342 ? -25.880 13.230 -0.695 1.00 87.19 342 LEU A C 1
ATOM 2649 O O . LEU A 1 342 ? -25.027 13.248 0.189 1.00 87.19 342 LEU A O 1
ATOM 2653 N N . GLN A 1 343 ? -26.029 14.223 -1.575 1.00 87.06 343 GLN A N 1
ATOM 2654 C CA . GLN A 1 343 ? -25.182 15.419 -1.573 1.00 87.06 343 GLN A CA 1
ATOM 2655 C C . GLN A 1 343 ? -25.287 16.203 -0.260 1.00 87.06 343 GLN A C 1
ATOM 2657 O O . GLN A 1 343 ? -24.279 16.675 0.265 1.00 87.06 343 GLN A O 1
ATOM 2662 N N . GLU A 1 344 ? -26.491 16.322 0.299 1.00 89.94 344 GLU A N 1
ATOM 2663 C CA . GLU A 1 344 ? -26.701 16.993 1.581 1.00 89.94 344 GLU A CA 1
ATOM 2664 C C . GLU A 1 344 ? -26.013 16.244 2.730 1.00 89.94 344 GLU A C 1
ATOM 2666 O O . GLU A 1 344 ? -25.296 16.857 3.524 1.00 89.94 344 GLU A O 1
ATOM 2671 N N . ARG A 1 345 ? -26.164 14.914 2.805 1.00 90.00 345 ARG A N 1
ATOM 2672 C CA . ARG A 1 345 ? -25.491 14.114 3.841 1.00 90.00 345 ARG A CA 1
ATOM 2673 C C . ARG A 1 345 ? -23.971 14.143 3.691 1.00 90.00 345 ARG A C 1
ATOM 2675 O O . ARG A 1 345 ? -23.270 14.260 4.693 1.00 90.00 345 ARG A O 1
ATOM 2682 N N . GLU A 1 346 ? -23.458 14.097 2.463 1.00 89.88 346 GLU A N 1
ATOM 2683 C CA . GLU A 1 346 ? -22.031 14.282 2.196 1.00 89.88 346 GLU A CA 1
ATOM 2684 C C . GLU A 1 346 ? -21.537 15.642 2.676 1.00 89.88 346 GLU A C 1
ATOM 2686 O O . GLU A 1 346 ? -20.482 15.715 3.308 1.00 89.88 346 GLU A O 1
ATOM 2691 N N . ARG A 1 347 ? -22.280 16.722 2.405 1.00 90.06 347 ARG A N 1
ATOM 2692 C CA . ARG A 1 347 ? -21.911 18.064 2.866 1.00 90.06 347 ARG A CA 1
ATOM 2693 C C . ARG A 1 347 ? -21.831 18.109 4.388 1.00 90.06 347 ARG A C 1
ATOM 2695 O O . ARG A 1 347 ? -20.803 18.511 4.920 1.00 90.06 347 ARG A O 1
ATOM 2702 N N . LEU A 1 348 ? -22.867 17.626 5.077 1.00 91.81 348 LEU A N 1
ATOM 2703 C CA . LEU A 1 348 ? -22.911 17.599 6.543 1.00 91.81 348 LEU A CA 1
ATOM 2704 C C . LEU A 1 348 ? -21.763 16.782 7.141 1.00 91.81 348 LEU A C 1
ATOM 2706 O O . LEU A 1 348 ? -21.174 17.181 8.146 1.00 91.81 348 LEU A O 1
ATOM 2710 N N . TRP A 1 349 ? -21.424 15.650 6.528 1.00 92.81 349 TRP A N 1
ATOM 2711 C CA . TRP A 1 349 ? -20.281 14.853 6.951 1.00 92.81 349 TRP A CA 1
ATOM 2712 C C . TRP A 1 349 ? -18.951 15.584 6.722 1.00 92.81 349 TRP A C 1
ATOM 2714 O O . TRP A 1 349 ? -18.120 15.626 7.630 1.00 92.81 349 TRP A O 1
ATOM 2724 N N . ASN A 1 350 ? -18.754 16.224 5.562 1.00 91.00 350 ASN A N 1
ATOM 2725 C CA . ASN A 1 350 ? -17.553 17.026 5.310 1.00 91.00 350 ASN A CA 1
ATOM 2726 C C . ASN A 1 350 ? -17.428 18.186 6.312 1.00 91.00 350 ASN A C 1
ATOM 2728 O O . ASN A 1 350 ? -16.345 18.376 6.860 1.00 91.00 350 ASN A O 1
ATOM 2732 N N . ASP A 1 351 ? -18.524 18.880 6.635 1.00 91.94 351 ASP A N 1
ATOM 2733 C CA . ASP A 1 351 ? -18.543 19.965 7.625 1.00 91.94 351 ASP A CA 1
ATOM 2734 C C . ASP A 1 351 ? -18.136 19.467 9.027 1.00 91.94 351 ASP A C 1
ATOM 2736 O O . ASP A 1 351 ? -17.372 20.128 9.736 1.00 91.94 351 ASP A O 1
ATOM 2740 N N . LYS A 1 352 ? -18.587 18.267 9.430 1.00 92.44 352 LYS A N 1
ATOM 2741 C CA . LYS A 1 352 ? -18.153 17.628 10.689 1.00 92.44 352 LYS A CA 1
ATOM 2742 C C . LYS A 1 352 ? -16.653 17.329 10.689 1.00 92.44 352 LYS A C 1
ATOM 2744 O O . LYS A 1 352 ? -15.996 17.513 11.714 1.00 92.44 352 LYS A O 1
ATOM 2749 N N . VAL A 1 353 ? -16.110 16.861 9.564 1.00 91.94 353 VAL A N 1
ATOM 2750 C CA . VAL A 1 353 ? -14.674 16.578 9.421 1.00 91.94 353 VAL A CA 1
ATOM 2751 C C . VAL A 1 353 ? -13.855 17.874 9.417 1.00 91.94 353 VAL A C 1
ATOM 2753 O O . VAL A 1 353 ? -12.808 17.925 10.061 1.00 91.94 353 VAL A O 1
ATOM 2756 N N . ASP A 1 354 ? -14.337 18.936 8.769 1.00 91.19 354 ASP A N 1
ATOM 2757 C CA . ASP A 1 354 ? -13.698 20.260 8.763 1.00 91.19 354 ASP A CA 1
ATOM 2758 C C . ASP A 1 354 ? -13.715 20.941 10.138 1.00 91.19 354 ASP A C 1
ATOM 2760 O O . ASP A 1 354 ? -12.798 21.695 10.468 1.00 91.19 354 ASP A O 1
ATOM 2764 N N . ALA A 1 355 ? -14.709 20.641 10.979 1.00 92.50 355 ALA A N 1
ATOM 2765 C CA . ALA A 1 355 ? -14.770 21.130 12.355 1.00 92.50 355 ALA A CA 1
ATOM 2766 C C . ALA A 1 355 ? -13.708 20.499 13.282 1.00 92.50 355 ALA A C 1
ATOM 2768 O O . ALA A 1 355 ? -13.498 20.976 14.404 1.00 92.50 355 ALA A O 1
ATOM 2769 N N . LEU A 1 356 ? -13.019 19.435 12.850 1.00 90.19 356 LEU A N 1
ATOM 2770 C CA . LEU A 1 356 ? -11.927 18.841 13.616 1.00 90.19 356 LEU A CA 1
ATOM 2771 C C . LEU A 1 356 ? -10.728 19.793 13.682 1.00 90.19 356 LEU A C 1
ATOM 2773 O O . LEU A 1 356 ? -10.308 20.388 12.692 1.00 90.19 356 LEU A O 1
ATOM 2777 N N . ASN A 1 357 ? -10.080 19.870 14.847 1.00 90.75 357 ASN A N 1
ATOM 2778 C CA . ASN A 1 357 ? -8.803 20.579 14.939 1.00 90.75 357 ASN A CA 1
ATOM 2779 C C . ASN A 1 357 ? -7.734 19.915 14.035 1.00 90.75 357 ASN A C 1
ATOM 2781 O O . ASN A 1 357 ? -7.809 18.707 13.787 1.00 90.75 357 ASN A O 1
ATOM 2785 N N . PRO A 1 358 ? -6.690 20.646 13.591 1.00 88.88 358 PRO A N 1
ATOM 2786 C CA . PRO A 1 358 ? -5.714 20.129 12.624 1.00 88.88 358 PRO A CA 1
ATOM 2787 C C . PRO A 1 358 ? -5.045 18.803 13.021 1.00 88.88 358 PRO A C 1
ATOM 2789 O O . PRO A 1 358 ? -4.792 17.947 12.172 1.00 88.88 358 PRO A O 1
ATOM 2792 N N . HIS A 1 359 ? -4.779 18.599 14.315 1.00 83.94 359 HIS A N 1
ATOM 2793 C CA . HIS A 1 359 ? -4.194 17.353 14.817 1.00 83.94 359 HIS A CA 1
ATOM 2794 C C . HIS A 1 359 ? -5.176 16.174 14.724 1.00 83.94 359 HIS A C 1
ATOM 2796 O O . HIS A 1 359 ? -4.807 15.077 14.299 1.00 83.94 359 HIS A O 1
ATOM 2802 N N . SER A 1 360 ? -6.439 16.418 15.069 1.00 85.19 360 SER A N 1
ATOM 2803 C CA . SER A 1 360 ? -7.520 15.435 14.987 1.00 85.19 360 SER A CA 1
ATOM 2804 C C . SER A 1 360 ? -7.848 15.081 13.545 1.00 85.19 360 SER A C 1
ATOM 2806 O O . SER A 1 360 ? -8.024 13.908 13.245 1.00 85.19 360 SER A O 1
ATOM 2808 N N . LEU A 1 361 ? -7.851 16.065 12.644 1.00 86.75 361 LEU A N 1
ATOM 2809 C CA . LEU A 1 361 ? -8.045 15.849 11.213 1.00 86.75 361 LEU A CA 1
ATOM 2810 C C . LEU A 1 361 ? -6.930 14.977 10.617 1.00 86.75 361 LEU A C 1
ATOM 2812 O O . LEU A 1 361 ? -7.204 14.030 9.881 1.00 86.75 361 LEU A O 1
ATOM 2816 N N . SER A 1 362 ? -5.670 15.257 10.963 1.00 84.06 362 SER A N 1
ATOM 2817 C CA . SER A 1 362 ? -4.526 14.443 10.529 1.00 84.06 362 SER A CA 1
ATOM 2818 C C . SER A 1 362 ? -4.631 12.994 11.026 1.00 84.06 362 SER A C 1
ATOM 2820 O O . SER A 1 362 ? -4.442 12.051 10.254 1.00 84.06 362 SER A O 1
ATOM 2822 N N . THR A 1 363 ? -5.006 12.814 12.297 1.00 83.69 363 THR A N 1
ATOM 2823 C CA . THR A 1 363 ? -5.213 11.492 12.913 1.00 83.69 363 THR A CA 1
ATOM 2824 C C . THR A 1 363 ? -6.383 10.746 12.270 1.00 83.69 363 THR A C 1
ATOM 2826 O O . THR A 1 363 ? -6.245 9.578 11.917 1.00 83.69 363 THR A O 1
ATOM 2829 N N . PHE A 1 364 ? -7.504 11.428 12.034 1.00 87.94 364 PHE A N 1
ATOM 2830 C CA . PHE A 1 364 ? -8.669 10.875 11.349 1.00 87.94 364 PHE A CA 1
ATOM 2831 C C . PHE A 1 364 ? -8.318 10.379 9.941 1.00 87.94 364 PHE A C 1
ATOM 2833 O O . PHE A 1 364 ? -8.541 9.210 9.632 1.00 87.94 364 PHE A O 1
ATOM 2840 N N . ARG A 1 365 ? -7.685 11.226 9.112 1.00 87.38 365 ARG A N 1
ATOM 2841 C CA . ARG A 1 365 ? -7.230 10.847 7.760 1.00 87.38 365 ARG A CA 1
ATOM 2842 C C . ARG A 1 365 ? -6.299 9.646 7.800 1.00 87.38 365 ARG A C 1
ATOM 2844 O O . ARG A 1 365 ? -6.375 8.766 6.953 1.00 87.38 365 ARG A O 1
ATOM 2851 N N . LEU A 1 366 ? -5.415 9.598 8.792 1.00 86.00 366 LEU A N 1
ATOM 2852 C CA . LEU A 1 366 ? -4.508 8.479 8.971 1.00 86.00 366 LEU A CA 1
ATOM 2853 C C . LEU A 1 366 ? -5.236 7.160 9.266 1.00 86.00 366 LEU A C 1
ATOM 2855 O O . LEU A 1 366 ? -4.902 6.141 8.659 1.00 86.00 366 LEU A O 1
ATOM 2859 N N . ILE A 1 367 ? -6.198 7.165 10.187 1.00 86.88 367 ILE A N 1
ATOM 2860 C CA . ILE A 1 367 ? -6.977 5.969 10.529 1.00 86.88 367 ILE A CA 1
ATOM 2861 C C . ILE A 1 367 ? -7.813 5.538 9.321 1.00 86.88 367 ILE A C 1
ATOM 2863 O O . ILE A 1 367 ? -7.745 4.374 8.926 1.00 86.88 367 ILE A O 1
ATOM 2867 N N . ARG A 1 368 ? -8.516 6.488 8.688 1.00 89.88 368 ARG A N 1
ATOM 2868 C CA . ARG A 1 368 ? -9.315 6.273 7.475 1.00 89.88 368 ARG A CA 1
ATOM 2869 C C . ARG A 1 368 ? -8.494 5.602 6.374 1.00 89.88 368 ARG A C 1
ATOM 2871 O O . ARG A 1 368 ? -8.902 4.566 5.870 1.00 89.88 368 ARG A O 1
ATOM 2878 N N . ASP A 1 369 ? -7.323 6.144 6.038 1.00 91.19 369 ASP A N 1
ATOM 2879 C CA . ASP A 1 369 ? -6.500 5.625 4.937 1.00 91.19 369 ASP A CA 1
ATOM 2880 C C . ASP A 1 369 ? -5.931 4.230 5.236 1.00 91.19 369 ASP A C 1
ATOM 2882 O O . ASP A 1 369 ? -5.889 3.376 4.350 1.00 91.19 369 ASP A O 1
ATOM 2886 N N . ASN A 1 370 ? -5.505 3.974 6.482 1.00 89.88 370 ASN A N 1
ATOM 2887 C CA . ASN A 1 370 ? -5.048 2.638 6.884 1.00 89.88 370 ASN A CA 1
ATOM 2888 C C . ASN A 1 370 ? -6.183 1.614 6.812 1.00 89.88 370 ASN A C 1
ATOM 2890 O O . ASN A 1 370 ? -5.956 0.493 6.359 1.00 89.88 370 ASN A O 1
ATOM 2894 N N . LEU A 1 371 ? -7.379 1.990 7.274 1.00 89.88 371 LEU A N 1
ATOM 2895 C CA . LEU A 1 371 ? -8.549 1.124 7.243 1.00 89.88 371 LEU A CA 1
ATOM 2896 C C . LEU A 1 371 ? -8.983 0.852 5.800 1.00 89.88 371 LEU A C 1
ATOM 2898 O O . LEU A 1 371 ? -9.178 -0.305 5.444 1.00 89.88 371 LEU A O 1
ATOM 2902 N N . HIS A 1 372 ? -9.027 1.891 4.961 1.00 91.38 372 HIS A N 1
ATOM 2903 C CA . HIS A 1 372 ? -9.364 1.794 3.541 1.00 91.38 372 HIS A CA 1
ATOM 2904 C C . HIS A 1 372 ? -8.457 0.804 2.811 1.00 91.38 372 HIS A C 1
ATOM 2906 O O . HIS A 1 372 ? -8.936 -0.171 2.245 1.00 91.38 372 HIS A O 1
ATOM 2912 N N . LEU A 1 373 ? -7.134 0.991 2.880 1.00 92.12 373 LEU A N 1
ATOM 2913 C CA . LEU A 1 373 ? -6.167 0.093 2.231 1.00 92.12 373 LEU A CA 1
ATOM 2914 C C . LEU A 1 373 ? -6.262 -1.348 2.742 1.00 92.12 373 LEU A C 1
ATOM 2916 O O . LEU A 1 373 ? -6.025 -2.287 1.982 1.00 92.12 373 LEU A O 1
ATOM 2920 N N . PHE A 1 374 ? -6.560 -1.518 4.031 1.00 91.69 374 PHE A N 1
ATOM 2921 C CA . PHE A 1 374 ? -6.688 -2.825 4.660 1.00 91.69 374 PHE A CA 1
ATOM 2922 C C . PHE A 1 374 ? -7.973 -3.560 4.248 1.00 91.69 374 PHE A C 1
ATOM 2924 O O . PHE A 1 374 ? -7.947 -4.780 4.115 1.00 91.69 374 PHE A O 1
ATOM 2931 N N . GLN A 1 375 ? -9.075 -2.833 4.045 1.00 90.19 375 GLN A N 1
ATOM 2932 C CA . GLN A 1 375 ? -10.387 -3.389 3.697 1.00 90.19 375 GLN A CA 1
ATOM 2933 C C . GLN A 1 375 ? -10.560 -3.705 2.208 1.00 90.19 375 GLN A C 1
ATOM 2935 O O . GLN A 1 375 ? -11.501 -4.412 1.857 1.00 90.19 375 GLN A O 1
ATOM 2940 N N . GLN A 1 376 ? -9.682 -3.201 1.339 1.00 91.12 376 GLN A N 1
ATOM 2941 C CA . GLN A 1 376 ? -9.690 -3.571 -0.078 1.00 91.12 376 GLN A CA 1
ATOM 2942 C C . GLN A 1 376 ? -9.538 -5.087 -0.260 1.00 91.12 376 GLN A C 1
ATOM 2944 O O . GLN A 1 376 ? -8.881 -5.750 0.543 1.00 91.12 376 GLN A O 1
ATOM 2949 N N . ASP A 1 377 ? -10.101 -5.624 -1.344 1.00 87.00 377 ASP A N 1
ATOM 2950 C CA . ASP A 1 377 ? -9.967 -7.035 -1.705 1.00 87.00 377 ASP A CA 1
ATOM 2951 C C . ASP A 1 377 ? -9.302 -7.190 -3.089 1.00 87.00 377 ASP A C 1
ATOM 2953 O O . ASP A 1 377 ? -9.907 -6.834 -4.102 1.00 87.00 377 ASP A O 1
ATOM 2957 N N . PRO A 1 378 ? -8.050 -7.686 -3.164 1.00 87.88 378 PRO A N 1
ATOM 2958 C CA . PRO A 1 378 ? -7.162 -7.996 -2.041 1.00 87.88 378 PRO A CA 1
ATOM 2959 C C . PRO A 1 378 ? -6.633 -6.721 -1.344 1.00 87.88 378 PRO A C 1
ATOM 2961 O O . PRO A 1 378 ? -6.485 -5.687 -2.006 1.00 87.88 378 PRO A O 1
ATOM 2964 N N . PRO A 1 379 ? -6.225 -6.787 -0.055 1.00 90.94 379 PRO A N 1
ATOM 2965 C CA . PRO A 1 379 ? -5.721 -5.624 0.687 1.00 90.94 379 PRO A CA 1
ATOM 2966 C C . PRO A 1 379 ? -4.595 -4.925 -0.064 1.00 90.94 379 PRO A C 1
ATOM 2968 O O . PRO A 1 379 ? -3.715 -5.604 -0.573 1.00 90.94 379 PRO A O 1
ATOM 2971 N N . ALA A 1 380 ? -4.572 -3.600 -0.162 1.00 91.50 380 ALA A N 1
ATOM 2972 C CA . ALA A 1 380 ? -3.632 -2.905 -1.048 1.00 91.50 380 ALA A CA 1
ATOM 2973 C C . ALA A 1 380 ? -2.155 -3.124 -0.670 1.00 91.50 380 ALA A C 1
ATOM 2975 O O . ALA A 1 380 ? -1.319 -3.382 -1.535 1.00 91.50 380 ALA A O 1
ATOM 2976 N N . MET A 1 381 ? -1.836 -3.069 0.627 1.00 90.88 381 MET A N 1
ATOM 2977 C CA . MET A 1 381 ? -0.467 -3.237 1.112 1.00 90.88 381 MET A CA 1
ATOM 2978 C C . MET A 1 381 ? -0.050 -4.711 1.111 1.00 90.88 381 MET A C 1
ATOM 2980 O O . MET A 1 381 ? -0.727 -5.570 1.681 1.00 90.88 381 MET A O 1
ATOM 2984 N N . LEU A 1 382 ? 1.141 -5.001 0.579 1.00 89.38 382 LEU A N 1
ATOM 2985 C CA . LEU A 1 382 ? 1.714 -6.357 0.549 1.00 89.38 382 LEU A CA 1
ATOM 2986 C C . LEU A 1 382 ? 1.828 -7.002 1.938 1.00 89.38 382 LEU A C 1
ATOM 2988 O O . LEU A 1 382 ? 1.711 -8.222 2.064 1.00 89.38 382 LEU A O 1
ATOM 2992 N N . TRP A 1 383 ? 2.002 -6.197 2.990 1.00 87.56 383 TRP A N 1
ATOM 2993 C CA . TRP A 1 383 ? 2.009 -6.683 4.369 1.00 87.56 383 TRP A CA 1
ATOM 2994 C C . TRP A 1 383 ? 0.695 -7.370 4.761 1.00 87.56 383 TRP A C 1
ATOM 2996 O O . TRP A 1 383 ? 0.705 -8.321 5.532 1.00 87.56 383 TRP A O 1
ATOM 3006 N N . ASP A 1 384 ? -0.447 -6.966 4.223 1.00 88.12 384 ASP A N 1
ATOM 3007 C CA . ASP A 1 384 ? -1.732 -7.571 4.594 1.00 88.12 384 ASP A CA 1
ATOM 3008 C C . ASP A 1 384 ? -2.097 -8.769 3.707 1.00 88.12 384 ASP A C 1
ATOM 3010 O O . ASP A 1 384 ? -2.900 -9.620 4.092 1.00 88.12 384 ASP A O 1
ATOM 3014 N N . ARG A 1 385 ? -1.396 -8.934 2.579 1.00 85.88 385 ARG A N 1
ATOM 3015 C CA . ARG A 1 385 ? -1.545 -10.061 1.640 1.00 85.88 385 ARG A CA 1
ATOM 3016 C C . ARG A 1 385 ? -0.790 -11.332 2.049 1.00 85.88 385 ARG A C 1
ATOM 3018 O O . ARG A 1 385 ? -0.765 -12.303 1.294 1.00 85.88 385 ARG A O 1
ATOM 3025 N N . ARG A 1 386 ? -0.134 -11.363 3.215 1.00 81.12 386 ARG A N 1
ATOM 3026 C CA . ARG A 1 386 ? 0.917 -12.362 3.485 1.00 81.12 386 ARG A CA 1
ATOM 3027 C C . ARG A 1 386 ? 0.438 -13.805 3.589 1.00 81.12 386 ARG A C 1
ATOM 3029 O O . ARG A 1 386 ? -0.388 -14.084 4.446 1.00 81.12 386 ARG A O 1
ATOM 3036 N N . THR A 1 387 ? 0.989 -14.746 2.820 1.00 71.25 387 THR A N 1
ATOM 3037 C CA . THR A 1 387 ? 0.565 -16.173 2.768 1.00 71.25 387 THR A CA 1
ATOM 3038 C C . THR A 1 387 ? 1.600 -17.172 3.325 1.00 71.25 387 THR A C 1
ATOM 3040 O O . THR A 1 387 ? 1.523 -18.366 3.055 1.00 71.25 387 THR A O 1
ATOM 3043 N N . LEU A 1 388 ? 2.551 -16.718 4.155 1.00 62.81 388 LEU A N 1
ATOM 3044 C CA . LEU A 1 388 ? 3.640 -17.498 4.801 1.00 62.81 388 LEU A CA 1
ATOM 3045 C C . LEU A 1 388 ? 4.749 -18.034 3.864 1.00 62.81 388 LEU A C 1
ATOM 3047 O O . LEU A 1 388 ? 5.863 -18.277 4.328 1.00 62.81 388 LEU A O 1
ATOM 3051 N N . GLU A 1 389 ? 4.494 -18.195 2.565 1.00 48.00 389 GLU A N 1
ATOM 3052 C CA . GLU A 1 389 ? 5.486 -18.650 1.573 1.00 48.00 389 GLU A CA 1
ATOM 3053 C C . GLU A 1 389 ? 6.149 -17.494 0.809 1.00 48.00 389 GLU A C 1
ATOM 3055 O O . GLU A 1 389 ? 5.534 -16.454 0.664 1.00 48.00 389 GLU A O 1
ATOM 3060 N N . PRO A 1 390 ? 7.405 -17.617 0.345 1.00 54.59 390 PRO A N 1
ATOM 3061 C CA . PRO A 1 390 ? 8.253 -16.478 -0.035 1.00 54.59 390 PRO A CA 1
ATOM 3062 C C . PRO A 1 390 ? 7.774 -15.672 -1.253 1.00 54.59 390 PRO A C 1
ATOM 3064 O O . PRO A 1 390 ? 6.854 -16.074 -1.959 1.00 54.59 390 PRO A O 1
ATOM 3067 N N . LEU A 1 391 ? 8.482 -14.560 -1.504 1.00 52.41 391 LEU A N 1
ATOM 3068 C CA . LEU A 1 391 ? 8.351 -13.664 -2.659 1.00 52.41 391 LEU A CA 1
ATOM 3069 C C . LEU A 1 391 ? 7.954 -14.411 -3.940 1.00 52.41 391 LEU A C 1
ATOM 3071 O O . LEU A 1 391 ? 8.727 -15.244 -4.419 1.00 52.41 391 LEU A O 1
ATOM 3075 N N . ALA A 1 392 ? 6.796 -14.101 -4.523 1.00 56.69 392 ALA A N 1
ATOM 3076 C CA . ALA A 1 392 ? 6.553 -14.449 -5.919 1.00 56.69 392 ALA A CA 1
ATOM 3077 C C . ALA A 1 392 ? 6.467 -13.154 -6.732 1.00 56.69 392 ALA A C 1
ATOM 3079 O O . ALA A 1 392 ? 5.589 -12.328 -6.465 1.00 56.69 392 ALA A O 1
ATOM 3080 N N . PRO A 1 393 ? 7.394 -12.946 -7.678 1.00 56.50 393 PRO A N 1
ATOM 3081 C CA . PRO A 1 393 ? 7.264 -11.854 -8.634 1.00 56.50 393 PRO A CA 1
ATOM 3082 C C . PRO A 1 393 ? 5.985 -12.023 -9.465 1.00 56.50 393 PRO A C 1
ATOM 3084 O O . PRO A 1 393 ? 5.617 -13.151 -9.803 1.00 56.50 393 PRO A O 1
ATOM 3087 N N . GLN A 1 394 ? 5.342 -10.905 -9.803 1.00 72.62 394 GLN A N 1
ATOM 3088 C CA . GLN A 1 394 ? 4.224 -10.867 -10.746 1.00 72.62 394 GLN A CA 1
ATOM 3089 C C . GLN A 1 394 ? 4.678 -10.198 -12.034 1.00 72.62 394 GLN A C 1
ATOM 3091 O O . GLN A 1 394 ? 5.583 -9.364 -12.040 1.00 72.62 394 GLN A O 1
ATOM 3096 N N . ALA A 1 395 ? 4.011 -10.520 -13.135 1.00 62.94 395 ALA A N 1
ATOM 3097 C CA . ALA A 1 395 ? 4.156 -9.724 -14.335 1.00 62.94 395 ALA A CA 1
ATOM 3098 C C . ALA A 1 395 ? 3.530 -8.338 -14.121 1.00 62.94 395 ALA A C 1
ATOM 3100 O O . ALA A 1 395 ? 2.320 -8.214 -13.935 1.00 62.94 395 ALA A O 1
ATOM 3101 N N . MET A 1 396 ? 4.364 -7.302 -14.176 1.00 74.19 396 MET A N 1
ATOM 3102 C CA . MET A 1 396 ? 3.922 -5.910 -14.159 1.00 74.19 396 MET A CA 1
ATOM 3103 C C . MET A 1 396 ? 3.167 -5.558 -15.452 1.00 74.19 396 MET A C 1
ATOM 3105 O O . MET A 1 396 ? 3.449 -6.123 -16.516 1.00 74.19 396 MET A O 1
ATOM 3109 N N . SER A 1 397 ? 2.245 -4.588 -15.373 1.00 75.69 397 SER A N 1
ATOM 3110 C CA . SER A 1 397 ? 1.546 -4.050 -16.550 1.00 75.69 397 SER A CA 1
ATOM 3111 C C . SER A 1 397 ? 2.544 -3.672 -17.657 1.00 75.69 397 SER A C 1
ATOM 3113 O O . SER A 1 397 ? 3.540 -3.003 -17.362 1.00 75.69 397 SER A O 1
ATOM 3115 N N . PRO A 1 398 ? 2.298 -4.043 -18.932 1.00 76.31 398 PRO A N 1
ATOM 3116 C CA . PRO A 1 398 ? 3.170 -3.691 -20.053 1.00 76.31 398 PRO A CA 1
ATOM 3117 C C . PRO A 1 398 ? 3.508 -2.201 -20.142 1.00 76.31 398 PRO A C 1
ATOM 3119 O O . PRO A 1 398 ? 4.617 -1.866 -20.537 1.00 76.31 398 PRO A O 1
ATOM 3122 N N . LEU A 1 399 ? 2.593 -1.321 -19.721 1.00 80.50 399 LEU A N 1
ATOM 3123 C CA . LEU A 1 399 ? 2.788 0.130 -19.747 1.00 80.50 399 LEU A CA 1
ATOM 3124 C C . LEU A 1 399 ? 3.905 0.617 -18.811 1.00 80.50 399 LEU A C 1
ATOM 3126 O O . LEU A 1 399 ? 4.528 1.647 -19.067 1.00 80.50 399 LEU A O 1
ATOM 3130 N N . LEU A 1 400 ? 4.137 -0.119 -17.726 1.00 81.81 400 LEU A N 1
ATOM 3131 C CA . LEU A 1 400 ? 5.113 0.217 -16.693 1.00 81.81 400 LEU A CA 1
ATOM 3132 C C . LEU A 1 400 ? 6.425 -0.565 -16.851 1.00 81.81 400 LEU A C 1
ATOM 3134 O O . LEU A 1 400 ? 7.382 -0.301 -16.125 1.00 81.81 400 LEU A O 1
ATOM 3138 N N . ARG A 1 401 ? 6.493 -1.520 -17.789 1.00 79.94 401 ARG A N 1
ATOM 3139 C CA . ARG A 1 401 ? 7.701 -2.312 -18.050 1.00 79.94 401 ARG A CA 1
ATOM 3140 C C . ARG A 1 401 ? 8.720 -1.522 -18.873 1.00 79.94 401 ARG A C 1
ATOM 3142 O O . ARG A 1 401 ? 8.377 -0.795 -19.804 1.00 79.94 401 ARG A O 1
ATOM 3149 N N . GLY A 1 402 ? 9.998 -1.717 -18.552 1.00 75.94 402 GLY A N 1
ATOM 3150 C CA . GLY A 1 402 ? 11.112 -1.122 -19.292 1.00 75.94 402 GLY A CA 1
ATOM 3151 C C . GLY A 1 402 ? 11.227 0.413 -19.179 1.00 75.94 402 GLY A C 1
ATOM 3152 O O . GLY A 1 402 ? 10.624 1.032 -18.304 1.00 75.94 402 GLY A O 1
ATOM 3153 N N . PRO A 1 403 ? 12.038 1.050 -20.047 1.00 76.44 403 PRO A N 1
ATOM 3154 C CA . PRO A 1 403 ? 12.332 2.487 -19.999 1.00 76.44 403 PRO A CA 1
ATOM 3155 C C . PRO A 1 403 ? 11.337 3.362 -20.792 1.00 76.44 403 PRO A C 1
ATOM 3157 O O . PRO A 1 403 ? 11.673 4.487 -21.173 1.00 76.44 403 PRO A O 1
ATOM 3160 N N . GLY A 1 404 ? 10.137 2.851 -21.091 1.00 83.56 404 GLY A N 1
ATOM 3161 C CA . GLY A 1 404 ? 9.127 3.554 -21.887 1.00 83.56 404 GLY A CA 1
ATOM 3162 C C . GLY A 1 404 ? 8.593 4.827 -21.219 1.00 83.56 404 GLY A C 1
ATOM 3163 O O . GLY A 1 404 ? 8.718 5.014 -20.009 1.00 83.56 404 GLY A O 1
ATOM 3164 N N . GLU A 1 405 ? 7.960 5.705 -22.005 1.00 86.62 405 GLU A N 1
ATOM 3165 C CA . GLU A 1 405 ? 7.403 6.977 -21.510 1.00 86.62 405 GLU A CA 1
ATOM 3166 C C . GLU A 1 405 ? 6.388 6.766 -20.374 1.00 86.62 405 GLU A C 1
ATOM 3168 O O . GLU A 1 405 ? 6.453 7.474 -19.374 1.00 86.62 405 GLU A O 1
ATOM 3173 N N . GLY A 1 406 ? 5.532 5.740 -20.462 1.00 88.31 406 GLY A N 1
ATOM 3174 C CA . GLY A 1 406 ? 4.578 5.398 -19.398 1.00 88.31 406 GLY A CA 1
ATOM 3175 C C . GLY A 1 406 ? 5.256 5.103 -18.057 1.00 88.31 406 GLY A C 1
ATOM 3176 O O . GLY A 1 406 ? 4.817 5.595 -17.020 1.00 88.31 406 GLY A O 1
ATOM 3177 N N . SER A 1 407 ? 6.387 4.392 -18.072 1.00 87.75 407 SER A N 1
ATOM 3178 C CA . SER A 1 407 ? 7.157 4.138 -16.855 1.00 87.75 407 SER A CA 1
ATOM 3179 C C . SER A 1 407 ? 7.801 5.404 -16.285 1.00 87.75 407 SER A C 1
ATOM 3181 O O . SER A 1 407 ? 7.879 5.542 -15.066 1.00 87.75 407 SER A O 1
ATOM 3183 N N . LYS A 1 408 ? 8.268 6.320 -17.140 1.00 90.19 408 LYS A N 1
ATOM 3184 C CA . LYS A 1 408 ? 8.847 7.598 -16.700 1.00 90.19 408 LYS A CA 1
ATOM 3185 C C . LYS A 1 408 ? 7.785 8.501 -16.073 1.00 90.19 408 LYS A C 1
ATOM 3187 O O . LYS A 1 408 ? 8.006 9.075 -15.009 1.00 90.19 408 LYS A O 1
ATOM 3192 N N . VAL A 1 409 ? 6.611 8.572 -16.702 1.00 92.06 409 VAL A N 1
ATOM 3193 C CA . VAL A 1 409 ? 5.438 9.278 -16.171 1.00 92.06 409 VAL A CA 1
ATOM 3194 C C . VAL A 1 409 ? 5.026 8.690 -14.827 1.00 92.06 409 VAL A C 1
ATOM 3196 O O . VAL A 1 409 ? 4.830 9.444 -13.884 1.00 92.06 409 VAL A O 1
ATOM 3199 N N . PHE A 1 410 ? 4.952 7.364 -14.705 1.00 93.25 410 PHE A N 1
ATOM 3200 C CA . PHE A 1 410 ? 4.665 6.706 -13.432 1.00 93.25 410 PHE A CA 1
ATOM 3201 C C . PHE A 1 410 ? 5.655 7.112 -12.330 1.00 93.25 410 PHE A C 1
ATOM 3203 O O . PHE A 1 410 ? 5.234 7.521 -11.248 1.00 93.25 410 PHE A O 1
ATOM 3210 N N . ASP A 1 411 ? 6.959 7.057 -12.619 1.00 91.00 411 ASP A N 1
ATOM 3211 C CA . ASP A 1 411 ? 8.008 7.452 -11.675 1.00 91.00 411 ASP A CA 1
ATOM 3212 C C . ASP A 1 411 ? 7.838 8.911 -11.210 1.00 91.00 411 ASP A C 1
ATOM 3214 O O . ASP A 1 411 ? 8.007 9.209 -10.024 1.00 91.00 411 ASP A O 1
ATOM 3218 N N . LEU A 1 412 ? 7.453 9.809 -12.122 1.00 92.38 412 LEU A N 1
ATOM 3219 C CA . LEU A 1 412 ? 7.165 11.209 -11.813 1.00 92.38 412 LEU A CA 1
ATOM 3220 C C . LEU A 1 412 ? 5.889 11.377 -10.976 1.00 92.38 412 LEU A C 1
ATOM 3222 O O . LEU A 1 412 ? 5.924 12.083 -9.970 1.00 92.38 412 LEU A O 1
ATOM 3226 N N . LEU A 1 413 ? 4.785 10.727 -11.359 1.00 93.62 413 LEU A N 1
ATOM 3227 C CA . LEU A 1 413 ? 3.513 10.792 -10.632 1.00 93.62 413 LEU A CA 1
ATOM 3228 C C . LEU A 1 413 ? 3.702 10.333 -9.187 1.00 93.62 413 LEU A C 1
ATOM 3230 O O . LEU A 1 413 ? 3.356 11.056 -8.256 1.00 93.62 413 LEU A O 1
ATOM 3234 N N . VAL A 1 414 ? 4.334 9.176 -8.981 1.00 92.69 414 VAL A N 1
ATOM 3235 C CA . VAL A 1 414 ? 4.612 8.663 -7.635 1.00 92.69 414 VAL A CA 1
ATOM 3236 C C . VAL A 1 414 ? 5.522 9.617 -6.857 1.00 92.69 414 VAL A C 1
ATOM 3238 O O . VAL A 1 414 ? 5.254 9.874 -5.684 1.00 92.69 414 VAL A O 1
ATOM 3241 N N . LYS A 1 415 ? 6.561 10.184 -7.492 1.00 90.50 415 LYS A N 1
ATOM 3242 C CA . LYS A 1 415 ? 7.467 11.162 -6.859 1.00 90.50 415 LYS A CA 1
ATOM 3243 C C . LYS A 1 415 ? 6.709 12.398 -6.364 1.00 90.50 415 LYS A C 1
ATOM 3245 O O . LYS A 1 415 ? 6.846 12.770 -5.202 1.00 90.50 415 LYS A O 1
ATOM 3250 N N . VAL A 1 416 ? 5.924 13.034 -7.231 1.00 91.69 416 VAL A N 1
ATOM 3251 C CA . VAL A 1 416 ? 5.231 14.294 -6.918 1.00 91.69 416 VAL A CA 1
ATOM 3252 C C . VAL A 1 416 ? 4.093 14.055 -5.925 1.00 91.69 416 VAL A C 1
ATOM 3254 O O . VAL A 1 416 ? 4.003 14.734 -4.902 1.00 91.69 416 VAL A O 1
ATOM 3257 N N . MET A 1 417 ? 3.254 13.050 -6.177 1.00 93.12 417 MET A N 1
ATOM 3258 C CA . MET A 1 417 ? 2.044 12.824 -5.390 1.00 93.12 417 MET A CA 1
ATOM 3259 C C . MET A 1 417 ? 2.341 12.270 -3.991 1.00 93.12 417 MET A C 1
ATOM 3261 O O . MET A 1 417 ? 1.635 12.611 -3.041 1.00 93.12 417 MET A O 1
ATOM 3265 N N . LEU A 1 418 ? 3.386 11.445 -3.822 1.00 90.62 418 LEU A N 1
ATOM 3266 C CA . LEU A 1 418 ? 3.740 10.908 -2.501 1.00 90.62 418 LEU A CA 1
ATOM 3267 C C . LEU A 1 418 ? 4.553 11.872 -1.629 1.00 90.62 418 LEU A C 1
ATOM 3269 O O . LEU A 1 418 ? 4.640 11.631 -0.425 1.00 90.62 418 LEU A O 1
ATOM 3273 N N . ARG A 1 419 ? 5.083 12.977 -2.176 1.00 87.06 419 ARG A N 1
ATOM 3274 C CA . ARG A 1 419 ? 5.780 14.004 -1.380 1.00 87.06 419 ARG A CA 1
ATOM 3275 C C . ARG A 1 419 ? 4.889 14.550 -0.259 1.00 87.06 419 ARG A C 1
ATOM 3277 O O . ARG A 1 419 ? 5.331 14.672 0.876 1.00 87.06 419 ARG A O 1
ATOM 3284 N N . ASN A 1 420 ? 3.618 14.803 -0.574 1.00 86.06 420 ASN A N 1
ATOM 3285 C CA . ASN A 1 420 ? 2.573 15.180 0.381 1.00 86.06 420 ASN A CA 1
ATOM 3286 C C . ASN A 1 420 ? 1.399 14.210 0.262 1.00 86.06 420 ASN A C 1
ATOM 3288 O O . ASN A 1 420 ? 0.316 14.536 -0.219 1.00 86.06 420 ASN A O 1
ATOM 3292 N N . SER A 1 421 ? 1.634 12.980 0.701 1.00 88.25 421 SER A N 1
ATOM 3293 C CA . SER A 1 421 ? 0.740 11.860 0.418 1.00 88.25 421 SER A CA 1
ATOM 3294 C C . SER A 1 421 ? -0.605 11.878 1.164 1.00 88.25 421 SER A C 1
ATOM 3296 O O . SER A 1 421 ? -1.457 11.032 0.900 1.00 88.25 421 SER A O 1
ATOM 3298 N N . THR A 1 422 ? -0.806 12.832 2.082 1.00 86.88 422 THR A N 1
ATOM 3299 C CA . THR A 1 422 ? -2.032 13.059 2.876 1.00 86.88 422 THR A CA 1
ATOM 3300 C C . THR A 1 422 ? -3.077 13.925 2.174 1.00 86.88 422 THR A C 1
ATOM 3302 O O . THR A 1 422 ? -4.143 14.179 2.738 1.00 86.88 422 THR A O 1
ATOM 3305 N N . VAL A 1 423 ? -2.751 14.434 0.990 1.00 88.19 423 VAL A N 1
ATOM 3306 C CA . VAL A 1 423 ? -3.594 15.346 0.222 1.00 88.19 423 VAL A CA 1
ATOM 3307 C C . VAL A 1 423 ? -4.408 14.555 -0.817 1.00 88.19 423 VAL A C 1
ATOM 3309 O O . VAL A 1 423 ? -3.911 13.527 -1.298 1.00 88.19 423 VAL A O 1
ATOM 3312 N N . PRO A 1 424 ? -5.645 14.983 -1.146 1.00 90.69 424 PRO A N 1
ATOM 3313 C CA . PRO A 1 424 ? -6.460 14.339 -2.171 1.00 90.69 424 PRO A CA 1
ATOM 3314 C C . PRO A 1 424 ? -5.777 14.253 -3.540 1.00 90.69 424 PRO A C 1
ATOM 3316 O O . PRO A 1 424 ? -4.946 15.093 -3.895 1.00 90.69 424 PRO A O 1
ATOM 3319 N N . VAL A 1 425 ? -6.121 13.214 -4.299 1.00 92.69 425 VAL A N 1
ATOM 3320 C CA . VAL A 1 425 ? -5.501 12.883 -5.590 1.00 92.69 425 VAL A CA 1
ATOM 3321 C C . VAL A 1 425 ? -5.663 14.005 -6.613 1.00 92.69 425 VAL A C 1
ATOM 3323 O O . VAL A 1 425 ? -4.697 14.302 -7.307 1.00 92.69 425 VAL A O 1
ATOM 3326 N N . THR A 1 426 ? -6.819 14.663 -6.655 1.00 92.38 426 THR A N 1
ATOM 3327 C CA . THR A 1 426 ? -7.143 15.802 -7.525 1.00 92.38 426 THR A CA 1
ATOM 3328 C C . THR A 1 426 ? -6.111 16.909 -7.369 1.00 92.38 426 THR A C 1
ATOM 3330 O O . THR A 1 426 ? -5.411 17.247 -8.319 1.00 92.38 426 THR A O 1
ATOM 3333 N N . GLU A 1 427 ? -5.923 17.393 -6.141 1.00 91.88 427 GLU A N 1
ATOM 3334 C CA . GLU A 1 427 ? -4.954 18.452 -5.849 1.00 91.88 427 GLU A CA 1
ATOM 3335 C C . GLU A 1 427 ? -3.516 18.001 -6.161 1.00 91.88 427 GLU A C 1
ATOM 3337 O O . GLU A 1 427 ? -2.712 18.766 -6.685 1.00 91.88 427 GLU A O 1
ATOM 3342 N N . ARG A 1 428 ? -3.178 16.733 -5.883 1.00 92.44 428 ARG A N 1
ATOM 3343 C CA . ARG A 1 428 ? -1.840 16.195 -6.179 1.00 92.44 428 ARG A CA 1
ATOM 3344 C C . ARG A 1 428 ? -1.572 16.021 -7.674 1.00 92.44 428 ARG A C 1
ATOM 3346 O O . ARG A 1 428 ? -0.408 16.049 -8.067 1.00 92.44 428 ARG A O 1
ATOM 3353 N N . LEU A 1 429 ? -2.599 15.812 -8.492 1.00 93.56 429 LEU A N 1
ATOM 3354 C CA . LEU A 1 429 ? -2.449 15.703 -9.940 1.00 93.56 429 LEU A CA 1
ATOM 3355 C C . LEU A 1 429 ? -2.169 17.063 -10.572 1.00 93.56 429 LEU A C 1
ATOM 3357 O O . LEU A 1 429 ? -1.298 17.160 -11.435 1.00 93.56 429 LEU A O 1
ATOM 3361 N N . ASP A 1 430 ? -2.847 18.106 -10.100 1.00 93.69 430 ASP A N 1
ATOM 3362 C CA . ASP A 1 430 ? -2.639 19.469 -10.591 1.00 93.69 430 ASP A CA 1
ATOM 3363 C C . ASP A 1 430 ? -1.250 20.024 -10.217 1.00 93.69 430 ASP A C 1
ATOM 3365 O O . ASP A 1 430 ? -0.678 20.818 -10.967 1.00 93.69 430 ASP A O 1
ATOM 3369 N N . ASP A 1 431 ? -0.640 19.526 -9.133 1.00 92.44 431 ASP A N 1
ATOM 3370 C CA . ASP A 1 431 ? 0.771 19.786 -8.802 1.00 92.44 431 ASP A CA 1
ATOM 3371 C C . ASP A 1 431 ? 1.750 19.195 -9.839 1.00 92.44 431 ASP A C 1
ATOM 3373 O O . ASP A 1 431 ? 2.865 19.698 -10.009 1.00 92.44 431 ASP A O 1
ATOM 3377 N N . VAL A 1 432 ? 1.371 18.114 -10.533 1.00 92.50 432 VAL A N 1
ATOM 3378 C CA . VAL A 1 432 ? 2.199 17.518 -11.598 1.00 92.50 432 VAL A CA 1
ATOM 3379 C C . VAL A 1 432 ? 2.156 18.409 -12.831 1.00 92.50 432 VAL A C 1
ATOM 3381 O O . VAL A 1 432 ? 3.202 18.715 -13.414 1.00 92.50 432 VAL A O 1
ATOM 3384 N N . TRP A 1 433 ? 0.949 18.808 -13.231 1.00 94.00 433 TRP A N 1
ATOM 3385 C CA . TRP A 1 433 ? 0.708 19.705 -14.349 1.00 94.00 433 TRP A CA 1
ATOM 3386 C C . TRP A 1 433 ? -0.658 20.393 -14.200 1.00 94.00 433 TRP A C 1
ATOM 3388 O O . TRP A 1 433 ? -1.621 19.707 -13.860 1.00 94.00 433 TRP A O 1
ATOM 3398 N N . PRO A 1 434 ? -0.784 21.699 -14.507 1.00 92.94 434 PRO A N 1
ATOM 3399 C CA . PRO A 1 434 ? -2.060 22.404 -14.396 1.00 92.94 434 PRO A CA 1
ATOM 3400 C C . PRO A 1 434 ? -3.185 21.729 -15.191 1.00 92.94 434 PRO A C 1
ATOM 3402 O O . PRO A 1 434 ? -2.973 21.318 -16.335 1.00 92.94 434 PRO A O 1
ATOM 3405 N N . ASP A 1 435 ? -4.370 21.639 -14.587 1.00 92.06 435 ASP A N 1
ATOM 3406 C CA . ASP A 1 435 ? -5.579 21.007 -15.137 1.00 92.06 435 ASP A CA 1
ATOM 3407 C C . ASP A 1 435 ? -5.434 19.508 -15.465 1.00 92.06 435 ASP A C 1
ATOM 3409 O O . ASP A 1 435 ? -6.278 18.923 -16.159 1.00 92.06 435 ASP A O 1
ATOM 3413 N N . ALA A 1 436 ? -4.382 18.850 -14.968 1.00 94.50 436 ALA A N 1
ATOM 3414 C CA . ALA A 1 436 ? -4.214 17.415 -15.145 1.00 94.50 436 ALA A CA 1
ATOM 3415 C C . ALA A 1 436 ? -5.343 16.633 -14.483 1.00 94.50 436 ALA A C 1
ATOM 3417 O O . ALA A 1 436 ? -5.802 15.645 -15.058 1.00 94.50 436 ALA A O 1
ATOM 3418 N N . ALA A 1 437 ? -5.833 17.070 -13.321 1.00 93.50 437 ALA A N 1
ATOM 3419 C CA . ALA A 1 437 ? -6.927 16.391 -12.643 1.00 93.50 437 ALA A CA 1
ATOM 3420 C C . ALA A 1 437 ? -8.181 16.327 -13.529 1.00 93.50 437 ALA A C 1
ATOM 3422 O O . ALA A 1 437 ? -8.739 15.249 -13.746 1.00 93.50 437 ALA A O 1
ATOM 3423 N N . ALA A 1 438 ? -8.563 17.453 -14.138 1.00 92.75 438 ALA A N 1
ATOM 3424 C CA . ALA A 1 438 ? -9.712 17.530 -15.039 1.00 92.75 438 ALA A CA 1
ATOM 3425 C C . ALA A 1 438 ? -9.551 16.650 -16.292 1.00 92.75 438 ALA A C 1
ATOM 3427 O O . ALA A 1 438 ? -10.530 16.112 -16.808 1.00 92.75 438 ALA A O 1
ATOM 3428 N N . GLY A 1 439 ? -8.320 16.494 -16.786 1.00 92.44 439 GLY A N 1
ATOM 3429 C CA . GLY A 1 439 ? -8.021 15.682 -17.964 1.00 92.44 439 GLY A CA 1
ATOM 3430 C C . GLY A 1 439 ? -7.916 14.179 -17.706 1.00 92.44 439 GLY A C 1
ATOM 3431 O O . GLY A 1 439 ? -8.269 13.382 -18.575 1.00 92.44 439 GLY A O 1
ATOM 3432 N N . VAL A 1 440 ? -7.407 13.791 -16.537 1.00 94.69 440 VAL A N 1
ATOM 3433 C CA . VAL A 1 440 ? -6.992 12.413 -16.240 1.00 94.69 440 VAL A CA 1
ATOM 3434 C C . VAL A 1 440 ? -8.019 11.681 -15.382 1.00 94.69 440 VAL A C 1
ATOM 3436 O O . VAL A 1 440 ? -8.351 10.541 -15.699 1.00 94.69 440 VAL A O 1
ATOM 3439 N N . LEU A 1 441 ? -8.573 12.318 -14.343 1.00 92.94 441 LEU A N 1
ATOM 3440 C CA . LEU A 1 441 ? -9.500 11.661 -13.409 1.00 92.94 441 LEU A CA 1
ATOM 3441 C C . LEU A 1 441 ? -10.762 11.083 -14.066 1.00 92.94 441 LEU A C 1
ATOM 3443 O O . LEU A 1 441 ? -11.151 9.983 -13.673 1.00 92.94 441 LEU A O 1
ATOM 3447 N N . PRO A 1 442 ? -11.366 11.706 -15.103 1.00 92.19 442 PRO A N 1
ATOM 3448 C CA . PRO A 1 442 ? -12.502 11.096 -15.798 1.00 92.19 442 PRO A CA 1
ATOM 3449 C C . PRO A 1 442 ? -12.185 9.732 -16.435 1.00 92.19 442 PRO A C 1
ATOM 3451 O O . PRO A 1 442 ? -13.092 8.941 -16.679 1.00 92.19 442 PRO A O 1
ATOM 3454 N N . GLY A 1 443 ? -10.907 9.444 -16.710 1.00 90.88 443 GLY A N 1
ATOM 3455 C CA . GLY A 1 443 ? -10.442 8.153 -17.221 1.00 90.88 443 GLY A CA 1
ATOM 3456 C C . GLY A 1 443 ? -10.153 7.103 -16.142 1.00 90.88 443 GLY A C 1
ATOM 3457 O O . GLY A 1 443 ? -9.847 5.963 -16.491 1.00 90.88 443 GLY A O 1
ATOM 3458 N N . CYS A 1 444 ? -10.252 7.458 -14.858 1.00 93.06 444 CYS A N 1
ATOM 3459 C CA . CYS A 1 444 ? -9.830 6.643 -13.718 1.00 93.06 444 CYS A CA 1
ATOM 3460 C C . CYS A 1 444 ? -11.031 6.135 -12.908 1.00 93.06 444 CYS A C 1
ATOM 3462 O O . CYS A 1 444 ? -11.220 6.502 -11.747 1.00 93.06 444 CYS A O 1
ATOM 3464 N N . ALA 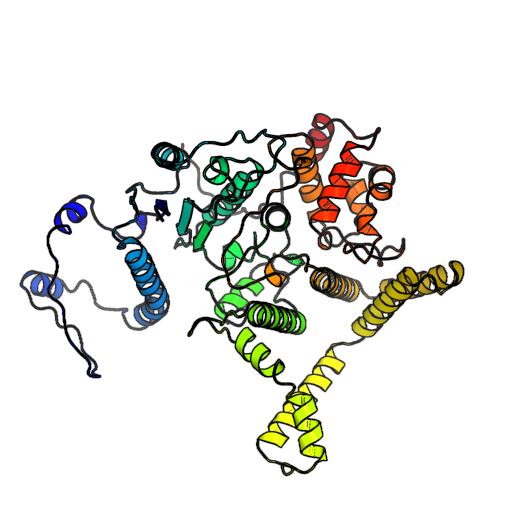A 1 445 ? -11.858 5.277 -13.509 1.00 90.50 445 ALA A N 1
ATOM 3465 C CA . ALA A 1 445 ? -13.065 4.755 -12.860 1.00 90.50 445 ALA A CA 1
ATOM 3466 C C . ALA A 1 445 ? -12.777 4.041 -11.522 1.00 90.50 445 ALA A C 1
ATOM 3468 O O . ALA A 1 445 ? -13.590 4.107 -10.602 1.00 90.50 445 ALA A O 1
ATOM 3469 N N . GLY A 1 446 ? -11.607 3.408 -11.378 1.00 90.94 446 GLY A N 1
ATOM 3470 C CA . GLY A 1 446 ? -11.189 2.739 -10.148 1.00 90.94 446 GLY A CA 1
ATOM 3471 C C . GLY A 1 446 ? -11.018 3.671 -8.946 1.00 90.94 446 GLY A C 1
ATOM 3472 O O . GLY A 1 446 ? -10.991 3.179 -7.822 1.00 90.94 446 GLY A O 1
ATOM 3473 N N . LEU A 1 447 ? -10.928 4.993 -9.137 1.00 91.12 447 LEU A N 1
ATOM 3474 C CA . LEU A 1 447 ? -10.904 5.964 -8.032 1.00 91.12 447 LEU A CA 1
ATOM 3475 C C . LEU A 1 447 ? -12.277 6.160 -7.385 1.00 91.12 447 LEU A C 1
ATOM 3477 O O . LEU A 1 447 ? -12.340 6.514 -6.211 1.00 91.12 447 LEU A O 1
ATOM 3481 N N . HIS A 1 448 ? -13.350 5.894 -8.130 1.00 88.50 448 HIS A N 1
ATOM 3482 C CA . HIS A 1 448 ? -14.728 6.096 -7.681 1.00 88.50 448 HIS A CA 1
ATOM 3483 C C . HIS A 1 448 ? -15.475 4.790 -7.401 1.00 88.50 448 HIS A C 1
ATOM 3485 O O . HIS A 1 448 ? -16.499 4.804 -6.729 1.00 88.50 448 HIS A O 1
ATOM 3491 N N . ASP A 1 449 ? -14.976 3.662 -7.909 1.00 88.44 449 ASP A N 1
ATOM 3492 C CA . ASP A 1 449 ? -15.589 2.346 -7.736 1.00 88.44 449 ASP A CA 1
ATOM 3493 C C . ASP A 1 449 ? -15.120 1.668 -6.431 1.00 88.44 449 ASP A C 1
ATOM 3495 O O . ASP A 1 449 ? -13.962 1.231 -6.358 1.00 88.44 449 ASP A O 1
ATOM 3499 N N . PRO A 1 450 ? -15.990 1.505 -5.411 1.00 86.25 450 PRO A N 1
ATOM 3500 C CA . PRO A 1 450 ? -15.619 0.858 -4.153 1.00 86.25 450 PRO A CA 1
ATOM 3501 C C . PRO A 1 450 ? -15.156 -0.591 -4.333 1.00 86.25 450 PRO A C 1
ATOM 3503 O O . PRO A 1 450 ? -14.274 -1.042 -3.602 1.00 86.25 450 PRO A O 1
ATOM 3506 N N . ALA A 1 451 ? -15.675 -1.311 -5.338 1.00 86.44 451 ALA A N 1
ATOM 3507 C CA . ALA A 1 451 ? -15.267 -2.689 -5.619 1.00 86.44 451 ALA A CA 1
ATOM 3508 C C . ALA A 1 451 ? -13.810 -2.779 -6.103 1.00 86.44 451 ALA A C 1
ATOM 3510 O O . ALA A 1 451 ? -13.182 -3.831 -6.006 1.00 86.44 451 ALA A O 1
ATOM 3511 N N . ARG A 1 452 ? -13.249 -1.667 -6.595 1.00 88.62 452 ARG A N 1
ATOM 3512 C CA . ARG A 1 452 ? -11.857 -1.547 -7.059 1.00 88.62 452 ARG A CA 1
ATOM 3513 C C . ARG A 1 452 ? -10.977 -0.758 -6.088 1.00 88.62 452 ARG A C 1
ATOM 3515 O O . ARG A 1 452 ? -9.850 -0.405 -6.434 1.00 88.62 452 ARG A O 1
ATOM 3522 N N . GLY A 1 453 ? -11.471 -0.489 -4.877 1.00 87.81 453 GLY A N 1
ATOM 3523 C CA . GLY A 1 453 ? -10.771 0.291 -3.856 1.00 87.81 453 GLY A CA 1
ATOM 3524 C C . GLY A 1 453 ? -10.883 1.808 -4.025 1.00 87.81 453 GLY A C 1
ATOM 3525 O O . GLY A 1 453 ? -10.069 2.537 -3.452 1.00 87.81 453 GLY A O 1
ATOM 3526 N N . GLY A 1 454 ? -11.845 2.282 -4.817 1.00 89.94 454 GLY A N 1
ATOM 3527 C CA . GLY A 1 454 ? -12.253 3.682 -4.919 1.00 89.94 454 GLY A CA 1
ATOM 3528 C C . GLY A 1 454 ? -13.050 4.166 -3.704 1.00 89.94 454 GLY A C 1
ATOM 3529 O O . GLY A 1 454 ? -13.381 3.380 -2.814 1.00 89.94 454 GLY A O 1
ATOM 3530 N N . THR A 1 455 ? -13.370 5.459 -3.664 1.00 87.62 455 THR A N 1
ATOM 3531 C CA . THR A 1 455 ? -14.293 6.043 -2.675 1.00 87.62 455 THR A CA 1
ATOM 3532 C C . THR A 1 455 ? -15.459 6.746 -3.355 1.00 87.62 455 THR A C 1
ATOM 3534 O O . THR A 1 455 ? -15.421 7.060 -4.543 1.00 87.62 455 THR A O 1
ATOM 3537 N N . PHE A 1 456 ? -16.525 6.970 -2.592 1.00 79.00 456 PHE A N 1
ATOM 3538 C CA . PHE A 1 456 ? -17.689 7.712 -3.058 1.00 79.00 456 PHE A CA 1
ATOM 3539 C C . PHE A 1 456 ? -17.448 9.230 -2.987 1.00 79.00 456 PHE A C 1
ATOM 3541 O O . PHE A 1 456 ? -16.645 9.711 -2.187 1.00 79.00 456 PHE A O 1
ATOM 3548 N N . GLY A 1 457 ? -18.210 9.976 -3.788 1.00 66.62 457 GLY A N 1
ATOM 3549 C CA . GLY A 1 457 ? -18.357 11.426 -3.653 1.00 66.62 457 GLY A CA 1
ATOM 3550 C C . GLY A 1 457 ? -17.237 12.282 -4.262 1.00 66.62 457 GLY A C 1
ATOM 3551 O O . GLY A 1 457 ? -16.162 11.811 -4.624 1.00 66.62 457 GLY A O 1
ATOM 3552 N N . GLN A 1 458 ? -17.523 13.583 -4.384 1.00 66.88 458 GLN A N 1
A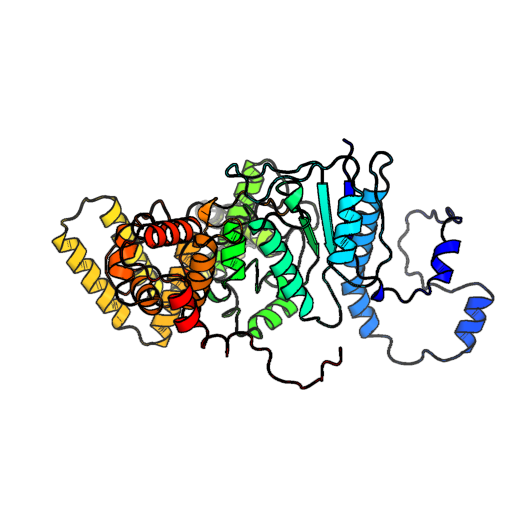TOM 3553 C CA . GLN A 1 458 ? -16.610 14.630 -4.887 1.00 66.88 458 GLN A CA 1
ATOM 3554 C C . GLN A 1 458 ? -16.080 15.535 -3.753 1.00 66.88 458 GLN A C 1
ATOM 3556 O O . GLN A 1 458 ? -15.526 16.606 -3.995 1.00 66.88 458 GLN A O 1
ATOM 3561 N N . GLY A 1 459 ? -16.290 15.136 -2.493 1.00 71.62 459 GLY A N 1
ATOM 3562 C CA . GLY A 1 459 ? -15.922 15.920 -1.315 1.00 71.62 459 GLY A CA 1
ATOM 3563 C C . GLY A 1 459 ? -14.438 15.814 -0.957 1.00 71.62 459 GLY A C 1
ATOM 3564 O O . GLY A 1 459 ? -13.848 14.735 -1.009 1.00 71.62 459 GLY A O 1
ATOM 3565 N N . ARG A 1 460 ? -13.854 16.924 -0.487 1.00 79.31 460 ARG A N 1
ATOM 3566 C CA . ARG A 1 460 ? -12.427 17.042 -0.122 1.00 79.31 460 ARG A CA 1
ATOM 3567 C C . ARG A 1 460 ? -11.946 15.970 0.860 1.00 79.31 460 ARG A C 1
ATOM 3569 O O . ARG A 1 460 ? -10.784 15.570 0.806 1.00 79.31 460 ARG A O 1
ATOM 3576 N N . HIS A 1 461 ? -12.804 15.535 1.785 1.00 85.69 461 HIS A N 1
ATOM 3577 C CA . HIS A 1 461 ? -12.454 14.514 2.779 1.00 85.69 461 HIS A CA 1
ATOM 3578 C C . HIS A 1 461 ? -13.023 13.136 2.463 1.00 85.69 461 HIS A C 1
ATOM 3580 O O . HIS A 1 461 ? -12.718 12.204 3.195 1.00 85.69 461 HIS A O 1
ATOM 3586 N N . ALA A 1 462 ? -13.821 12.985 1.407 1.00 83.94 462 ALA A N 1
ATOM 3587 C CA . ALA A 1 462 ? -14.280 11.682 0.919 1.00 83.94 462 ALA A CA 1
ATOM 3588 C C . ALA A 1 462 ? -13.325 11.130 -0.153 1.00 83.94 462 ALA A C 1
ATOM 3590 O O . ALA A 1 462 ? -13.136 9.921 -0.274 1.00 83.94 462 ALA A O 1
ATOM 3591 N N . GLU A 1 463 ? -12.650 12.022 -0.878 1.00 88.44 463 GLU A N 1
ATOM 3592 C CA . GLU A 1 463 ? -11.671 11.662 -1.892 1.00 88.44 463 GLU A CA 1
ATOM 3593 C C . GLU A 1 463 ? -10.469 10.894 -1.306 1.00 88.44 463 GLU A C 1
ATOM 3595 O O . GLU A 1 463 ? -9.993 11.139 -0.182 1.00 88.44 463 GLU A O 1
ATOM 3600 N N . LEU A 1 464 ? -9.958 9.960 -2.111 1.00 90.19 464 LEU A N 1
ATOM 3601 C CA . LEU A 1 464 ? -8.718 9.247 -1.848 1.00 90.19 464 LEU A CA 1
ATOM 3602 C C . LEU A 1 464 ? -7.525 10.195 -1.783 1.00 90.19 464 LEU A C 1
ATOM 3604 O O . LEU A 1 464 ? -7.356 11.092 -2.605 1.00 90.19 464 LEU A O 1
ATOM 3608 N N . CYS A 1 465 ? -6.640 9.935 -0.825 1.00 91.25 465 CYS A N 1
ATOM 3609 C CA . CYS A 1 465 ? -5.315 10.539 -0.800 1.00 91.25 465 CYS A CA 1
ATOM 3610 C C . CYS A 1 465 ? -4.335 9.709 -1.635 1.00 91.25 465 CYS A C 1
ATOM 3612 O O . CYS A 1 465 ? -4.499 8.496 -1.771 1.00 91.25 465 CYS A O 1
ATOM 3614 N N . ALA A 1 466 ? -3.254 10.326 -2.119 1.00 91.81 466 ALA A N 1
ATOM 3615 C CA . ALA A 1 466 ? -2.262 9.635 -2.951 1.00 91.81 466 ALA A CA 1
ATOM 3616 C C . ALA A 1 466 ? -1.683 8.363 -2.292 1.00 91.81 466 ALA A C 1
ATOM 3618 O O . ALA A 1 466 ? -1.483 7.347 -2.958 1.00 91.81 466 ALA A O 1
ATOM 3619 N N . ARG A 1 467 ? -1.471 8.363 -0.965 1.00 90.94 467 ARG A N 1
ATOM 3620 C CA . ARG A 1 467 ? -1.016 7.161 -0.231 1.00 90.94 467 ARG A CA 1
ATOM 3621 C C . ARG A 1 467 ? -2.054 6.048 -0.113 1.00 90.94 467 ARG A C 1
ATOM 3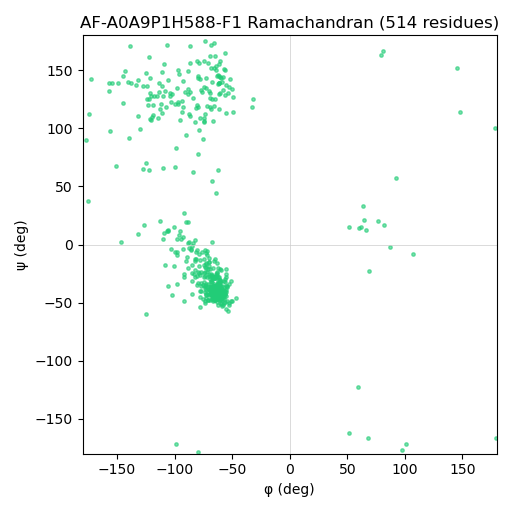623 O O . ARG A 1 467 ? -1.675 4.947 0.274 1.00 90.94 467 ARG A O 1
ATOM 3630 N N . ALA A 1 468 ? -3.327 6.321 -0.386 1.00 92.69 468 ALA A N 1
ATOM 3631 C CA . ALA A 1 468 ? -4.421 5.352 -0.319 1.00 92.69 468 ALA A CA 1
ATOM 3632 C C . ALA A 1 468 ? -4.697 4.670 -1.676 1.00 92.69 468 ALA A C 1
ATOM 3634 O O . ALA A 1 468 ? -5.512 3.752 -1.742 1.00 92.69 468 ALA A O 1
ATOM 3635 N N . LEU A 1 469 ? -3.987 5.077 -2.737 1.00 94.19 469 LEU A N 1
ATOM 3636 C CA . LEU A 1 469 ? -4.113 4.492 -4.070 1.00 94.19 469 LEU A CA 1
ATOM 3637 C C . LEU A 1 469 ? -3.537 3.079 -4.131 1.00 94.19 469 LEU A C 1
ATOM 3639 O O . LEU A 1 469 ? -2.393 2.874 -3.724 1.00 94.19 469 LEU A O 1
ATOM 3643 N N . ASN A 1 470 ? -4.269 2.123 -4.693 1.00 94.38 470 ASN A N 1
ATOM 3644 C CA . ASN A 1 470 ? -3.770 0.775 -4.966 1.00 94.38 470 ASN A CA 1
ATOM 3645 C C . ASN A 1 470 ? -3.064 0.671 -6.329 1.00 94.38 470 ASN A C 1
ATOM 3647 O O . ASN A 1 470 ? -3.083 1.592 -7.144 1.00 94.38 470 ASN A O 1
ATOM 3651 N N . ALA A 1 471 ? -2.420 -0.472 -6.575 1.00 91.88 471 ALA A N 1
ATOM 3652 C CA . ALA A 1 471 ? -1.674 -0.739 -7.804 1.00 91.88 471 ALA A CA 1
ATOM 3653 C C . ALA A 1 471 ? -2.513 -0.554 -9.088 1.00 91.88 471 ALA A C 1
ATOM 3655 O O . ALA A 1 471 ? -2.021 0.016 -10.060 1.00 91.88 471 ALA A O 1
ATOM 3656 N N . GLY A 1 472 ? -3.778 -0.990 -9.091 1.00 92.50 472 GLY A N 1
ATOM 3657 C CA . GLY A 1 472 ? -4.670 -0.846 -10.246 1.00 92.50 472 GLY A CA 1
ATOM 3658 C C . GLY A 1 472 ? -4.968 0.618 -10.565 1.00 92.50 472 GLY A C 1
ATOM 3659 O O . GLY A 1 472 ? -4.826 1.042 -11.709 1.00 92.50 472 GLY A O 1
ATOM 3660 N N . GLN A 1 473 ? -5.263 1.412 -9.536 1.00 94.94 473 GLN A N 1
ATOM 3661 C CA . GLN A 1 473 ? -5.519 2.847 -9.667 1.00 94.94 473 GLN A CA 1
ATOM 3662 C C . GLN A 1 473 ? -4.291 3.613 -10.185 1.00 94.94 473 GLN A C 1
ATOM 3664 O O . GLN A 1 473 ? -4.435 4.506 -11.018 1.00 94.94 473 GLN A O 1
ATOM 3669 N N . TRP A 1 474 ? -3.075 3.240 -9.763 1.00 95.12 474 TRP A N 1
ATOM 3670 C CA . TRP A 1 474 ? -1.846 3.807 -10.335 1.00 95.12 474 TRP A CA 1
ATOM 3671 C C . TRP A 1 474 ? -1.714 3.512 -11.833 1.00 95.12 474 TRP A C 1
ATOM 3673 O O . TRP A 1 474 ? -1.360 4.406 -12.600 1.00 95.12 474 TRP A O 1
ATOM 3683 N N . VAL A 1 475 ? -2.010 2.280 -12.263 1.00 94.19 475 VAL A N 1
ATOM 3684 C CA . VAL A 1 475 ? -1.963 1.894 -13.684 1.00 94.19 475 VAL A CA 1
ATOM 3685 C C . VAL A 1 475 ? -3.011 2.658 -14.493 1.00 94.19 475 VAL A C 1
ATOM 3687 O O . VAL A 1 475 ? -2.664 3.236 -15.520 1.00 94.19 475 VAL A O 1
ATOM 3690 N N . GLU A 1 476 ? -4.256 2.721 -14.016 1.00 94.94 476 GLU A N 1
ATOM 3691 C CA . GLU A 1 476 ? -5.339 3.481 -14.660 1.00 94.94 476 GLU A CA 1
ATOM 3692 C C . GLU A 1 476 ? -4.974 4.951 -14.841 1.00 94.94 476 GLU A C 1
ATOM 3694 O O . GLU A 1 476 ? -5.186 5.518 -15.909 1.00 94.94 476 GLU A O 1
ATOM 3699 N N . MET A 1 477 ? -4.365 5.555 -13.824 1.00 95.56 477 MET A N 1
ATOM 3700 C CA . MET A 1 477 ? -3.955 6.952 -13.867 1.00 95.56 477 MET A CA 1
ATOM 3701 C C . MET A 1 477 ? -2.848 7.204 -14.889 1.00 95.56 477 MET A C 1
ATOM 3703 O O . MET A 1 477 ? -2.900 8.193 -15.618 1.00 95.56 477 MET A O 1
ATOM 3707 N N . VAL A 1 478 ? -1.876 6.296 -15.007 1.00 95.06 478 VAL A N 1
ATOM 3708 C CA . VAL A 1 478 ? -0.847 6.384 -16.054 1.00 95.06 478 VAL A CA 1
ATOM 3709 C C . VAL A 1 478 ? -1.473 6.163 -17.433 1.00 95.06 478 VAL A C 1
ATOM 3711 O O . VAL A 1 478 ? -1.155 6.886 -18.371 1.00 95.06 478 VAL A O 1
ATOM 3714 N N . GLU A 1 479 ? -2.399 5.216 -17.583 1.00 94.81 479 GLU A N 1
ATOM 3715 C CA . GLU A 1 479 ? -3.120 5.004 -18.842 1.00 94.81 479 GLU A CA 1
ATOM 3716 C C . GLU A 1 479 ? -3.932 6.230 -19.265 1.00 94.81 479 GLU A C 1
ATOM 3718 O O . GLU A 1 479 ? -3.880 6.636 -20.429 1.00 94.81 479 GLU A O 1
ATOM 3723 N N . ALA A 1 480 ? -4.673 6.825 -18.332 1.00 95.81 480 ALA A N 1
ATOM 3724 C CA . ALA A 1 480 ? -5.456 8.029 -18.558 1.00 95.81 480 ALA A CA 1
ATOM 3725 C C . ALA A 1 480 ? -4.545 9.220 -18.891 1.00 95.81 480 ALA A C 1
ATOM 3727 O O . ALA A 1 480 ? -4.806 9.929 -19.863 1.00 95.81 480 ALA A O 1
ATOM 3728 N N . TRP A 1 481 ? -3.413 9.366 -18.194 1.00 95.69 481 TRP A N 1
ATOM 3729 C CA . TRP A 1 481 ? -2.386 10.354 -18.530 1.00 95.69 481 TRP A CA 1
ATOM 3730 C C . TRP A 1 481 ? -1.870 10.180 -19.959 1.00 95.69 481 TRP A C 1
ATOM 3732 O O . TRP A 1 481 ? -1.792 11.141 -20.721 1.00 95.69 481 TRP A O 1
ATOM 3742 N N . MET A 1 482 ? -1.550 8.949 -20.363 1.00 94.31 482 MET A N 1
ATOM 3743 C CA . MET A 1 482 ? -1.038 8.658 -21.705 1.00 94.31 482 MET A CA 1
ATOM 3744 C C . MET A 1 482 ? -2.088 8.871 -22.805 1.00 94.31 482 MET A C 1
ATOM 3746 O O . MET A 1 482 ? -1.724 9.153 -23.947 1.00 94.31 482 MET A O 1
ATOM 3750 N N . LYS A 1 483 ? -3.382 8.773 -22.479 1.00 94.94 483 LYS A N 1
ATOM 3751 C CA . LYS A 1 483 ? -4.501 9.070 -23.391 1.00 94.94 483 LYS A CA 1
ATOM 3752 C C . LYS A 1 483 ? -4.866 10.558 -23.421 1.00 94.94 483 LYS A C 1
ATOM 3754 O O . LYS A 1 483 ? -5.508 10.992 -24.376 1.00 94.94 483 LYS A O 1
ATOM 3759 N N . TRP A 1 484 ? -4.445 11.343 -22.428 1.00 95.12 484 TRP A N 1
ATOM 3760 C CA . TRP A 1 484 ? -4.781 12.759 -22.332 1.00 95.12 484 TRP A CA 1
ATOM 3761 C C . TRP A 1 484 ? -4.145 13.559 -23.489 1.00 95.12 484 TRP A C 1
ATOM 3763 O O . TRP A 1 484 ? -2.915 13.559 -23.638 1.00 95.12 484 TRP A O 1
ATOM 3773 N N . PRO A 1 485 ? -4.945 14.231 -24.346 1.00 92.00 485 PRO A N 1
ATOM 3774 C CA . PRO A 1 485 ? -4.437 14.908 -25.542 1.00 92.00 485 PRO A CA 1
ATOM 3775 C C . PRO A 1 485 ? -3.604 16.153 -25.228 1.00 92.00 485 PRO A C 1
ATOM 3777 O O . PRO A 1 485 ? -2.745 16.528 -26.022 1.00 92.00 485 PRO A O 1
ATOM 3780 N N . PHE A 1 486 ? -3.835 16.776 -24.072 1.00 92.69 486 PHE A N 1
ATOM 3781 C CA . PHE A 1 486 ? -3.121 17.978 -23.642 1.00 92.69 486 PHE A CA 1
ATOM 3782 C C . PHE A 1 486 ? -1.895 17.666 -22.782 1.00 92.69 486 PHE A C 1
ATOM 3784 O O . PHE A 1 486 ? -1.261 18.592 -22.271 1.00 92.69 486 PHE A O 1
ATOM 3791 N N . ARG A 1 487 ? -1.532 16.381 -22.635 1.00 92.38 487 ARG A N 1
ATOM 3792 C CA . ARG A 1 487 ? -0.378 16.000 -21.825 1.00 92.38 487 ARG A CA 1
ATOM 3793 C C . ARG A 1 487 ? 0.895 16.680 -22.354 1.00 92.38 487 ARG A C 1
ATOM 3795 O O . ARG A 1 487 ? 1.160 16.652 -23.563 1.00 92.38 487 ARG A O 1
ATOM 3802 N N . PRO A 1 488 ? 1.712 17.281 -21.481 1.00 91.88 488 PRO A N 1
ATOM 3803 C CA . PRO A 1 488 ? 3.006 17.817 -21.880 1.00 91.88 488 PRO A CA 1
ATOM 3804 C C . PRO A 1 488 ? 3.940 16.694 -22.349 1.00 91.88 488 PRO A C 1
ATOM 3806 O O . PRO A 1 488 ? 3.849 15.549 -21.907 1.00 91.88 488 PRO A O 1
ATOM 3809 N N . ARG A 1 489 ? 4.891 17.037 -23.225 1.00 90.19 489 ARG A N 1
ATOM 3810 C CA . ARG A 1 489 ? 5.990 16.124 -23.576 1.00 90.19 489 ARG A CA 1
ATOM 3811 C C . ARG A 1 489 ? 6.848 15.839 -22.345 1.00 90.19 489 ARG A C 1
ATOM 3813 O O . ARG A 1 489 ? 7.108 16.759 -21.567 1.00 90.19 489 ARG A O 1
ATOM 3820 N N . TRP A 1 490 ? 7.364 14.613 -22.242 1.00 89.50 490 TRP A N 1
ATOM 3821 C CA . TRP A 1 490 ? 8.234 14.186 -21.141 1.00 89.50 490 TRP A CA 1
ATOM 3822 C C . TRP A 1 490 ? 9.363 15.181 -20.818 1.00 89.50 490 TRP A C 1
ATOM 3824 O O . TRP A 1 490 ? 9.533 15.555 -19.666 1.00 89.50 490 TRP A O 1
ATOM 3834 N N . GLU A 1 491 ? 10.074 15.693 -21.826 1.00 89.31 491 GLU A N 1
ATOM 3835 C CA . GLU A 1 491 ? 11.182 16.648 -21.635 1.00 89.31 491 GLU A CA 1
ATOM 3836 C C . GLU A 1 491 ? 10.772 17.914 -20.867 1.00 89.31 491 GLU A C 1
ATOM 3838 O O . GLU A 1 491 ? 11.573 18.511 -20.150 1.00 89.31 491 GLU A O 1
ATOM 3843 N N . ARG A 1 492 ? 9.517 18.352 -21.027 1.00 89.94 492 ARG A N 1
ATOM 3844 C CA . ARG A 1 492 ? 8.989 19.530 -20.335 1.00 89.94 492 ARG A CA 1
ATOM 3845 C C . ARG A 1 492 ? 8.628 19.208 -18.889 1.00 89.94 492 ARG A C 1
ATOM 3847 O O . ARG A 1 492 ? 8.918 20.021 -18.018 1.00 89.94 492 ARG A O 1
ATOM 3854 N N . LEU A 1 493 ? 8.040 18.035 -18.650 1.00 89.94 493 LEU A N 1
ATOM 3855 C CA . LEU A 1 493 ? 7.759 17.533 -17.303 1.00 89.94 493 LEU A CA 1
ATOM 3856 C C . LEU A 1 493 ? 9.045 17.373 -16.497 1.00 89.94 493 LEU A C 1
ATOM 3858 O O . LEU A 1 493 ? 9.135 17.846 -15.370 1.00 89.94 493 LEU A O 1
ATOM 3862 N N . GLU A 1 494 ? 10.053 16.750 -17.102 1.00 86.62 494 GLU A N 1
ATOM 3863 C CA . GLU A 1 494 ? 11.347 16.526 -16.472 1.00 86.62 494 GLU A CA 1
ATOM 3864 C C . GLU A 1 494 ? 12.000 17.848 -16.069 1.00 86.62 494 GLU A C 1
ATOM 3866 O O . GLU A 1 494 ? 12.392 17.989 -14.921 1.00 86.62 494 GLU A O 1
ATOM 3871 N N . ARG A 1 495 ? 12.017 18.859 -16.948 1.00 86.69 495 ARG A N 1
ATOM 3872 C CA . ARG A 1 495 ? 12.557 20.193 -16.621 1.00 86.69 495 ARG A CA 1
ATOM 3873 C C . ARG A 1 495 ? 11.793 20.918 -15.517 1.00 86.69 495 ARG A C 1
ATOM 3875 O O . ARG A 1 495 ? 12.398 21.636 -14.733 1.00 86.69 495 ARG A O 1
ATOM 3882 N N . GLN A 1 496 ? 10.471 20.773 -15.467 1.00 86.56 496 GLN A N 1
ATOM 3883 C CA . GLN A 1 496 ? 9.665 21.405 -14.420 1.00 86.56 496 GLN A CA 1
ATOM 3884 C C . GLN A 1 496 ? 9.936 20.787 -13.043 1.00 86.56 496 GLN A C 1
ATOM 3886 O O . GLN A 1 496 ? 9.871 21.481 -12.033 1.00 86.56 496 GLN A O 1
ATOM 3891 N N . HIS A 1 497 ? 10.258 19.491 -13.007 1.00 84.12 497 HIS A N 1
ATOM 3892 C CA . HIS A 1 497 ? 10.432 18.727 -11.770 1.00 84.12 497 HIS A CA 1
ATOM 3893 C C . HIS A 1 497 ? 11.893 18.322 -11.487 1.00 84.12 497 HIS A C 1
ATOM 3895 O O . HIS A 1 497 ? 12.153 17.628 -10.498 1.00 84.12 497 HIS A O 1
ATOM 3901 N N . SER A 1 498 ? 12.855 18.767 -12.309 1.00 73.00 498 SER A N 1
ATOM 3902 C CA . SER A 1 498 ? 14.297 18.509 -12.147 1.00 73.00 498 SER A CA 1
ATOM 3903 C C . SER A 1 498 ? 14.914 19.313 -11.007 1.00 73.00 498 SER A C 1
ATOM 3905 O O . SER A 1 498 ? 15.865 18.863 -10.384 1.00 73.00 498 SER A O 1
ATOM 3907 N N . GLU A 1 499 ? 14.350 20.476 -10.670 1.00 57.69 499 GLU A N 1
ATOM 3908 C CA . GLU A 1 499 ? 14.789 21.275 -9.511 1.00 57.69 499 GLU A CA 1
ATOM 3909 C C . GLU A 1 499 ? 14.293 20.696 -8.171 1.00 57.69 499 GLU A C 1
ATOM 3911 O O . GLU A 1 499 ? 14.715 21.117 -7.098 1.00 57.69 499 GLU A O 1
ATOM 3916 N N . VAL A 1 500 ? 13.440 19.668 -8.223 1.00 51.03 500 VAL A N 1
ATOM 3917 C CA . VAL A 1 500 ? 12.861 18.972 -7.062 1.00 51.03 500 VAL A CA 1
ATOM 3918 C C . VAL A 1 500 ? 13.720 17.758 -6.659 1.00 51.03 500 VAL A C 1
ATOM 3920 O O . VAL A 1 500 ? 13.211 16.753 -6.167 1.00 51.03 500 VAL A O 1
ATOM 3923 N N . GLU A 1 501 ? 15.024 17.773 -6.947 1.00 49.56 501 GLU A N 1
ATOM 3924 C CA . GLU A 1 501 ? 15.968 16.716 -6.533 1.00 49.56 501 GLU A CA 1
ATOM 3925 C C . GLU A 1 501 ? 16.609 16.966 -5.164 1.00 49.56 501 GLU A C 1
ATOM 3927 O O . GLU A 1 501 ? 17.212 16.063 -4.587 1.00 49.56 501 GLU A O 1
ATOM 3932 N N . VAL A 1 502 ? 16.438 18.159 -4.599 1.00 44.09 502 VAL A N 1
ATOM 3933 C CA . VAL A 1 502 ? 16.972 18.491 -3.279 1.00 44.09 502 VAL A CA 1
ATOM 3934 C C . VAL A 1 502 ? 15.848 18.298 -2.260 1.00 44.09 502 VAL A C 1
ATOM 3936 O O . VAL A 1 502 ? 14.811 18.939 -2.369 1.00 44.09 502 VAL A O 1
ATOM 3939 N N . GLU A 1 503 ? 16.063 17.418 -1.276 1.00 40.56 503 GLU A N 1
ATOM 3940 C CA . GLU A 1 503 ? 15.185 17.143 -0.117 1.00 40.56 503 GLU A CA 1
ATOM 3941 C C . GLU A 1 503 ? 14.134 16.014 -0.244 1.00 40.56 503 GLU A C 1
ATOM 3943 O O . GLU A 1 503 ? 12.958 16.214 0.046 1.00 40.56 503 GLU A O 1
ATOM 3948 N N . ASP A 1 504 ? 14.546 14.777 -0.546 1.00 42.47 504 ASP A N 1
ATOM 3949 C CA . ASP A 1 504 ? 13.919 13.609 0.129 1.00 42.47 504 ASP A CA 1
ATOM 3950 C C . ASP A 1 504 ? 14.870 12.419 0.378 1.00 42.47 504 ASP A C 1
ATOM 3952 O O . ASP A 1 504 ? 14.517 11.414 1.005 1.00 42.47 504 ASP A O 1
ATOM 3956 N N . ASP A 1 505 ? 16.143 12.561 0.017 1.00 40.03 505 ASP A N 1
ATOM 3957 C CA . ASP A 1 505 ? 17.198 11.761 0.617 1.00 40.03 505 ASP A CA 1
ATOM 3958 C C . ASP A 1 505 ? 17.720 12.518 1.833 1.00 40.03 505 ASP A C 1
ATOM 3960 O O . ASP A 1 505 ? 18.605 13.365 1.746 1.00 40.03 505 ASP A O 1
ATOM 3964 N N . GLY A 1 506 ? 17.170 12.206 3.009 1.00 40.44 506 GLY A N 1
ATOM 3965 C CA . GLY A 1 506 ? 17.704 12.608 4.315 1.00 40.44 506 GLY A CA 1
ATOM 3966 C C . GLY A 1 506 ? 19.089 12.008 4.616 1.00 40.44 506 GLY A C 1
ATOM 3967 O O . GLY A 1 506 ? 19.334 11.507 5.713 1.00 40.44 506 GLY A O 1
ATOM 3968 N N . SER A 1 507 ? 19.994 12.023 3.639 1.00 45.53 507 SER A N 1
ATOM 3969 C CA . SER A 1 507 ? 21.425 11.807 3.764 1.00 45.53 507 SER A CA 1
ATOM 3970 C C . SER A 1 507 ? 22.163 13.149 3.781 1.00 45.53 507 SER A C 1
ATOM 3972 O O . SER A 1 507 ? 22.953 13.446 2.897 1.00 45.53 507 SER A O 1
ATOM 3974 N N . GLY A 1 508 ? 21.956 13.933 4.834 1.00 28.44 508 GLY A N 1
ATOM 3975 C CA . GLY A 1 508 ? 22.897 14.951 5.306 1.00 28.44 508 GLY A CA 1
ATOM 3976 C C . GLY A 1 508 ? 22.781 14.964 6.830 1.00 28.44 508 GLY A C 1
ATOM 3977 O O . GLY A 1 508 ? 21.673 15.054 7.343 1.00 28.44 508 GLY A O 1
ATOM 3978 N N . THR A 1 509 ? 23.818 14.742 7.630 1.00 31.25 509 THR A N 1
ATOM 3979 C CA . THR A 1 509 ? 25.218 15.143 7.471 1.00 31.25 509 THR A CA 1
ATOM 3980 C C . THR A 1 509 ? 26.169 14.133 8.126 1.00 31.25 509 THR A C 1
ATOM 3982 O O . THR A 1 509 ? 25.898 13.613 9.207 1.00 31.25 509 THR A O 1
ATOM 3985 N N . ALA A 1 510 ? 27.277 13.847 7.447 1.00 29.12 510 ALA A N 1
ATOM 3986 C CA . ALA A 1 510 ? 28.622 13.749 8.012 1.00 29.12 510 ALA A CA 1
ATOM 3987 C C . ALA A 1 510 ? 29.568 13.534 6.830 1.00 29.12 510 ALA A C 1
ATOM 3989 O O . ALA A 1 510 ? 29.481 12.525 6.129 1.00 29.12 510 ALA A O 1
ATOM 3990 N N . ASP A 1 511 ? 30.389 14.546 6.602 1.00 31.28 511 ASP A N 1
ATOM 3991 C CA . ASP A 1 511 ? 31.376 14.653 5.543 1.00 31.28 511 ASP A CA 1
ATOM 3992 C C . ASP A 1 511 ? 32.309 13.439 5.488 1.00 31.28 511 ASP A C 1
ATOM 3994 O O . ASP A 1 511 ? 32.719 12.880 6.507 1.00 31.28 511 ASP A O 1
ATOM 3998 N N . GLY A 1 512 ? 32.655 13.046 4.268 1.00 26.23 512 GLY A N 1
ATOM 3999 C CA . GLY A 1 512 ? 33.615 11.992 3.986 1.00 26.23 512 GLY A CA 1
ATOM 4000 C C . GLY A 1 512 ? 33.808 11.890 2.485 1.00 26.23 512 GLY A C 1
ATOM 4001 O O . GLY A 1 512 ? 33.049 11.195 1.816 1.00 26.23 512 GLY A O 1
ATOM 4002 N N . GLU A 1 513 ? 34.777 12.654 1.984 1.00 25.08 513 GLU A N 1
ATOM 4003 C CA . GLU A 1 513 ? 35.289 12.654 0.613 1.00 25.08 513 GLU A CA 1
ATOM 4004 C C . GLU A 1 513 ? 35.237 11.276 -0.061 1.00 25.08 513 GLU A C 1
ATOM 4006 O O . GLU A 1 513 ? 35.815 10.297 0.415 1.00 25.08 513 GLU A O 1
ATOM 4011 N N . PHE A 1 514 ? 34.592 11.235 -1.225 1.00 27.31 514 PHE A N 1
ATOM 4012 C CA . PHE A 1 514 ? 34.828 10.205 -2.224 1.00 27.31 514 PHE A CA 1
ATOM 4013 C C . PHE A 1 514 ? 36.091 10.573 -3.007 1.00 27.31 514 PHE A C 1
ATOM 4015 O O . PHE A 1 514 ? 36.132 11.611 -3.667 1.00 27.31 514 PHE A O 1
ATOM 4022 N N . LEU A 1 515 ? 37.092 9.697 -2.971 1.00 24.58 515 LEU A N 1
ATOM 4023 C CA . LEU A 1 515 ? 38.117 9.602 -4.005 1.00 24.58 515 LEU A CA 1
ATOM 4024 C C . LEU A 1 515 ? 37.911 8.285 -4.762 1.00 24.58 515 LEU A C 1
ATOM 4026 O O . LEU A 1 515 ? 37.598 7.261 -4.153 1.00 24.58 515 LEU A O 1
ATOM 4030 N N . LEU A 1 516 ? 38.018 8.422 -6.085 1.00 31.25 516 LEU A N 1
ATOM 4031 C CA . LEU A 1 516 ? 37.702 7.491 -7.174 1.00 31.25 516 LEU A CA 1
ATOM 4032 C C . LEU A 1 516 ? 38.244 6.067 -7.014 1.00 31.25 516 LEU A C 1
ATOM 4034 O O . LEU A 1 516 ? 39.398 5.916 -6.553 1.00 31.25 516 LEU A O 1
#

Organism: NCBI:txid1442378

Radius of gyration: 27.61 Å; Cα contacts (8 Å, |Δi|>4): 558; chains: 1; bounding box: 83×61×66 Å

Solvent-accessible surface area (backbone atoms only — not comparable to full-atom values): 30259 Å² total; per-residue (Å²): 128,79,38,47,48,46,60,48,61,57,54,83,81,56,97,68,62,84,77,60,67,77,67,66,82,79,76,82,88,89,86,86,84,83,90,75,93,72,95,74,82,88,75,80,85,53,78,70,49,55,57,60,65,71,63,71,85,86,76,89,76,75,73,63,61,55,55,52,48,51,67,60,44,54,60,54,56,52,50,50,51,51,56,50,58,68,60,72,46,98,64,42,64,68,63,80,71,98,52,77,63,93,51,70,69,64,49,47,61,55,62,73,65,47,93,85,67,65,77,54,69,56,82,50,85,65,69,61,54,78,28,92,52,47,44,43,36,39,55,54,64,56,83,73,88,59,76,58,47,54,53,51,54,49,50,58,53,50,21,58,42,42,25,36,82,74,28,20,52,20,36,47,34,53,46,73,45,57,50,67,76,57,43,37,55,36,51,47,27,79,32,58,69,17,49,42,62,56,20,54,51,38,50,46,36,27,72,39,58,31,79,71,76,82,81,51,86,84,34,68,70,57,41,56,50,38,63,66,35,83,55,36,72,42,81,61,62,62,68,58,52,38,50,39,39,34,53,30,49,52,54,28,55,77,68,74,49,75,83,59,90,90,70,74,39,68,61,47,54,53,23,58,55,57,74,42,60,57,64,63,55,45,50,52,36,43,75,71,59,77,56,57,93,78,38,76,62,44,56,46,49,52,50,53,51,49,47,56,52,47,51,61,62,69,46,50,79,55,48,60,57,51,49,53,49,51,51,52,42,49,44,64,74,65,61,81,61,58,72,68,59,51,53,50,54,51,48,55,51,46,53,58,55,66,69,40,54,74,68,55,39,53,51,45,53,49,53,51,39,45,50,52,28,59,70,27,82,75,32,50,46,45,58,56,60,36,72,66,54,62,33,38,56,38,69,46,60,72,62,53,36,38,93,40,68,50,23,53,51,42,56,48,51,46,54,60,25,52,74,56,27,87,41,35,42,57,67,39,35,33,73,73,39,82,64,36,30,78,57,22,52,84,58,27,62,40,56,53,33,61,88,66,56,19,31,50,77,90,43,82,81,48,42,54,26,43,53,44,59,38,59,66,44,54,51,35,45,42,52,20,44,74,66,31,87,83,57,76,58,66,74,58,54,47,62,72,53,57,80,68,71,74,83,80,72,88,81,76,88,79,93,75,86,86,78,134

Secondary structure (DSSP, 8-state):
---EEEEE--GGGS---TTTGGGGGG-------------------SHHHHHHHTT----S--SSHHHHHHHHHHHHHHHHHHHHHHH--TT--EE----SS--HHHHHHHHHT-TT--PPPTT-SSPPPEEEEEEEEEE---SS--SHHHHHHHHHHHHHHHT-GGGGGSEEEEEEE--HHHHTTTTS-SSGGG--HHHHHHHHHEEE---SS---TT-HHHHHHHHH-TTT-SSPPHHHHHHHHHHHHHHHHHTT--PPTT---HHHHHHHHHHS-HHHHHHHHHHTT-S-TTSHHHHHHHHHHHHHHHHHHHSHHHHHHHHHHHHHHHHHHHT-S-HHHHHHHHHHHHHHHHTS-HHHHHHHHHHHHHHHHHHSSS-SSTTTT--SS--EE-PPPGGGSTT-HHHHHHHHHHHHHHHTTTSBHHHHHHTTSTTHHHHHGGG-GGGT-GGGT---SS-TTTSPBGGG--HHHHHHHHHHHHH-TTPPPHHHHHHHHGGGGSSS------------

Nearest PDB structures (foldseek):
  8q63-assembly1_B  TM=6.450E-01  e=3.451E-02  Saccharomyces cerevisiae S288C
  8csp-assembly1_5  TM=5.730E-01  e=2.165E-01  Homo sapiens

InterPro domains:
  IPR023165 rRNA adenine dimethylase-like, C-terminal [G3DSA:1.10.8.100] (407-488)
  IPR029063 S-adenosyl-L-methionine-dependent methyltransferase superfamily [G3DSA:3.40.50.150] (64-240)

Mean predicted aligned error: 14.51 Å